Protein AF-A0A9N8E8P0-F1 (afdb_monomer)

Solvent-accessible surface area (backbone atoms only — not comparable to full-atom values): 26232 Å² total; per-residue (Å²): 143,83,87,81,85,78,83,79,78,79,78,75,73,87,66,94,65,75,78,68,76,66,81,88,71,65,69,57,92,84,62,76,75,83,80,65,63,94,73,60,46,67,47,71,48,38,65,69,56,51,45,70,72,35,60,33,38,36,41,61,46,80,51,92,91,64,58,80,54,41,30,43,39,34,44,53,82,47,95,29,31,60,91,96,38,67,47,73,27,43,28,36,49,42,40,82,93,42,65,77,70,65,47,74,43,54,23,34,32,26,24,63,78,27,84,65,63,57,37,46,85,77,34,87,86,46,55,76,49,76,37,58,89,37,38,31,17,51,39,36,35,72,55,68,58,56,71,65,43,75,45,79,43,74,32,87,94,48,72,94,50,65,37,74,50,64,36,43,71,59,33,52,50,39,15,44,16,53,50,32,28,84,78,37,46,52,72,82,62,65,50,92,62,70,56,45,57,16,50,39,52,31,52,50,17,68,73,66,4,75,87,42,71,74,58,70,88,41,56,71,33,43,46,43,34,36,36,39,27,45,40,63,91,67,70,97,59,36,48,39,71,74,42,34,30,36,34,29,59,34,42,44,68,63,35,54,80,30,69,39,85,38,76,67,85,62,46,81,51,70,58,98,87,30,50,29,38,35,31,67,85,42,103,48,32,36,39,34,36,38,36,79,59,65,93,79,29,34,43,35,36,39,32,49,70,93,44,78,46,76,48,74,61,60,82,94,54,74,84,51,65,82,39,72,52,94,80,16,20,56,83,54,84,41,40,46,43,43,97,82,72,69,50,76,46,86,49,67,70,60,44,58,58,68,68,50,67,54,85,89,52,89,72,93,62,99,70,63,88,88,56,68,58,91,52,83,84,82,76,79,80,86,87,51,102,79,61,92,60,94,71,88,83,79,81,92,72,76,89,82,69,52,72,65,62,26,45,62,53,23,60,85,54,86,51,72,68,57,31,54,50,38,27,49,51,15,61,75,68,66,37,68,73,52,30,77,74,109

Foldseek 3Di:
DDDDDDDDDPPDDPDDPPAPDPPPAADDPPDDFDDDDPQKDKAFPQCQQWDFQFKKFWAWDDDPPADTFKIFIKGADGPQAPVRDIDTFIKGFLEPVFDDHGDIAGWTKGFLPDPPQQDQPNDNVQHLWDQSQLSLLLLCLVRHPDQQDFFFADFVVQPDDGDGDGHHPNLNNLLSCCRINPVSCQVSVPHPNPPRSSRRSNVVSVVPRRVHDFSLVRQQRWTKMKIFGAPDCDDPRHRHGPGTIMIGRDGNNSGAPRIDTDRPDWDWDDAPNWIKIKDAPDPQWIKMWTADGGPQFIWIWIGGRNDIDTDGDCPPDPVLQQPAALQAHPVVPRFLDAPVNPDGDPDNLVSVQSRQDEPPDDDRDPDCVPRPHPHGDDDDDDDDPPCPDPPDDDDDDDLPDDLVLQLVLLVVDDDPVSSVVSSVVCSVVSHSCSSVVD

Organism: NCBI:txid568900

Radius of gyration: 31.05 Å; Cα contacts (8 Å, |Δi|>4): 725; chains: 1; bounding box: 74×50×101 Å

Sequence (438 aa):
MKYTTAATLLLLTQGAYGLFRDQSTKKDPSQSLRKLEEGMVCELDHTLARSADTEVSVYVRSYPGDGEGLFDITVSKQPWAPPGGSVTNPGWCVDYDRFISTGTYSMDIFSAFDSQLHYHNNDPNKRAVDKRENLPNLAWMINNINVGDKINTKVPGYGNRKCKRTINMKDMQGAVWRIIDNNNGESWLGGSNKDCASEWIKNQAMAYGNGYEPDCTDPDELVPLIYVVDTDSGGTNAGTITNQVIMSESKLSSIEGMLDYVEGEWHRASIAGFMVRYKQSSPSVR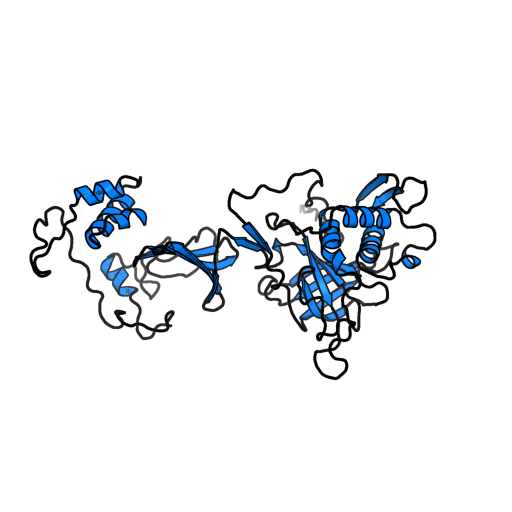EAAIYVDGPKEKIAFKTFKSFVRIDVDWNESKNYGGSLGLLGSYDHEGARFGRDGKTLIKNFRQFGQEWQVEDSEPRLFHSYEGAVVNRKCVMPPTYTKKATSIRQKRRLAESGMTYEDAEDACNHLKDPEEIKSCVYDVIATQDLSMASAW

Mean predicted aligned error: 17.24 Å

pLDDT: mean 74.6, std 17.72, range [24.97, 96.81]

Structure (mmCIF, N/CA/C/O backbone):
data_AF-A0A9N8E8P0-F1
#
_entry.id   AF-A0A9N8E8P0-F1
#
loop_
_atom_site.group_PDB
_atom_site.id
_atom_site.type_symbol
_atom_site.label_atom_id
_atom_site.label_alt_id
_atom_site.label_comp_id
_atom_site.label_asym_id
_atom_site.label_entity_id
_atom_site.label_seq_id
_atom_site.pdbx_PDB_ins_code
_atom_site.Cartn_x
_atom_site.Cartn_y
_atom_site.Cartn_z
_atom_site.occupancy
_atom_site.B_iso_or_equiv
_atom_site.auth_seq_id
_atom_site.auth_comp_id
_atom_site.auth_asym_id
_atom_site.auth_atom_id
_atom_site.pdbx_PDB_model_num
ATOM 1 N N . MET A 1 1 ? -46.107 -1.686 -44.670 1.00 38.47 1 MET A N 1
ATOM 2 C CA . MET A 1 1 ? -44.814 -1.365 -45.315 1.00 38.47 1 MET A CA 1
ATOM 3 C C . MET A 1 1 ? -44.340 -0.007 -44.834 1.00 38.47 1 MET A C 1
ATOM 5 O O . MET A 1 1 ? -44.942 0.986 -45.214 1.00 38.47 1 MET A O 1
ATOM 9 N N . LYS A 1 2 ? -43.322 0.011 -43.971 1.00 27.39 2 LYS A N 1
ATOM 10 C CA . LYS A 1 2 ? -42.369 1.105 -43.716 1.00 27.39 2 LYS A CA 1
ATOM 11 C C . LYS A 1 2 ? -41.371 0.533 -42.703 1.00 27.39 2 LYS A C 1
ATOM 13 O O . LYS A 1 2 ? -41.717 0.359 -41.542 1.00 27.39 2 LYS A O 1
ATOM 18 N N . TYR A 1 3 ? -40.206 0.116 -43.192 1.00 26.86 3 TYR A N 1
ATOM 19 C CA . TYR A 1 3 ? -39.087 -0.307 -42.355 1.00 26.86 3 TYR A CA 1
ATOM 20 C C . TYR A 1 3 ? -38.284 0.938 -41.988 1.00 26.86 3 TYR A C 1
ATOM 22 O O . TYR A 1 3 ? -37.867 1.683 -42.873 1.00 26.86 3 TYR A O 1
ATOM 30 N N . THR A 1 4 ? -38.104 1.163 -40.692 1.00 29.69 4 THR A N 1
ATOM 31 C CA . THR A 1 4 ? -37.220 2.195 -40.151 1.00 29.69 4 THR A CA 1
ATOM 32 C C . THR A 1 4 ? -35.860 1.549 -39.917 1.00 29.69 4 THR A C 1
ATOM 34 O O . THR A 1 4 ? -35.736 0.627 -39.114 1.00 29.69 4 THR A O 1
ATOM 37 N N . THR A 1 5 ? -34.853 1.993 -40.658 1.00 31.03 5 THR A N 1
ATOM 38 C CA . THR A 1 5 ? -33.468 1.531 -40.552 1.00 31.03 5 THR A CA 1
ATOM 39 C C . THR A 1 5 ? -32.850 2.107 -39.277 1.00 31.03 5 THR A C 1
ATOM 41 O O . THR A 1 5 ? -32.651 3.316 -39.180 1.00 31.03 5 THR A O 1
ATOM 44 N N . ALA A 1 6 ? -32.564 1.261 -38.287 1.00 30.41 6 ALA A N 1
ATOM 45 C CA . ALA A 1 6 ? -31.737 1.635 -37.145 1.00 30.41 6 ALA A CA 1
ATOM 46 C C . ALA A 1 6 ? -30.263 1.558 -37.566 1.00 30.41 6 ALA A C 1
ATOM 48 O O . ALA A 1 6 ? -29.778 0.501 -37.968 1.00 30.41 6 ALA A O 1
ATOM 49 N N . ALA A 1 7 ? -29.566 2.691 -37.506 1.00 27.53 7 ALA A N 1
ATOM 50 C CA . ALA A 1 7 ? -28.125 2.754 -37.684 1.00 27.53 7 ALA A CA 1
ATOM 51 C C . ALA A 1 7 ? -27.445 2.117 -36.464 1.00 27.53 7 ALA A C 1
ATOM 53 O O . ALA A 1 7 ? -27.450 2.679 -35.370 1.00 27.53 7 ALA A O 1
ATOM 54 N N . THR A 1 8 ? -26.871 0.932 -36.651 1.00 26.86 8 THR A N 1
ATOM 55 C CA . THR A 1 8 ? -25.922 0.337 -35.711 1.00 26.86 8 THR A CA 1
ATOM 56 C C . THR A 1 8 ? -24.655 1.185 -35.732 1.00 26.86 8 THR A C 1
ATOM 58 O O . THR A 1 8 ? -23.858 1.112 -36.667 1.00 26.86 8 THR A O 1
ATOM 61 N N . LEU A 1 9 ? -24.491 2.033 -34.717 1.00 25.81 9 LEU A N 1
ATOM 62 C CA . LEU A 1 9 ? -23.244 2.737 -34.461 1.00 25.81 9 LEU A CA 1
ATOM 63 C C . LEU A 1 9 ? -22.211 1.688 -34.027 1.00 25.81 9 LEU A C 1
ATOM 65 O O . LEU A 1 9 ? -22.266 1.165 -32.915 1.00 25.81 9 LEU A O 1
ATOM 69 N N . LEU A 1 10 ? -21.305 1.340 -34.942 1.00 24.97 10 LEU A N 1
ATOM 70 C CA . LEU A 1 10 ? -20.096 0.582 -34.644 1.00 24.97 10 LEU A CA 1
ATOM 71 C C . LEU A 1 10 ? -19.245 1.431 -33.683 1.00 24.97 10 LEU A C 1
ATOM 73 O O . LEU A 1 10 ? -18.523 2.333 -34.106 1.00 24.97 10 LEU A O 1
ATOM 77 N N . LEU A 1 11 ? -19.342 1.161 -32.382 1.00 26.27 11 LEU A N 1
ATOM 78 C CA . LEU A 1 11 ? -18.314 1.549 -31.421 1.00 26.27 11 LEU A CA 1
ATOM 79 C C . LEU A 1 11 ? -17.090 0.681 -31.718 1.00 26.27 11 LEU A C 1
ATOM 81 O O . LEU A 1 11 ? -16.969 -0.449 -31.248 1.00 26.27 11 LEU A O 1
ATOM 85 N N . LEU A 1 12 ? -16.217 1.204 -32.579 1.00 28.59 12 LEU A N 1
ATOM 86 C CA . LEU A 1 12 ? -14.856 0.717 -32.727 1.00 28.59 12 LEU A CA 1
ATOM 87 C C . LEU A 1 12 ? -14.205 0.735 -31.344 1.00 28.59 12 LEU A C 1
ATOM 89 O O . LEU A 1 12 ? -14.080 1.779 -30.706 1.00 28.59 12 LEU A O 1
ATOM 93 N N . THR A 1 13 ? -13.827 -0.455 -30.898 1.00 30.02 13 THR A N 1
ATOM 94 C CA . THR A 1 13 ? -12.998 -0.720 -29.730 1.00 30.02 13 THR A CA 1
ATOM 95 C C . THR A 1 13 ? -11.821 0.254 -29.689 1.00 30.02 13 THR A C 1
ATOM 97 O O . THR A 1 13 ? -10.984 0.245 -30.595 1.00 30.02 13 THR A O 1
ATOM 100 N N . GLN A 1 14 ? -11.731 1.064 -28.630 1.00 30.95 14 GLN A N 1
ATOM 101 C CA . GLN A 1 14 ? -10.458 1.633 -28.194 1.00 30.95 14 GLN A CA 1
ATOM 102 C C . GLN A 1 14 ? -9.535 0.450 -27.880 1.00 30.95 14 GLN A C 1
ATOM 104 O O . GLN A 1 14 ? -9.640 -0.187 -26.836 1.00 30.95 14 GLN A O 1
ATOM 109 N N . GLY A 1 15 ? -8.718 0.067 -28.858 1.00 29.77 15 GLY A N 1
ATOM 110 C CA . GLY A 1 15 ? -7.804 -1.058 -28.737 1.00 29.77 15 GLY A CA 1
ATOM 111 C C . GLY A 1 15 ? -6.727 -0.765 -27.698 1.00 29.77 15 GLY A C 1
ATOM 112 O O . GLY A 1 15 ? -6.180 0.329 -27.718 1.00 29.77 15 GLY A O 1
ATOM 113 N N . ALA A 1 16 ? -6.479 -1.732 -26.808 1.00 37.31 16 ALA A N 1
ATOM 114 C CA . ALA A 1 16 ? -5.219 -2.233 -26.218 1.00 37.31 16 ALA A CA 1
ATOM 115 C C . ALA A 1 16 ? -4.009 -1.308 -25.891 1.00 37.31 16 ALA A C 1
ATOM 117 O O . ALA A 1 16 ? -3.003 -1.794 -25.371 1.00 37.31 16 ALA A O 1
ATOM 118 N N . TYR A 1 17 ? -4.071 -0.003 -26.144 1.00 40.09 17 TYR A N 1
ATOM 119 C CA . TYR A 1 17 ? -3.006 0.979 -25.923 1.00 40.09 17 TYR A CA 1
ATOM 120 C C . TYR A 1 17 ? -3.168 1.750 -24.601 1.00 40.09 17 TYR A C 1
ATOM 122 O O . TYR A 1 17 ? -2.258 2.470 -24.212 1.00 40.09 17 TYR A O 1
ATOM 130 N N . GLY A 1 18 ? -4.303 1.604 -23.905 1.00 39.53 18 GLY A N 1
ATOM 131 C CA . GLY A 1 18 ? -4.679 2.441 -22.755 1.00 39.53 18 GLY A CA 1
ATOM 132 C C . GLY A 1 18 ? -4.163 2.009 -21.377 1.00 39.53 18 GLY A C 1
ATOM 133 O O . GLY A 1 18 ? -4.463 2.687 -20.405 1.00 39.53 18 GLY A O 1
ATOM 134 N N . LEU A 1 19 ? -3.425 0.898 -21.259 1.00 47.00 19 LEU A N 1
ATOM 135 C CA . LEU A 1 19 ? -2.972 0.390 -19.950 1.00 47.00 19 LEU A CA 1
ATOM 136 C C . LEU A 1 19 ? -1.575 0.875 -19.537 1.00 47.00 19 LEU A C 1
ATOM 138 O O . LEU A 1 19 ? -1.269 0.894 -18.350 1.00 47.00 19 LEU A O 1
ATOM 142 N N . PHE A 1 20 ? -0.726 1.294 -20.481 1.00 50.12 20 PHE A N 1
ATOM 143 C CA . PHE A 1 20 ? 0.637 1.722 -20.165 1.00 50.12 20 PHE A CA 1
ATOM 144 C C . PHE A 1 20 ? 0.732 3.254 -20.173 1.00 50.12 20 PHE A C 1
ATOM 146 O O . PHE A 1 20 ? 0.808 3.864 -21.237 1.00 50.12 20 PHE A O 1
ATOM 153 N N . ARG A 1 21 ? 0.741 3.855 -18.973 1.00 56.47 21 ARG A N 1
ATOM 154 C CA . ARG A 1 21 ? 0.881 5.305 -18.717 1.00 56.47 21 ARG A CA 1
ATOM 155 C C . ARG A 1 21 ? -0.180 6.178 -19.408 1.00 56.47 21 ARG A C 1
ATOM 157 O O . ARG A 1 21 ? 0.135 6.959 -20.308 1.00 56.47 21 ARG A O 1
ATOM 164 N N . ASP A 1 22 ? -1.422 6.100 -18.922 1.00 51.59 22 ASP A N 1
ATOM 165 C CA . ASP A 1 22 ? -2.368 7.214 -19.067 1.00 51.59 22 ASP A CA 1
ATOM 166 C C . ASP A 1 22 ? -1.749 8.466 -18.414 1.00 51.59 22 ASP A C 1
ATOM 168 O O . ASP A 1 22 ? -1.410 8.479 -17.232 1.00 51.59 22 ASP A O 1
ATOM 172 N N . GLN A 1 23 ? -1.536 9.498 -19.228 1.00 47.12 23 GLN A N 1
ATOM 173 C CA . GLN A 1 23 ? -0.854 10.750 -18.884 1.00 47.12 23 GLN A CA 1
ATOM 174 C C . GLN A 1 23 ? -1.677 11.649 -17.948 1.00 47.12 23 GLN A C 1
ATOM 176 O O . GLN A 1 23 ? -1.189 12.691 -17.519 1.00 47.12 23 GLN A O 1
ATOM 181 N N . SER A 1 24 ? -2.933 11.297 -17.668 1.00 44.53 24 SER A N 1
ATOM 182 C CA . SER A 1 24 ? -3.858 12.140 -16.908 1.00 44.53 24 SER A CA 1
ATOM 183 C C . SER A 1 24 ? -3.740 12.022 -15.382 1.00 44.53 24 SER A C 1
ATOM 185 O O . SER A 1 24 ? -4.357 12.821 -14.681 1.00 44.53 24 SER A O 1
ATOM 187 N N . THR A 1 25 ? -2.944 11.081 -14.854 1.00 44.41 25 THR A N 1
ATOM 188 C CA . THR A 1 25 ? -2.955 10.733 -13.418 1.00 44.41 25 THR A CA 1
ATOM 189 C C . THR A 1 25 ? -1.650 11.001 -12.656 1.00 44.41 25 THR A C 1
ATOM 191 O O . THR A 1 25 ? -1.496 10.457 -11.569 1.00 44.41 25 THR A O 1
ATOM 194 N N . LYS A 1 26 ? -0.675 11.765 -13.179 1.00 58.31 26 LYS A N 1
ATOM 195 C CA . LYS A 1 26 ? 0.632 11.935 -12.499 1.00 58.31 26 LYS A CA 1
ATOM 196 C C . LYS A 1 26 ? 1.002 13.387 -12.192 1.00 58.31 26 LYS A C 1
ATOM 198 O O . LYS A 1 26 ? 0.688 14.298 -12.957 1.00 58.31 26 LYS A O 1
ATOM 203 N N . LYS A 1 27 ? 1.667 13.565 -11.042 1.00 53.28 27 LYS A N 1
ATOM 204 C CA . LYS A 1 27 ? 2.027 14.845 -10.418 1.00 53.28 27 LYS A CA 1
ATOM 205 C C . LYS A 1 27 ? 2.899 15.706 -11.338 1.00 53.28 27 LYS A C 1
ATOM 207 O O . LYS A 1 27 ? 3.852 15.232 -11.952 1.00 53.28 27 LYS A O 1
ATOM 212 N N . ASP A 1 28 ? 2.591 17.000 -11.386 1.00 47.97 28 ASP A N 1
ATOM 213 C CA . ASP A 1 28 ? 3.541 18.008 -11.853 1.00 47.97 28 ASP A CA 1
ATOM 214 C C . ASP A 1 28 ? 4.727 18.015 -10.867 1.00 47.97 28 ASP A C 1
ATOM 216 O O . ASP A 1 28 ? 4.486 18.156 -9.665 1.00 47.97 28 ASP A O 1
ATOM 220 N N . PRO A 1 29 ? 5.989 17.892 -11.321 1.00 41.34 29 PRO A N 1
ATOM 221 C CA . PRO A 1 29 ? 7.156 17.899 -10.436 1.00 41.34 29 PRO A CA 1
ATOM 222 C C . PRO A 1 29 ? 7.277 19.166 -9.566 1.00 41.34 29 PRO A C 1
ATOM 224 O O . PRO A 1 29 ? 8.080 19.205 -8.636 1.00 41.34 29 PRO A O 1
ATOM 227 N N . SER A 1 30 ? 6.515 20.223 -9.877 1.00 37.16 30 SER A N 1
ATOM 228 C CA . SER A 1 30 ? 6.422 21.461 -9.099 1.00 37.16 30 SER A CA 1
ATOM 229 C C . SER A 1 30 ? 5.264 21.511 -8.090 1.00 37.16 30 SER A C 1
ATOM 231 O O . SER A 1 30 ? 5.208 22.444 -7.284 1.00 37.16 30 SER A O 1
ATOM 233 N N . GLN A 1 31 ? 4.345 20.539 -8.095 1.00 40.06 31 GLN A N 1
ATOM 234 C CA . GLN A 1 31 ? 3.244 20.484 -7.135 1.00 40.06 31 GLN A CA 1
ATOM 235 C C . GLN A 1 31 ? 3.722 19.902 -5.804 1.00 40.06 31 GLN A C 1
ATOM 237 O O . GLN A 1 31 ? 4.213 18.780 -5.716 1.00 40.06 31 GLN A O 1
ATOM 242 N N . SER A 1 32 ? 3.581 20.706 -4.750 1.00 36.38 32 SER A N 1
ATOM 243 C CA . SER A 1 32 ? 3.899 20.317 -3.381 1.00 36.38 32 SER A CA 1
ATOM 244 C C . SER A 1 32 ? 3.093 19.091 -2.955 1.00 36.38 32 SER A C 1
ATOM 246 O O . SER A 1 32 ? 1.878 19.073 -3.165 1.00 36.38 32 SER A O 1
ATOM 248 N N . LEU A 1 33 ? 3.773 18.146 -2.294 1.00 41.94 33 LEU A N 1
ATOM 249 C CA . LEU A 1 33 ? 3.202 17.025 -1.539 1.00 41.94 33 LEU A CA 1
ATOM 250 C C . LEU A 1 33 ? 1.874 17.420 -0.883 1.00 41.94 33 LEU A C 1
ATOM 252 O O . LEU A 1 33 ? 1.764 18.502 -0.288 1.00 41.94 33 LEU A O 1
ATOM 256 N N . ARG A 1 34 ? 0.866 16.550 -0.987 1.00 39.75 34 ARG A N 1
ATOM 257 C CA . ARG A 1 34 ? -0.406 16.753 -0.294 1.00 39.75 34 ARG A CA 1
ATOM 258 C C . ARG A 1 34 ? -0.082 16.858 1.197 1.00 39.75 34 ARG A C 1
ATOM 260 O O . ARG A 1 34 ? 0.511 15.951 1.771 1.00 39.75 34 ARG A O 1
ATOM 267 N N . LYS A 1 35 ? -0.380 18.000 1.821 1.00 37.44 35 LYS A N 1
ATOM 268 C CA . LYS A 1 35 ? -0.089 18.180 3.248 1.00 37.44 35 LYS A CA 1
ATOM 269 C C . LYS A 1 35 ? -0.971 17.224 4.046 1.00 37.44 35 LYS A C 1
ATOM 271 O O . LYS A 1 35 ? -2.190 17.386 4.043 1.00 37.44 35 LYS A O 1
ATOM 276 N N . LEU A 1 36 ? -0.336 16.252 4.696 1.00 38.81 36 LEU A N 1
ATOM 277 C CA . LEU A 1 36 ? -0.921 15.465 5.778 1.00 38.81 36 LEU A CA 1
ATOM 278 C C . LEU A 1 36 ? -1.509 16.402 6.835 1.00 38.81 36 LEU A C 1
ATOM 280 O O . LEU A 1 36 ? -0.965 17.484 7.080 1.00 38.81 36 LEU A O 1
ATOM 284 N N . GLU A 1 37 ? -2.610 15.987 7.458 1.00 42.84 37 GLU A N 1
ATOM 285 C CA . GLU A 1 37 ? -3.081 16.643 8.675 1.00 42.84 37 GLU A CA 1
ATOM 286 C C . GLU A 1 37 ? -1.986 16.574 9.751 1.00 42.84 37 GLU A C 1
ATOM 288 O O . GLU A 1 37 ? -1.195 15.628 9.812 1.00 42.84 37 GLU A O 1
ATOM 293 N N . GLU A 1 38 ? -1.891 17.623 10.563 1.00 37.22 38 GLU A N 1
ATOM 294 C CA . GLU A 1 38 ? -0.829 17.779 11.553 1.00 37.22 38 GLU A CA 1
ATOM 295 C C . GLU A 1 38 ? -0.903 16.639 12.589 1.00 37.22 38 GLU A C 1
ATOM 297 O O . GLU A 1 38 ? -1.835 16.579 13.384 1.00 37.22 38 GLU A O 1
ATOM 302 N N . GLY A 1 39 ? 0.069 15.716 12.556 1.00 42.31 39 GLY A N 1
ATOM 303 C CA . GLY A 1 39 ? 0.139 14.549 13.451 1.00 42.31 39 GLY A CA 1
ATOM 304 C C . GLY A 1 39 ? -0.126 13.186 12.796 1.00 42.31 39 GLY A C 1
ATOM 305 O O . GLY A 1 39 ? 0.108 12.166 13.444 1.00 42.31 39 GLY A O 1
ATOM 306 N N . MET A 1 40 ? -0.544 13.147 11.525 1.00 43.06 40 MET A N 1
ATOM 307 C CA . MET A 1 40 ? -0.687 11.899 10.769 1.00 43.06 40 MET A CA 1
ATOM 308 C C . MET A 1 40 ? 0.671 11.473 10.198 1.00 43.06 40 MET A C 1
ATOM 310 O O . MET A 1 40 ? 1.284 12.211 9.427 1.00 43.06 40 MET A O 1
ATOM 314 N N . VAL A 1 41 ? 1.143 10.284 10.574 1.00 55.03 41 VAL A N 1
ATOM 315 C CA . VAL A 1 41 ? 2.298 9.626 9.951 1.00 55.03 41 VAL A CA 1
ATOM 316 C C . VAL A 1 41 ? 1.742 8.571 9.010 1.00 55.03 41 VAL A C 1
ATOM 318 O O . VAL A 1 41 ? 0.858 7.803 9.371 1.00 55.03 41 VAL A O 1
ATOM 321 N N . CYS A 1 42 ? 2.203 8.570 7.772 1.00 63.88 42 CYS A N 1
ATOM 322 C CA . CYS A 1 42 ? 1.804 7.576 6.796 1.00 63.88 42 CYS A CA 1
ATOM 323 C C . CYS A 1 42 ? 3.038 6.727 6.485 1.00 63.88 42 CYS A C 1
ATOM 325 O O . CYS A 1 42 ? 4.088 7.276 6.153 1.00 63.88 42 CYS A O 1
ATOM 327 N N . GLU A 1 43 ? 2.920 5.413 6.663 1.00 69.75 43 GLU A N 1
ATOM 328 C CA . GLU A 1 43 ? 3.996 4.447 6.440 1.00 69.75 43 GLU A CA 1
ATOM 329 C C . GLU A 1 43 ? 3.550 3.394 5.418 1.00 69.75 43 GLU A C 1
ATOM 331 O O . GLU A 1 43 ? 2.361 3.129 5.229 1.00 69.75 43 GLU A O 1
ATOM 336 N N . LEU A 1 44 ? 4.514 2.797 4.723 1.00 76.69 44 LEU A N 1
ATOM 337 C CA . LEU A 1 44 ? 4.266 1.734 3.754 1.00 76.69 44 LEU A CA 1
ATOM 338 C C . LEU A 1 44 ? 4.748 0.400 4.315 1.00 76.69 44 LEU A C 1
ATOM 340 O O . LEU A 1 44 ? 5.937 0.237 4.600 1.00 76.69 44 LEU A O 1
ATOM 344 N N . ASP A 1 45 ? 3.855 -0.590 4.406 1.00 81.25 45 ASP A N 1
ATOM 345 C CA . ASP A 1 45 ? 4.257 -1.962 4.737 1.00 81.25 45 ASP A CA 1
ATOM 346 C C . ASP A 1 45 ? 4.862 -2.631 3.495 1.00 81.25 45 ASP A C 1
ATOM 348 O O . ASP A 1 45 ? 4.212 -3.350 2.732 1.00 81.25 45 ASP A O 1
ATOM 352 N N . HIS A 1 46 ? 6.153 -2.388 3.282 1.00 84.25 46 HIS A N 1
ATOM 353 C CA . HIS A 1 46 ? 6.899 -2.972 2.172 1.00 84.25 46 HIS A CA 1
ATOM 354 C C . HIS A 1 46 ? 7.095 -4.490 2.286 1.00 84.25 46 HIS A C 1
ATOM 356 O O . HIS A 1 46 ? 7.493 -5.112 1.301 1.00 84.25 46 HIS A O 1
ATOM 362 N N . THR A 1 47 ? 6.799 -5.097 3.441 1.00 83.62 47 THR A N 1
ATOM 363 C CA . THR A 1 47 ? 6.886 -6.554 3.621 1.00 83.62 47 THR A CA 1
ATOM 364 C C . THR A 1 47 ? 5.649 -7.282 3.108 1.00 83.62 47 THR A C 1
ATOM 366 O O . THR A 1 47 ? 5.715 -8.477 2.840 1.00 83.62 47 THR A O 1
ATOM 369 N N . LEU A 1 48 ? 4.538 -6.570 2.909 1.00 81.38 48 LEU A N 1
ATOM 370 C CA . LEU A 1 48 ? 3.264 -7.163 2.510 1.00 81.38 48 LEU A CA 1
ATOM 371 C C . LEU A 1 48 ? 3.285 -7.775 1.106 1.00 81.38 48 LEU A C 1
ATOM 373 O O . LEU A 1 48 ? 2.649 -8.796 0.859 1.00 81.38 48 LEU A O 1
ATOM 377 N N . ALA A 1 49 ? 4.034 -7.159 0.189 1.00 80.25 49 ALA A N 1
ATOM 378 C CA . ALA A 1 49 ? 4.207 -7.680 -1.162 1.00 80.25 49 ALA A CA 1
ATOM 379 C C . ALA A 1 49 ? 5.084 -8.944 -1.201 1.00 80.25 49 ALA A C 1
ATOM 381 O O . ALA A 1 49 ? 5.146 -9.597 -2.245 1.00 80.25 49 ALA A O 1
ATOM 382 N N . ARG A 1 50 ? 5.758 -9.287 -0.089 1.00 87.06 50 ARG A N 1
ATOM 383 C CA . ARG A 1 50 ? 6.650 -10.439 -0.017 1.00 87.06 50 ARG A CA 1
ATOM 384 C C . ARG A 1 50 ? 5.865 -11.728 -0.198 1.00 87.06 50 ARG A C 1
ATOM 386 O O . ARG A 1 50 ? 5.044 -12.094 0.640 1.00 87.06 50 ARG A O 1
ATOM 393 N N . SER A 1 51 ? 6.169 -12.440 -1.270 1.00 84.38 51 SER A N 1
ATOM 394 C CA . SER A 1 51 ? 5.632 -13.773 -1.528 1.00 84.38 51 SER A CA 1
ATOM 395 C C . SER A 1 51 ? 6.716 -14.647 -2.138 1.00 84.38 51 SER A C 1
ATOM 397 O O . SER A 1 51 ? 7.629 -14.122 -2.774 1.00 84.38 51 SER A O 1
ATOM 399 N N . ALA A 1 52 ? 6.606 -15.952 -1.913 1.00 83.25 52 ALA A N 1
ATOM 400 C CA . ALA A 1 52 ? 7.509 -16.941 -2.476 1.00 83.25 52 ALA A CA 1
ATOM 401 C C . ALA A 1 52 ? 6.731 -17.914 -3.359 1.00 83.25 52 ALA A C 1
ATOM 403 O O . ALA A 1 52 ? 5.573 -18.220 -3.050 1.00 83.25 52 ALA A O 1
ATOM 404 N N . ASP A 1 53 ? 7.372 -18.386 -4.427 1.00 80.38 53 ASP A N 1
ATOM 405 C CA . ASP A 1 53 ? 6.812 -19.366 -5.367 1.00 80.38 53 ASP A CA 1
ATOM 406 C C . ASP A 1 53 ? 5.433 -18.964 -5.940 1.00 80.38 53 ASP A C 1
ATOM 408 O O . ASP A 1 53 ? 4.515 -19.777 -6.107 1.00 80.38 53 ASP A O 1
ATOM 412 N N . THR A 1 54 ? 5.249 -17.670 -6.213 1.00 84.06 54 THR A N 1
ATOM 413 C CA . THR A 1 54 ? 3.981 -17.130 -6.707 1.00 84.06 54 THR A CA 1
ATOM 414 C C . THR A 1 54 ? 3.837 -17.356 -8.206 1.00 84.06 54 THR A C 1
ATOM 416 O O . THR A 1 54 ? 4.704 -16.985 -8.992 1.00 84.06 54 THR A O 1
ATOM 419 N N . GLU A 1 55 ? 2.686 -17.881 -8.629 1.00 86.50 55 GLU A N 1
ATOM 420 C CA . GLU A 1 55 ? 2.345 -17.990 -10.048 1.00 86.50 55 GLU A CA 1
ATOM 421 C C . GLU A 1 55 ? 2.075 -16.601 -10.657 1.00 86.50 55 GLU A C 1
ATOM 423 O O . GLU A 1 55 ? 1.071 -15.941 -10.367 1.00 86.50 55 GLU A O 1
ATOM 428 N N . VAL A 1 56 ? 2.971 -16.168 -11.541 1.00 86.25 56 VAL A N 1
ATOM 429 C CA . VAL A 1 56 ? 2.908 -14.882 -12.239 1.00 86.25 56 VAL A CA 1
ATOM 430 C C . VAL A 1 56 ? 2.830 -15.121 -13.739 1.00 86.25 56 VAL A C 1
ATOM 432 O O . VAL A 1 56 ? 3.663 -15.808 -14.329 1.00 86.25 56 VAL A O 1
ATOM 435 N N . SER A 1 57 ? 1.826 -14.526 -14.378 1.00 87.50 57 SER A N 1
ATOM 436 C CA . SER A 1 57 ? 1.711 -14.521 -15.835 1.00 87.50 57 SER A CA 1
ATOM 437 C C . SER A 1 57 ? 2.390 -13.280 -16.400 1.00 87.50 57 SER A C 1
ATOM 439 O O . SER A 1 57 ? 2.061 -12.155 -16.032 1.00 87.50 57 SER A O 1
ATOM 441 N N . VAL A 1 58 ? 3.334 -13.484 -17.310 1.00 85.75 58 VAL A N 1
ATOM 442 C CA . VAL A 1 58 ? 4.084 -12.430 -17.990 1.00 85.75 58 VAL A CA 1
ATOM 443 C C . VAL A 1 58 ? 3.659 -12.394 -19.444 1.00 85.75 58 VAL A C 1
ATOM 445 O O . VAL A 1 58 ? 3.742 -13.395 -20.157 1.00 85.75 58 VAL A O 1
ATOM 448 N N . TYR A 1 59 ? 3.245 -11.221 -19.906 1.00 85.31 59 TYR A N 1
ATOM 449 C CA . TYR A 1 59 ? 3.002 -10.950 -21.313 1.00 85.31 59 TYR A CA 1
ATOM 450 C C . TYR A 1 59 ? 4.018 -9.932 -21.824 1.00 85.31 59 TYR A C 1
ATOM 452 O O . TYR A 1 59 ? 4.002 -8.763 -21.442 1.00 85.31 59 TYR A O 1
ATOM 460 N N . VAL A 1 60 ? 4.919 -10.376 -22.699 1.00 81.38 60 VAL A N 1
ATOM 461 C CA . VAL A 1 60 ? 5.926 -9.507 -23.313 1.00 81.38 60 VAL A CA 1
ATOM 462 C C . VAL A 1 60 ? 5.270 -8.724 -24.441 1.00 81.38 60 VAL A C 1
ATOM 464 O O . VAL A 1 60 ? 4.779 -9.302 -25.414 1.00 81.38 60 VAL A O 1
ATOM 467 N N . ARG A 1 61 ? 5.268 -7.395 -24.337 1.00 73.38 61 ARG A N 1
ATOM 468 C CA . ARG A 1 61 ? 4.768 -6.539 -25.412 1.00 73.38 61 ARG A CA 1
ATOM 469 C C . ARG A 1 61 ? 5.848 -6.348 -26.471 1.00 73.38 61 ARG A C 1
ATOM 471 O O . ARG A 1 61 ? 6.911 -5.800 -26.200 1.00 73.38 61 ARG A O 1
ATOM 478 N N . SER A 1 62 ? 5.530 -6.705 -27.712 1.00 58.84 62 SER A N 1
ATOM 479 C CA . SER A 1 62 ? 6.304 -6.281 -28.881 1.00 58.84 62 SER A CA 1
ATOM 480 C C . SER A 1 62 ? 5.796 -4.915 -29.346 1.00 58.84 62 SER A C 1
ATOM 482 O O . SER A 1 62 ? 4.739 -4.823 -29.973 1.00 58.84 62 SER A O 1
ATOM 484 N N . TYR A 1 63 ? 6.513 -3.835 -29.031 1.00 55.03 63 TYR A N 1
ATOM 485 C CA . TYR A 1 63 ? 6.180 -2.519 -29.581 1.00 55.03 63 TYR A CA 1
ATOM 486 C C . TYR A 1 63 ? 6.669 -2.435 -31.039 1.00 55.03 63 TYR A C 1
ATOM 488 O O . TYR A 1 63 ? 7.829 -2.768 -31.306 1.00 55.03 63 TYR A O 1
ATOM 496 N N . PRO A 1 64 ? 5.833 -2.007 -32.007 1.00 43.56 64 PRO A N 1
ATOM 497 C CA . PRO A 1 64 ? 6.269 -1.913 -33.392 1.00 43.56 64 PRO A CA 1
ATOM 498 C C . PRO A 1 64 ? 7.388 -0.874 -33.521 1.00 43.56 64 PRO A C 1
ATOM 500 O O . PRO A 1 64 ? 7.162 0.315 -33.314 1.00 43.56 64 PRO A O 1
ATOM 503 N N . GLY A 1 65 ? 8.587 -1.336 -33.880 1.00 49.66 65 GLY A N 1
ATOM 504 C CA . GLY A 1 65 ? 9.726 -0.494 -34.253 1.00 49.66 65 GLY A CA 1
ATOM 505 C C . GLY A 1 65 ? 10.808 -0.273 -33.191 1.00 49.66 65 GLY A C 1
ATOM 506 O O . GLY A 1 65 ? 11.877 0.175 -33.581 1.00 49.66 65 GLY A O 1
ATOM 507 N N . ASP A 1 66 ? 10.597 -0.611 -31.911 1.00 45.72 66 ASP A N 1
ATOM 508 C CA . ASP A 1 66 ? 11.548 -0.244 -30.836 1.00 45.72 66 ASP A CA 1
ATOM 509 C C . ASP A 1 66 ? 11.661 -1.254 -29.666 1.00 45.72 66 ASP A C 1
ATOM 511 O O . ASP A 1 66 ? 11.869 -0.871 -28.519 1.00 45.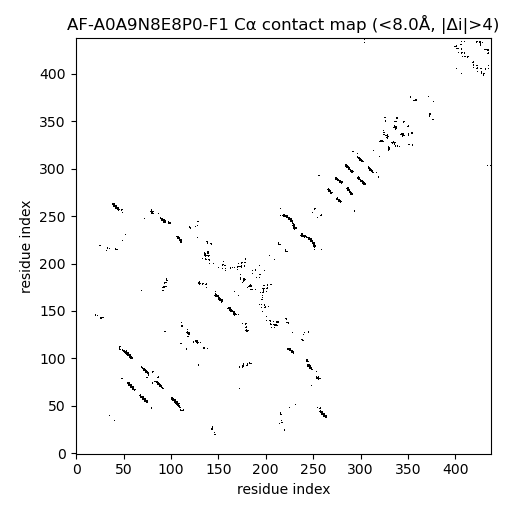72 66 ASP A O 1
ATOM 515 N N . GLY A 1 67 ? 11.637 -2.554 -29.974 1.00 48.16 67 GLY A N 1
ATOM 516 C CA . GLY A 1 67 ? 12.327 -3.571 -29.166 1.00 48.16 67 GLY A CA 1
ATOM 517 C C . GLY A 1 67 ? 11.660 -4.049 -27.868 1.00 48.16 67 GLY A C 1
ATOM 518 O O . GLY A 1 67 ? 10.723 -3.467 -27.334 1.00 48.16 67 GLY A O 1
ATOM 519 N N . GLU A 1 68 ? 12.165 -5.195 -27.422 1.00 55.41 68 GLU A N 1
ATOM 520 C CA . GLU A 1 68 ? 11.742 -6.024 -26.290 1.00 55.41 68 GLU A CA 1
ATOM 521 C C . GLU A 1 68 ? 12.143 -5.400 -24.940 1.00 55.41 68 GLU A C 1
ATOM 523 O O . GLU A 1 68 ? 13.160 -4.717 -24.852 1.00 55.41 68 GLU A O 1
ATOM 528 N N . GLY A 1 69 ? 11.361 -5.641 -23.882 1.00 58.34 69 GLY A N 1
ATOM 529 C CA . GLY A 1 69 ? 11.672 -5.185 -22.514 1.00 58.34 69 GLY A CA 1
ATOM 530 C C . GLY A 1 69 ? 10.485 -4.631 -21.729 1.00 58.34 69 GLY A C 1
ATOM 531 O O . GLY A 1 69 ? 10.596 -4.341 -20.543 1.00 58.34 69 GLY A O 1
ATOM 532 N N . LEU A 1 70 ? 9.334 -4.515 -22.393 1.00 74.19 70 LEU A N 1
ATOM 533 C CA . LEU A 1 70 ? 8.083 -4.116 -21.777 1.00 74.19 70 LEU A CA 1
ATOM 534 C C . LEU A 1 70 ? 7.219 -5.329 -21.453 1.00 74.19 70 LEU A C 1
ATOM 536 O O . LEU A 1 70 ? 6.929 -6.143 -22.335 1.00 74.19 70 LEU A O 1
ATOM 540 N N . PHE A 1 71 ? 6.737 -5.391 -20.221 1.00 76.56 71 PHE A N 1
ATOM 541 C CA . PHE A 1 71 ? 5.882 -6.472 -19.753 1.00 76.56 71 PHE A CA 1
ATOM 542 C C . PHE A 1 71 ? 4.525 -5.931 -19.314 1.00 76.56 71 PHE A C 1
ATOM 544 O O . PHE A 1 71 ? 4.448 -4.869 -18.702 1.00 76.56 71 PHE A O 1
ATOM 551 N N . ASP A 1 72 ? 3.459 -6.675 -19.592 1.00 80.56 72 ASP A N 1
ATOM 552 C CA . ASP A 1 72 ? 2.305 -6.689 -18.699 1.00 80.56 72 ASP A CA 1
ATOM 553 C C . ASP A 1 72 ? 2.502 -7.871 -17.749 1.00 80.56 72 ASP A C 1
ATOM 555 O O . ASP A 1 72 ? 2.672 -9.012 -18.188 1.00 80.56 72 ASP A O 1
ATOM 559 N N . ILE A 1 73 ? 2.517 -7.592 -16.452 1.00 80.50 73 ILE A N 1
ATOM 560 C CA . ILE A 1 73 ? 2.686 -8.593 -15.405 1.00 80.50 73 ILE A CA 1
ATOM 561 C C . ILE A 1 73 ? 1.346 -8.768 -14.719 1.00 80.50 73 ILE A C 1
ATOM 563 O O . ILE A 1 73 ? 0.837 -7.829 -14.108 1.00 80.50 73 ILE A O 1
ATOM 567 N N . THR A 1 74 ? 0.784 -9.965 -14.812 1.00 83.12 74 THR A N 1
ATOM 568 C CA . THR A 1 74 ? -0.475 -10.319 -14.168 1.00 83.12 74 THR A CA 1
ATOM 569 C C . THR A 1 74 ? -0.208 -11.268 -13.013 1.00 83.12 74 THR A C 1
ATOM 571 O O . THR A 1 74 ? 0.227 -12.405 -13.206 1.00 83.12 74 THR A O 1
ATOM 574 N N . VAL A 1 75 ? -0.527 -10.810 -11.807 1.00 77.69 75 VAL A N 1
ATOM 575 C CA . VAL A 1 75 ? -0.438 -11.611 -10.587 1.00 77.69 75 VAL A CA 1
ATOM 576 C C . VAL A 1 75 ? -1.839 -12.069 -10.205 1.00 77.69 75 VAL A C 1
ATOM 578 O O . VAL A 1 75 ? -2.759 -11.255 -10.083 1.00 77.69 75 VAL A O 1
ATOM 581 N N . SER A 1 76 ? -2.010 -13.380 -10.045 1.00 68.25 76 SER A N 1
ATOM 582 C CA . SER A 1 76 ? -3.282 -13.998 -9.661 1.00 68.25 76 SER A CA 1
ATOM 583 C C . SER A 1 76 ? -3.181 -14.546 -8.237 1.00 68.25 76 SER A C 1
ATOM 585 O O . SER A 1 76 ? -2.182 -15.170 -7.898 1.00 68.25 76 SER A O 1
ATOM 587 N N . LYS A 1 77 ? -4.232 -14.375 -7.421 1.00 61.75 77 LYS A N 1
ATOM 588 C CA . LYS A 1 77 ? -4.378 -15.030 -6.100 1.00 61.75 77 LYS A CA 1
ATOM 589 C C . LYS A 1 77 ? -3.305 -14.663 -5.053 1.00 61.75 77 LYS A C 1
ATOM 591 O O . LYS A 1 77 ? -2.751 -15.552 -4.413 1.00 61.75 77 LYS A O 1
ATOM 596 N N . GLN A 1 78 ? -3.042 -13.374 -4.843 1.00 64.44 78 GLN A N 1
ATOM 597 C CA . GLN A 1 78 ? -2.165 -12.901 -3.759 1.00 64.44 78 GLN A CA 1
ATOM 598 C C . GLN A 1 78 ? -2.944 -12.205 -2.634 1.00 64.44 78 GLN A C 1
ATOM 600 O O . GLN A 1 78 ? -4.027 -11.693 -2.909 1.00 64.44 78 GLN A O 1
ATOM 605 N N . PRO A 1 79 ? -2.405 -12.144 -1.396 1.00 53.69 79 PRO A N 1
ATOM 606 C CA . PRO A 1 79 ? -3.078 -11.528 -0.244 1.00 53.69 79 PRO A CA 1
ATOM 607 C C . PRO A 1 79 ? -3.403 -10.042 -0.426 1.00 53.69 79 PRO A C 1
ATOM 609 O O . PRO A 1 79 ? -4.303 -9.535 0.227 1.00 53.69 79 PRO A O 1
ATOM 612 N N . TRP A 1 80 ? -2.646 -9.358 -1.287 1.00 62.06 80 TRP A N 1
ATOM 613 C CA . TRP A 1 80 ? -2.774 -7.930 -1.580 1.00 62.06 80 TRP A CA 1
ATOM 614 C C . TRP A 1 80 ? -3.493 -7.636 -2.906 1.00 62.06 80 TRP A C 1
ATOM 616 O O . TRP A 1 80 ? -3.741 -6.475 -3.227 1.00 62.06 80 TRP A O 1
ATOM 626 N N . ALA A 1 81 ? -3.808 -8.663 -3.701 1.00 58.66 81 ALA A N 1
ATOM 627 C CA . ALA A 1 81 ? -4.693 -8.518 -4.850 1.00 58.66 81 ALA A CA 1
ATOM 628 C C . ALA A 1 81 ? -6.147 -8.655 -4.363 1.00 58.66 81 ALA A C 1
ATOM 630 O O . ALA A 1 81 ? -6.392 -9.496 -3.495 1.00 58.66 81 ALA A O 1
ATOM 631 N N . PRO A 1 82 ? -7.119 -7.913 -4.931 1.00 53.22 82 PRO A N 1
ATOM 632 C CA . PRO A 1 82 ? -8.512 -8.010 -4.504 1.00 53.22 82 PRO A CA 1
ATOM 633 C C . PRO A 1 82 ? -8.989 -9.473 -4.462 1.00 53.22 82 PRO A C 1
ATOM 635 O O . PRO A 1 82 ? -8.679 -10.221 -5.399 1.00 53.22 82 PRO A O 1
ATOM 638 N N . PRO A 1 83 ? -9.744 -9.910 -3.435 1.00 50.91 83 PRO A N 1
ATOM 639 C CA . PRO A 1 83 ? -10.173 -11.299 -3.295 1.00 50.91 83 PRO A CA 1
ATOM 640 C C . PRO A 1 83 ? -10.849 -11.845 -4.563 1.00 50.91 83 PRO A C 1
ATOM 642 O O . PRO A 1 83 ? -11.868 -11.333 -5.024 1.00 50.91 83 PRO A O 1
ATOM 645 N N . GLY A 1 84 ? -10.267 -12.896 -5.151 1.00 57.44 84 GLY A N 1
ATOM 646 C CA . GLY A 1 84 ? -10.752 -13.507 -6.399 1.00 57.44 84 GLY A CA 1
ATOM 647 C C . GLY A 1 84 ? -10.403 -12.743 -7.686 1.00 57.44 84 GLY A C 1
ATOM 648 O O . GLY A 1 84 ? -10.830 -13.157 -8.764 1.00 57.44 84 GLY A O 1
ATOM 649 N N . GLY A 1 85 ? -9.630 -11.661 -7.591 1.00 65.31 85 GLY A N 1
ATOM 650 C CA . GLY A 1 85 ? -9.162 -10.846 -8.707 1.00 65.31 85 GLY A CA 1
ATOM 651 C C . GLY A 1 85 ? -7.727 -11.151 -9.153 1.00 65.31 85 GLY A C 1
ATOM 652 O O . GLY A 1 85 ? -6.982 -11.912 -8.534 1.00 65.31 85 GLY A O 1
ATOM 653 N N . SER A 1 86 ? -7.343 -10.521 -10.261 1.00 72.81 86 SER A N 1
ATOM 654 C CA . SER A 1 86 ? -5.971 -10.461 -10.770 1.00 72.81 86 SER A CA 1
ATOM 655 C C . SER A 1 86 ? -5.585 -9.001 -10.965 1.00 72.81 86 SER A C 1
ATOM 657 O O . SER A 1 86 ? -6.380 -8.239 -11.522 1.00 72.81 86 SER A O 1
ATOM 659 N N . VAL A 1 87 ? -4.372 -8.619 -10.577 1.00 76.00 87 VAL A N 1
ATOM 660 C CA . VAL A 1 87 ? -3.840 -7.275 -10.842 1.00 76.00 87 VAL A CA 1
ATOM 661 C C . VAL A 1 87 ? -2.863 -7.375 -12.005 1.00 76.00 87 VAL A C 1
ATOM 663 O O . VAL A 1 87 ? -1.990 -8.240 -12.002 1.00 76.00 87 VAL A O 1
ATOM 666 N N . THR A 1 88 ? -3.037 -6.522 -13.017 1.00 83.69 88 THR A N 1
ATOM 667 C CA . THR A 1 88 ? -2.116 -6.433 -14.157 1.00 83.69 88 THR A CA 1
ATOM 668 C C . THR A 1 88 ? -1.411 -5.096 -14.128 1.00 83.69 88 THR A C 1
ATOM 670 O O . THR A 1 88 ? -2.065 -4.063 -14.264 1.00 83.69 88 THR A O 1
ATOM 673 N N . ASN A 1 89 ? -0.090 -5.130 -13.978 1.00 84.88 89 ASN A N 1
ATOM 674 C CA . ASN A 1 89 ? 0.735 -3.938 -13.931 1.00 84.88 89 ASN A CA 1
ATOM 675 C C . ASN A 1 89 ? 1.746 -3.917 -15.080 1.00 84.88 89 ASN A C 1
ATOM 677 O O . ASN A 1 89 ? 2.297 -4.958 -15.449 1.00 84.88 89 ASN A O 1
ATOM 681 N N . PRO A 1 90 ? 2.022 -2.732 -15.635 1.00 85.69 90 PRO A N 1
ATOM 682 C CA . PRO A 1 90 ? 3.150 -2.536 -16.529 1.00 85.69 90 PRO A CA 1
ATOM 683 C C . PRO A 1 90 ? 4.480 -2.858 -15.838 1.00 85.69 90 PRO A C 1
ATOM 685 O O . PRO A 1 90 ? 4.637 -2.565 -14.654 1.00 85.69 90 PRO A O 1
ATOM 688 N N . GLY A 1 91 ? 5.459 -3.390 -16.569 1.00 86.81 91 GLY A N 1
ATOM 689 C CA . GLY A 1 91 ? 6.783 -3.667 -16.026 1.00 86.81 91 GLY A CA 1
ATOM 690 C C . GLY A 1 91 ? 7.940 -3.569 -17.014 1.00 86.81 91 GLY A C 1
ATOM 691 O O . GLY A 1 91 ? 7.745 -3.469 -18.225 1.00 86.81 91 GLY A O 1
ATOM 692 N N . TRP A 1 92 ? 9.146 -3.597 -16.453 1.00 88.31 92 TRP A N 1
ATOM 693 C CA . TRP A 1 92 ? 10.421 -3.305 -17.102 1.00 88.31 92 TRP A CA 1
ATOM 694 C C . TRP A 1 92 ? 11.454 -4.391 -16.804 1.00 88.31 92 TRP A C 1
ATOM 696 O O . TRP A 1 92 ? 11.467 -4.949 -15.702 1.00 88.31 92 TRP A O 1
ATOM 706 N N . CYS A 1 93 ? 12.365 -4.639 -17.746 1.00 87.62 93 CYS A N 1
ATOM 707 C CA . CYS A 1 93 ? 13.530 -5.489 -17.488 1.00 87.62 93 CYS A CA 1
ATOM 708 C C . CYS A 1 93 ? 14.453 -4.806 -16.481 1.00 87.62 93 CYS A C 1
ATOM 710 O O . CYS A 1 93 ? 14.840 -3.654 -16.693 1.00 87.62 93 CYS A O 1
ATOM 712 N N . VAL A 1 94 ? 14.860 -5.528 -15.441 1.00 88.25 94 VAL A N 1
ATOM 713 C CA . VAL A 1 94 ? 15.896 -5.070 -14.506 1.00 88.25 94 VAL A CA 1
ATOM 714 C C . VAL A 1 94 ? 17.273 -5.527 -14.966 1.00 88.25 94 VAL A C 1
ATOM 716 O O . VAL A 1 94 ? 18.207 -4.742 -14.858 1.00 88.25 94 VAL A O 1
ATOM 719 N N . ASP A 1 95 ? 17.379 -6.743 -15.509 1.00 82.19 95 ASP A N 1
ATOM 720 C CA . ASP A 1 95 ? 18.639 -7.356 -15.932 1.00 82.19 95 ASP A CA 1
ATOM 721 C C . ASP A 1 95 ? 18.710 -7.446 -17.465 1.00 82.19 95 ASP A C 1
ATOM 723 O O . ASP A 1 95 ? 17.856 -8.037 -18.124 1.00 82.19 95 ASP A O 1
ATOM 72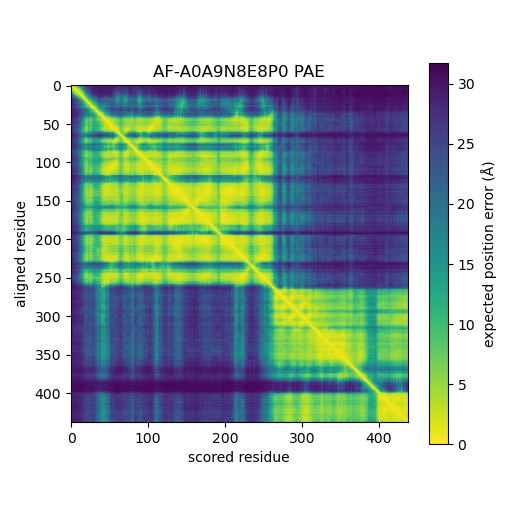7 N N . TYR A 1 96 ? 19.701 -6.811 -18.072 1.00 77.19 96 TYR A N 1
ATOM 728 C CA . TYR A 1 96 ? 19.875 -6.791 -19.520 1.00 77.19 96 TYR A CA 1
ATOM 729 C C . TYR A 1 96 ? 20.315 -8.150 -20.089 1.00 77.19 96 TYR A C 1
ATOM 731 O O . TYR A 1 96 ? 19.922 -8.508 -21.200 1.00 77.19 96 TYR A O 1
ATOM 739 N N . ASP A 1 97 ? 21.115 -8.915 -19.345 1.00 76.50 97 ASP A N 1
ATOM 740 C CA . ASP A 1 97 ? 21.771 -10.130 -19.842 1.00 76.50 97 ASP A CA 1
ATOM 741 C C . ASP A 1 97 ? 20.897 -11.387 -19.696 1.00 76.50 97 ASP A C 1
ATOM 743 O O . ASP A 1 97 ? 21.281 -12.483 -20.124 1.00 76.50 97 ASP A O 1
ATOM 747 N N . ARG A 1 98 ? 19.700 -11.243 -19.118 1.00 78.56 98 ARG A N 1
ATOM 748 C CA . ARG A 1 98 ? 18.730 -12.325 -18.922 1.00 78.56 98 ARG A CA 1
ATOM 749 C C . ARG A 1 98 ? 17.483 -12.135 -19.779 1.00 78.56 98 ARG A C 1
ATOM 751 O O . ARG A 1 98 ? 17.022 -11.028 -20.031 1.00 78.56 98 ARG A O 1
ATOM 758 N N . PHE A 1 99 ? 16.892 -13.253 -20.200 1.00 80.06 99 PHE A N 1
ATOM 759 C CA . PHE A 1 99 ? 15.720 -13.261 -21.076 1.00 80.06 99 PHE A CA 1
ATOM 760 C C . PHE A 1 99 ? 14.526 -13.961 -20.424 1.00 80.06 99 PHE A C 1
ATOM 762 O O . PHE A 1 99 ? 14.663 -14.941 -19.685 1.00 80.06 99 PHE A O 1
ATOM 769 N N . ILE A 1 100 ? 13.335 -13.461 -20.743 1.00 84.69 100 ILE A N 1
ATOM 770 C CA . ILE A 1 100 ? 12.056 -14.086 -20.412 1.00 84.69 100 ILE A CA 1
ATOM 771 C C . ILE A 1 100 ? 11.094 -13.905 -21.585 1.00 84.69 100 ILE A C 1
ATOM 773 O O . ILE A 1 100 ? 11.155 -12.907 -22.302 1.00 84.69 100 ILE A O 1
ATOM 777 N N . SER A 1 101 ? 10.233 -14.892 -21.804 1.00 85.94 101 SER A N 1
ATOM 778 C CA . SER A 1 101 ? 9.229 -14.883 -22.867 1.00 85.94 101 SER A CA 1
ATOM 779 C C . SER A 1 101 ? 7.831 -14.739 -22.274 1.00 85.94 101 SER A C 1
ATOM 781 O O . SER A 1 101 ? 7.644 -14.823 -21.065 1.00 85.94 101 SER A O 1
ATOM 783 N N . THR A 1 102 ? 6.824 -14.550 -23.123 1.00 88.12 102 THR A N 1
ATOM 784 C CA . THR A 1 102 ? 5.431 -14.625 -22.672 1.00 88.12 102 THR A CA 1
ATOM 785 C C . THR A 1 102 ? 5.151 -16.020 -22.116 1.00 88.12 102 THR A C 1
ATOM 787 O O . THR A 1 102 ? 5.448 -17.015 -22.779 1.00 88.12 102 THR A O 1
ATOM 790 N N . GLY A 1 103 ? 4.584 -16.099 -20.916 1.00 88.62 103 GLY A N 1
ATOM 791 C CA . GLY A 1 103 ? 4.341 -17.362 -20.227 1.00 88.62 103 GLY A CA 1
ATOM 792 C C . GLY A 1 103 ? 3.952 -17.173 -18.766 1.00 88.62 103 GLY A C 1
ATOM 793 O O . GLY A 1 103 ? 3.755 -16.052 -18.303 1.00 88.62 103 GLY A O 1
ATOM 794 N N . THR A 1 104 ? 3.848 -18.283 -18.045 1.00 89.31 104 THR A N 1
ATOM 795 C CA . THR A 1 104 ? 3.572 -18.306 -16.606 1.00 89.31 104 THR A CA 1
ATOM 796 C C . THR A 1 104 ? 4.787 -18.865 -15.882 1.00 89.31 104 THR A C 1
ATOM 798 O O . THR A 1 104 ? 5.370 -19.854 -16.329 1.00 89.31 104 THR A O 1
ATOM 801 N N . TYR A 1 105 ? 5.169 -18.222 -14.786 1.00 87.44 105 TYR A N 1
ATOM 802 C CA . TYR A 1 105 ? 6.389 -18.506 -14.041 1.00 87.44 105 TYR A CA 1
ATOM 803 C C . TYR A 1 105 ? 6.090 -18.547 -12.544 1.00 87.44 105 TYR A C 1
ATOM 805 O O . TYR A 1 105 ? 5.225 -17.810 -12.073 1.00 87.44 105 TYR A O 1
ATOM 813 N N . SER A 1 106 ? 6.823 -19.385 -11.814 1.00 87.50 106 SER A N 1
ATOM 814 C CA . SER A 1 106 ? 6.928 -19.274 -10.357 1.00 87.50 106 SER A CA 1
ATOM 815 C C . SER A 1 106 ? 7.916 -18.155 -10.047 1.00 87.50 106 SER A C 1
ATOM 817 O O . SER A 1 106 ? 9.011 -18.144 -10.616 1.00 87.50 106 SER A O 1
ATOM 819 N N . MET A 1 107 ? 7.508 -17.179 -9.240 1.00 87.62 107 MET A N 1
ATOM 820 C CA . MET A 1 107 ? 8.318 -16.010 -8.917 1.00 87.62 107 MET A CA 1
ATOM 821 C C . MET A 1 107 ? 8.234 -15.659 -7.440 1.00 87.62 107 MET A C 1
ATOM 823 O O . MET A 1 107 ? 7.145 -15.614 -6.863 1.00 87.62 107 MET A O 1
ATOM 827 N N . ASP A 1 108 ? 9.369 -15.271 -6.878 1.00 87.38 108 ASP A N 1
ATOM 828 C CA . ASP A 1 108 ? 9.401 -14.522 -5.635 1.00 87.38 108 ASP A CA 1
ATOM 829 C C . ASP A 1 108 ? 9.081 -13.051 -5.924 1.00 87.38 108 ASP A C 1
ATOM 831 O O . ASP A 1 108 ? 9.566 -12.465 -6.899 1.00 87.38 108 ASP A O 1
ATOM 835 N N . ILE A 1 109 ? 8.249 -12.437 -5.082 1.00 88.94 109 ILE A N 1
ATOM 836 C CA . ILE A 1 109 ? 7.820 -11.041 -5.233 1.00 88.94 109 ILE A CA 1
ATOM 837 C C . ILE A 1 109 ? 8.285 -10.252 -4.021 1.00 88.94 109 ILE A C 1
ATOM 839 O O . ILE A 1 109 ? 8.116 -10.699 -2.890 1.00 88.94 109 ILE A O 1
ATOM 843 N N . PHE A 1 110 ? 8.822 -9.058 -4.252 1.00 90.56 110 PHE A N 1
ATOM 844 C CA . PHE A 1 110 ? 9.262 -8.134 -3.212 1.00 90.56 110 PHE A CA 1
ATOM 845 C C . PHE A 1 110 ? 8.834 -6.704 -3.535 1.00 90.56 110 PHE A C 1
ATOM 847 O O . PHE A 1 110 ? 8.750 -6.314 -4.697 1.00 90.56 110 PHE A O 1
ATOM 854 N N . SER A 1 111 ? 8.657 -5.872 -2.510 1.00 91.31 111 SER A N 1
ATOM 855 C CA . SER A 1 111 ? 8.773 -4.422 -2.700 1.00 91.31 111 SER A CA 1
ATOM 856 C C . SER A 1 111 ? 10.232 -4.062 -3.003 1.00 91.31 111 SER A C 1
ATOM 858 O O . SER A 1 111 ? 11.148 -4.650 -2.429 1.00 91.31 111 SER A O 1
ATOM 860 N N . ALA A 1 112 ? 10.473 -3.039 -3.826 1.00 90.50 112 ALA A N 1
ATOM 861 C CA . ALA A 1 112 ? 11.810 -2.470 -4.025 1.00 90.50 112 ALA A CA 1
ATOM 862 C C . ALA A 1 112 ? 12.469 -1.960 -2.723 1.00 90.50 112 ALA A C 1
ATOM 864 O O . ALA A 1 112 ? 13.685 -1.796 -2.661 1.00 90.50 112 ALA A O 1
ATOM 865 N N . PHE A 1 113 ? 11.673 -1.731 -1.681 1.00 88.25 113 PHE A N 1
ATOM 866 C CA . PHE A 1 113 ? 12.123 -1.297 -0.357 1.00 88.25 113 PHE A CA 1
ATOM 867 C C . PHE A 1 113 ? 12.191 -2.448 0.660 1.00 88.25 113 PHE A C 1
ATOM 869 O O . PHE A 1 113 ? 12.482 -2.231 1.835 1.00 88.25 113 PHE A O 1
ATOM 876 N N . ASP A 1 114 ? 11.914 -3.684 0.237 1.00 87.50 114 ASP A N 1
ATOM 877 C CA . ASP A 1 114 ? 12.011 -4.846 1.110 1.00 87.50 114 ASP A CA 1
ATOM 878 C C . ASP A 1 114 ? 13.485 -5.188 1.396 1.00 87.50 114 ASP A C 1
ATOM 880 O O . ASP A 1 114 ? 14.275 -5.463 0.492 1.00 87.50 114 ASP A O 1
ATOM 884 N N . SER A 1 115 ? 13.857 -5.230 2.677 1.00 82.81 115 SER A N 1
ATOM 885 C CA . SER A 1 115 ? 15.223 -5.549 3.115 1.00 82.81 115 SER A CA 1
ATOM 886 C C . SER A 1 115 ? 15.676 -6.984 2.795 1.00 82.81 115 SER A C 1
ATOM 888 O O . SER A 1 115 ? 16.875 -7.266 2.813 1.00 82.81 115 SER A O 1
ATOM 890 N N . GLN A 1 116 ? 14.752 -7.899 2.489 1.00 80.50 116 GLN A N 1
ATOM 891 C CA . GLN A 1 116 ? 15.038 -9.288 2.116 1.00 80.50 116 GLN A CA 1
ATOM 892 C C . GLN A 1 116 ? 15.225 -9.509 0.614 1.00 80.50 116 GLN A C 1
ATOM 894 O O . GLN A 1 116 ? 15.829 -10.516 0.250 1.00 80.50 116 GLN A O 1
ATOM 899 N N . LEU A 1 117 ? 14.867 -8.544 -0.245 1.00 81.94 117 LEU A N 1
ATOM 900 C CA . LEU A 1 117 ? 15.182 -8.567 -1.689 1.00 81.94 117 LEU A CA 1
ATOM 901 C C . LEU A 1 117 ? 16.695 -8.770 -1.961 1.00 81.94 117 LEU A C 1
ATOM 903 O O . LEU A 1 117 ? 17.145 -9.105 -3.053 1.00 81.94 117 LEU A O 1
ATOM 907 N N . HIS A 1 118 ? 17.504 -8.529 -0.935 1.00 62.06 118 HIS A N 1
ATOM 908 C CA . HIS A 1 118 ? 18.954 -8.544 -0.908 1.00 62.06 118 HIS A CA 1
ATOM 909 C C . HIS A 1 118 ? 19.627 -9.917 -0.904 1.00 62.06 118 HIS A C 1
ATOM 911 O O . HIS A 1 118 ? 20.826 -9.974 -1.188 1.00 62.06 118 HIS A O 1
ATOM 917 N N . TYR A 1 119 ? 18.917 -10.979 -0.530 1.00 60.94 119 TYR A N 1
ATOM 918 C CA . TYR A 1 119 ? 19.546 -12.251 -0.197 1.00 60.94 119 TYR A CA 1
ATOM 919 C C . TYR A 1 119 ? 18.690 -13.410 -0.669 1.00 60.94 119 TYR A C 1
ATOM 921 O O . TYR A 1 119 ? 17.938 -13.984 0.118 1.00 60.94 119 TYR A O 1
ATOM 929 N N . HIS A 1 120 ? 18.867 -13.833 -1.917 1.00 54.50 120 HIS A N 1
ATOM 930 C CA . HIS A 1 120 ? 18.412 -15.176 -2.215 1.00 54.50 120 HIS A CA 1
ATOM 931 C C . HIS A 1 120 ? 19.321 -16.168 -1.451 1.00 54.50 120 HIS A C 1
ATOM 933 O O . HIS A 1 120 ? 20.530 -16.236 -1.679 1.00 54.50 120 HIS A O 1
ATOM 939 N N . ASN A 1 121 ? 18.749 -16.932 -0.510 1.00 54.97 121 ASN A N 1
ATOM 940 C CA . ASN A 1 121 ? 19.429 -17.946 0.315 1.00 54.97 121 ASN A CA 1
ATOM 941 C C . ASN A 1 121 ? 20.635 -17.451 1.140 1.00 54.97 121 ASN A C 1
ATOM 943 O O . ASN A 1 121 ? 21.560 -18.218 1.403 1.00 54.97 121 ASN A O 1
ATOM 947 N N . ASN A 1 122 ? 20.632 -16.189 1.589 1.00 55.72 122 ASN A N 1
ATOM 948 C CA . ASN A 1 122 ? 21.728 -15.601 2.380 1.00 55.72 122 ASN A CA 1
ATOM 949 C C . ASN A 1 122 ? 23.098 -15.572 1.668 1.00 55.72 122 ASN A C 1
ATOM 951 O O . ASN A 1 122 ? 24.114 -15.367 2.334 1.00 55.72 122 ASN A O 1
ATOM 955 N N . ASP A 1 123 ? 23.154 -15.741 0.339 1.00 57.97 123 ASP A N 1
ATOM 956 C CA . ASP A 1 123 ? 24.401 -15.617 -0.424 1.00 57.97 123 ASP A CA 1
ATOM 957 C C . ASP A 1 123 ? 24.587 -14.163 -0.902 1.00 57.97 123 ASP A C 1
ATOM 959 O O . ASP A 1 123 ? 23.896 -13.718 -1.822 1.00 57.97 123 ASP A O 1
ATOM 963 N N . PRO A 1 124 ? 25.531 -13.396 -0.324 1.00 58.19 124 PRO A N 1
ATOM 964 C CA . PRO A 1 124 ? 25.754 -11.996 -0.691 1.00 58.19 124 PRO A CA 1
ATOM 965 C C . PRO A 1 124 ? 26.263 -11.806 -2.131 1.00 58.19 124 PRO A C 1
ATOM 967 O O . PRO A 1 124 ? 26.288 -10.670 -2.619 1.00 58.19 124 PRO A O 1
ATOM 970 N N . ASN A 1 125 ? 26.668 -12.890 -2.805 1.00 60.03 125 ASN A N 1
ATOM 971 C CA . ASN A 1 125 ? 27.122 -12.881 -4.194 1.00 60.03 125 ASN A CA 1
ATOM 972 C C . ASN A 1 125 ? 25.993 -13.159 -5.197 1.00 60.03 125 ASN A C 1
ATOM 974 O O . ASN A 1 125 ? 26.188 -12.946 -6.392 1.00 60.03 125 ASN A O 1
ATOM 978 N N . LYS A 1 126 ? 24.818 -13.615 -4.742 1.00 64.19 126 LYS A N 1
ATOM 979 C CA . LYS A 1 126 ? 23.654 -13.906 -5.592 1.00 64.19 126 LYS A CA 1
ATOM 980 C C . LYS A 1 126 ? 22.592 -12.829 -5.417 1.00 64.19 126 LYS A C 1
ATOM 982 O O . LYS A 1 126 ? 21.596 -13.004 -4.720 1.00 64.19 126 LYS A O 1
ATOM 987 N N . ARG A 1 127 ? 22.840 -11.678 -6.036 1.00 73.81 127 ARG A N 1
ATOM 988 C CA . ARG A 1 127 ? 21.913 -10.545 -6.002 1.00 73.81 127 ARG A CA 1
ATOM 989 C C . ARG A 1 127 ? 20.872 -10.690 -7.107 1.00 73.81 127 ARG A C 1
ATOM 991 O O . ARG A 1 127 ? 21.232 -10.946 -8.252 1.00 73.81 127 ARG A O 1
ATOM 998 N N . ALA A 1 128 ? 19.603 -10.471 -6.764 1.00 80.50 128 ALA A N 1
ATOM 999 C CA . ALA A 1 128 ? 18.539 -10.266 -7.750 1.00 80.50 128 ALA A CA 1
ATOM 1000 C C . ALA A 1 128 ? 18.766 -8.986 -8.560 1.00 80.50 128 ALA A C 1
ATOM 1002 O O . ALA A 1 128 ? 18.435 -8.908 -9.736 1.00 80.50 128 ALA A O 1
ATOM 1003 N N . VAL A 1 129 ? 19.358 -7.982 -7.916 1.00 87.56 129 VAL A N 1
ATOM 1004 C CA . VAL A 1 129 ? 19.486 -6.638 -8.456 1.00 87.56 129 VAL A CA 1
ATOM 1005 C C . VAL A 1 129 ? 20.899 -6.116 -8.205 1.00 87.56 129 VAL A C 1
ATOM 1007 O O . VAL A 1 129 ? 21.343 -6.050 -7.055 1.00 87.56 129 VAL A O 1
ATOM 1010 N N . ASP A 1 130 ? 21.603 -5.744 -9.272 1.00 86.31 130 ASP A N 1
ATOM 1011 C CA . ASP A 1 130 ? 23.028 -5.395 -9.237 1.00 86.31 130 ASP A CA 1
ATOM 1012 C C . ASP A 1 130 ? 23.334 -4.184 -8.344 1.00 86.31 130 ASP A C 1
ATOM 1014 O O . ASP A 1 130 ? 24.153 -4.278 -7.421 1.00 86.31 130 ASP A O 1
ATOM 1018 N N . LYS A 1 131 ? 22.647 -3.060 -8.596 1.00 89.81 131 LYS A N 1
ATOM 1019 C CA . LYS A 1 131 ? 22.823 -1.773 -7.897 1.00 89.81 131 LYS A CA 1
ATOM 1020 C C . LYS A 1 131 ? 21.641 -1.453 -6.988 1.00 89.81 131 LYS A C 1
ATOM 1022 O O . LYS A 1 131 ? 21.031 -0.389 -7.091 1.00 89.81 131 LYS A O 1
ATOM 1027 N N . ARG A 1 132 ? 21.278 -2.393 -6.117 1.00 87.62 132 ARG A N 1
ATOM 1028 C CA . ARG A 1 132 ? 20.106 -2.314 -5.222 1.00 87.62 132 ARG A CA 1
ATOM 1029 C C . ARG A 1 132 ? 19.966 -0.982 -4.466 1.00 87.62 132 ARG A C 1
ATOM 1031 O O . ARG A 1 132 ? 18.859 -0.541 -4.196 1.00 87.62 132 ARG A O 1
ATOM 1038 N N . GLU A 1 133 ? 21.075 -0.334 -4.125 1.00 89.06 133 GLU A N 1
ATOM 1039 C CA . GLU A 1 133 ? 21.112 0.970 -3.461 1.00 89.06 133 GLU A CA 1
ATOM 1040 C C . GLU A 1 133 ? 20.416 2.080 -4.265 1.00 89.06 133 GLU A C 1
ATOM 1042 O O . GLU A 1 133 ? 20.011 3.087 -3.694 1.00 89.06 133 GLU A O 1
ATOM 1047 N N . ASN A 1 134 ? 20.225 1.876 -5.570 1.00 93.12 134 ASN A N 1
ATOM 1048 C CA . ASN A 1 134 ? 19.552 2.803 -6.471 1.00 93.12 134 ASN A CA 1
ATOM 1049 C C . ASN A 1 134 ? 18.053 2.498 -6.650 1.00 93.12 134 ASN A C 1
ATOM 1051 O O . ASN A 1 134 ? 17.402 3.143 -7.473 1.00 93.12 134 ASN A O 1
ATOM 1055 N N . LEU A 1 135 ? 17.479 1.541 -5.910 1.00 92.19 135 LEU A N 1
ATOM 1056 C CA . LEU A 1 135 ? 16.038 1.254 -5.952 1.00 92.19 135 LEU A CA 1
ATOM 1057 C C . LEU A 1 135 ? 15.158 2.467 -5.578 1.00 92.19 135 LEU A C 1
ATOM 1059 O O . LEU A 1 135 ? 14.184 2.708 -6.295 1.00 92.19 135 LEU A O 1
ATOM 1063 N N . PRO A 1 136 ? 15.509 3.310 -4.583 1.00 91.12 136 PRO A N 1
ATOM 1064 C CA . PRO A 1 136 ? 14.810 4.581 -4.354 1.00 91.12 136 PRO A CA 1
ATOM 1065 C C . PRO A 1 136 ? 14.814 5.502 -5.584 1.00 91.12 136 PRO A C 1
ATOM 1067 O O . PRO A 1 136 ? 13.812 6.133 -5.915 1.00 91.12 136 PRO A O 1
ATOM 1070 N N . ASN A 1 137 ? 15.914 5.513 -6.342 1.00 93.56 137 ASN A N 1
ATOM 1071 C CA . ASN A 1 137 ? 16.049 6.334 -7.546 1.00 93.56 137 ASN A CA 1
ATOM 1072 C C . ASN A 1 137 ? 15.131 5.842 -8.667 1.00 93.56 137 ASN A C 1
ATOM 1074 O O . ASN A 1 137 ? 14.588 6.637 -9.435 1.00 93.56 137 ASN A O 1
ATOM 1078 N N . LEU A 1 138 ? 14.935 4.529 -8.739 1.00 92.94 138 LEU A N 1
ATOM 1079 C CA . LEU A 1 138 ? 14.006 3.897 -9.661 1.00 92.94 138 LEU A CA 1
ATOM 1080 C C . LEU A 1 138 ? 12.549 4.221 -9.296 1.00 92.94 138 LEU A C 1
ATOM 1082 O O . LEU A 1 138 ? 11.773 4.591 -10.177 1.00 92.94 138 LEU A O 1
ATOM 1086 N N . ALA A 1 139 ? 12.208 4.179 -8.004 1.00 91.38 139 ALA A N 1
ATOM 1087 C CA . ALA A 1 139 ? 10.904 4.603 -7.496 1.00 91.38 139 ALA A CA 1
ATOM 1088 C C . ALA A 1 139 ? 10.624 6.087 -7.794 1.00 91.38 139 ALA A C 1
ATOM 1090 O O . ALA A 1 139 ? 9.544 6.436 -8.270 1.00 91.38 139 ALA A O 1
ATOM 1091 N N . TRP A 1 140 ? 11.621 6.958 -7.619 1.00 91.31 140 TRP A N 1
ATOM 1092 C CA . TRP A 1 140 ? 11.495 8.364 -7.998 1.00 91.31 140 TRP A CA 1
ATOM 1093 C C . TRP A 1 140 ? 11.240 8.514 -9.502 1.00 91.31 140 TRP A C 1
ATOM 1095 O O . TRP A 1 140 ? 10.339 9.243 -9.916 1.00 91.31 140 TRP A O 1
ATOM 1105 N N . MET A 1 141 ? 11.995 7.793 -10.338 1.00 92.38 141 MET A N 1
ATOM 1106 C CA . MET A 1 141 ? 11.883 7.875 -11.797 1.00 92.38 141 MET A CA 1
ATOM 1107 C C . MET A 1 141 ? 10.473 7.530 -12.291 1.00 92.38 141 MET A C 1
ATOM 1109 O O . MET A 1 141 ? 9.929 8.257 -13.123 1.00 92.38 141 MET A O 1
ATOM 1113 N N . ILE A 1 142 ? 9.875 6.439 -11.801 1.00 90.12 142 ILE A N 1
ATOM 1114 C CA . ILE A 1 142 ? 8.558 5.986 -12.281 1.00 90.12 142 ILE A CA 1
ATOM 1115 C C . ILE A 1 142 ? 7.419 6.937 -11.886 1.00 90.12 142 ILE A C 1
ATOM 1117 O O . ILE A 1 142 ? 6.417 7.013 -12.606 1.00 90.12 142 ILE A O 1
ATOM 1121 N N . ASN A 1 143 ? 7.589 7.696 -10.801 1.00 87.44 143 ASN A N 1
ATOM 1122 C CA . ASN A 1 143 ? 6.614 8.684 -10.337 1.00 87.44 143 ASN A CA 1
ATOM 1123 C C . ASN A 1 143 ? 6.816 10.082 -10.944 1.00 87.44 143 ASN A C 1
ATOM 1125 O O . ASN A 1 143 ? 5.851 10.833 -11.046 1.00 87.44 143 ASN A O 1
ATOM 1129 N N . ASN A 1 144 ? 8.026 10.424 -11.405 1.00 86.25 144 ASN A N 1
ATOM 1130 C CA . ASN A 1 144 ? 8.363 11.801 -11.803 1.00 86.25 144 ASN A CA 1
ATOM 1131 C C . ASN A 1 144 ? 8.704 11.994 -13.291 1.00 86.25 144 ASN A C 1
ATOM 1133 O O . ASN A 1 144 ? 8.795 13.136 -13.739 1.00 86.25 144 ASN A O 1
ATOM 1137 N N . ILE A 1 145 ? 8.924 10.923 -14.067 1.00 88.12 145 ILE A N 1
ATOM 1138 C CA . ILE A 1 145 ? 9.327 11.023 -15.481 1.00 88.12 145 ILE A CA 1
ATOM 1139 C C . ILE A 1 145 ? 8.376 10.249 -16.391 1.00 88.12 145 ILE A C 1
ATOM 1141 O O . ILE A 1 145 ? 8.150 9.046 -16.213 1.00 88.12 145 ILE A O 1
ATOM 1145 N N . ASN A 1 146 ? 7.900 10.920 -17.444 1.00 81.75 146 ASN A N 1
ATOM 1146 C CA . ASN A 1 146 ? 6.920 10.391 -18.380 1.00 81.75 146 ASN A CA 1
ATOM 1147 C C . ASN A 1 146 ? 7.477 10.168 -19.786 1.00 81.75 146 ASN A C 1
ATOM 1149 O O . ASN A 1 146 ? 8.318 10.897 -20.311 1.00 81.75 146 ASN A O 1
ATOM 1153 N N . VAL A 1 147 ? 6.897 9.172 -20.454 1.00 81.44 147 VAL A N 1
ATOM 1154 C CA . VAL A 1 147 ? 6.966 9.092 -21.914 1.00 81.44 147 VAL A CA 1
ATOM 1155 C C . VAL A 1 147 ? 6.159 10.253 -22.474 1.00 81.44 147 VAL A C 1
ATOM 1157 O O . VAL A 1 147 ? 5.051 10.494 -22.015 1.00 81.44 147 VAL A O 1
ATOM 1160 N N . GLY A 1 148 ? 6.701 10.978 -23.446 1.00 83.25 148 GLY A N 1
ATOM 1161 C CA . GLY A 1 148 ? 6.109 12.220 -23.947 1.00 83.25 148 GLY A CA 1
ATOM 1162 C C . GLY A 1 148 ? 6.788 13.490 -23.428 1.00 83.25 148 GLY A C 1
ATOM 1163 O O . GLY A 1 148 ? 6.718 14.522 -24.108 1.00 83.25 148 GLY A O 1
ATOM 1164 N N . ASP A 1 149 ? 7.523 13.419 -22.313 1.00 85.19 149 ASP A N 1
ATOM 1165 C CA . ASP A 1 149 ? 8.253 14.570 -21.780 1.00 85.19 149 ASP A CA 1
ATOM 1166 C C . ASP A 1 149 ? 9.306 15.065 -22.771 1.00 85.19 149 ASP A C 1
ATOM 1168 O O . ASP A 1 149 ? 9.941 14.299 -23.502 1.00 85.19 149 ASP A O 1
ATOM 1172 N N . LYS A 1 150 ? 9.494 16.385 -22.821 1.00 89.44 150 LYS A N 1
ATOM 1173 C CA . LYS A 1 150 ? 10.431 17.022 -23.750 1.00 89.44 150 LYS A CA 1
ATOM 1174 C C . LYS A 1 150 ? 11.723 17.373 -23.038 1.00 89.44 150 LYS A C 1
ATOM 1176 O O . LYS A 1 150 ? 11.746 18.226 -22.156 1.00 89.44 150 LYS A O 1
ATOM 1181 N N . ILE A 1 151 ? 12.825 16.818 -23.521 1.00 89.69 151 ILE A N 1
ATOM 1182 C CA . ILE A 1 151 ? 14.165 17.193 -23.080 1.00 89.69 151 ILE A CA 1
ATOM 1183 C C . ILE A 1 151 ? 14.678 18.287 -24.015 1.00 89.69 151 ILE A C 1
ATOM 1185 O O . ILE A 1 151 ? 14.592 18.164 -25.237 1.00 89.69 151 ILE A O 1
ATOM 1189 N N . ASN A 1 152 ? 15.204 1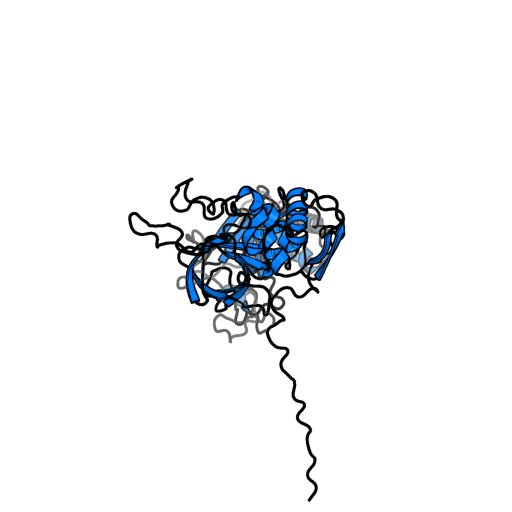9.377 -23.453 1.00 91.94 152 ASN A N 1
ATOM 1190 C CA . ASN A 1 152 ? 15.863 20.445 -24.212 1.00 91.94 152 ASN A CA 1
ATOM 1191 C C . ASN A 1 152 ? 17.014 21.072 -23.410 1.00 91.94 152 ASN A C 1
ATOM 1193 O O . ASN A 1 152 ? 17.077 22.286 -23.198 1.00 91.94 152 ASN A O 1
ATOM 1197 N N . THR A 1 153 ? 17.929 20.233 -22.932 1.00 91.06 153 THR A N 1
ATOM 1198 C CA . THR A 1 153 ? 19.034 20.659 -22.065 1.00 91.06 153 THR A CA 1
ATOM 1199 C C . THR A 1 153 ? 20.344 19.960 -22.416 1.00 91.06 153 THR A C 1
ATOM 1201 O O . THR A 1 153 ? 20.368 18.995 -23.180 1.00 91.06 153 THR A O 1
ATOM 1204 N N . LYS A 1 154 ? 21.464 20.472 -21.899 1.00 89.69 154 LYS A N 1
ATOM 1205 C CA . LYS A 1 154 ? 22.743 19.755 -21.946 1.00 89.69 154 LYS A CA 1
ATOM 1206 C C . LYS A 1 154 ? 22.707 18.644 -20.903 1.00 89.69 154 LYS A C 1
ATOM 1208 O O . LYS A 1 154 ? 22.315 18.887 -19.767 1.00 89.69 154 LYS A O 1
ATOM 1213 N N . VAL A 1 155 ? 23.126 17.448 -21.294 1.00 86.88 155 VAL A N 1
ATOM 1214 C CA . VAL A 1 155 ? 23.111 16.273 -20.420 1.00 86.88 155 VAL A CA 1
ATOM 1215 C C . VAL A 1 155 ? 24.557 15.958 -20.030 1.00 86.88 155 VAL A C 1
ATOM 1217 O O . VAL A 1 155 ? 25.375 15.710 -20.921 1.00 86.88 155 VAL A O 1
ATOM 1220 N N . PRO A 1 156 ? 24.919 16.003 -18.735 1.00 83.38 156 PRO A N 1
ATOM 1221 C CA . PRO A 1 156 ? 26.239 15.574 -18.282 1.00 83.38 156 PRO A CA 1
ATOM 1222 C C . PRO A 1 156 ? 26.543 14.148 -18.761 1.00 83.38 156 PRO A C 1
ATOM 1224 O O . PRO A 1 156 ? 25.670 13.288 -18.730 1.00 83.38 156 PRO A O 1
ATOM 1227 N N . GLY A 1 157 ? 27.757 13.908 -19.264 1.00 75.56 157 GLY A N 1
ATOM 1228 C CA . GLY A 1 157 ? 28.140 12.621 -19.870 1.00 75.56 157 GLY A CA 1
ATOM 1229 C C . GLY A 1 157 ? 27.771 12.463 -21.356 1.00 75.56 157 GLY A C 1
ATOM 1230 O O . GLY A 1 157 ? 28.357 11.626 -22.052 1.00 75.56 157 GLY A O 1
ATOM 1231 N N . TYR A 1 158 ? 26.905 13.332 -21.895 1.00 73.75 158 TYR A N 1
ATOM 1232 C CA . TYR A 1 158 ? 26.434 13.319 -23.288 1.00 73.75 158 TYR A CA 1
ATOM 1233 C C . TYR A 1 158 ? 27.104 14.394 -24.175 1.00 73.75 158 TYR A C 1
ATOM 1235 O O . TYR A 1 158 ? 26.468 15.117 -24.944 1.00 73.75 158 TYR A O 1
ATOM 1243 N N . GLY A 1 159 ? 28.429 14.524 -24.087 1.00 72.19 159 GLY A N 1
ATOM 1244 C CA . GLY A 1 159 ? 29.183 15.486 -24.903 1.00 72.19 159 GLY A CA 1
ATOM 1245 C C . GLY A 1 159 ? 28.682 16.939 -24.781 1.00 72.19 159 GLY A C 1
ATOM 1246 O O . GLY A 1 159 ? 28.043 17.325 -23.808 1.00 72.19 159 GLY A O 1
ATOM 1247 N N . ASN A 1 160 ? 28.984 17.775 -25.781 1.00 73.38 160 ASN A N 1
ATOM 1248 C CA . ASN A 1 160 ? 28.694 19.220 -25.729 1.00 73.38 160 ASN A CA 1
ATOM 1249 C C . ASN A 1 160 ? 27.338 19.628 -26.342 1.00 73.38 160 ASN A C 1
ATOM 1251 O O . ASN A 1 160 ? 27.000 20.818 -26.346 1.00 73.38 160 ASN A O 1
ATOM 1255 N N . ARG A 1 161 ? 26.568 18.679 -26.890 1.00 79.50 161 ARG A N 1
ATOM 1256 C CA . ARG A 1 161 ? 25.296 18.950 -27.583 1.00 79.50 161 ARG A CA 1
ATOM 1257 C C . ARG A 1 161 ? 24.131 18.963 -26.590 1.00 79.50 161 ARG A C 1
ATOM 1259 O O . ARG A 1 161 ? 24.153 18.274 -25.576 1.00 79.50 161 ARG A O 1
ATOM 1266 N N . LYS A 1 162 ? 23.091 19.746 -26.890 1.00 85.62 162 LYS A N 1
ATOM 1267 C CA . LYS A 1 162 ? 21.819 19.647 -26.161 1.00 85.62 162 LYS A CA 1
ATOM 1268 C C . LYS A 1 162 ? 21.104 18.361 -26.576 1.00 85.62 162 LYS A C 1
ATOM 1270 O O . LYS A 1 162 ? 21.012 18.077 -27.769 1.00 85.62 162 LYS A O 1
ATOM 1275 N N . CYS A 1 163 ? 20.578 17.622 -25.607 1.00 89.19 163 CYS A N 1
ATOM 1276 C CA . CYS A 1 163 ? 19.591 16.584 -25.858 1.00 89.19 163 CYS A CA 1
ATOM 1277 C C . CYS A 1 163 ? 18.264 17.278 -26.168 1.00 89.19 163 CYS A C 1
ATOM 1279 O O . CYS A 1 163 ? 17.750 18.023 -25.331 1.00 89.19 163 CYS A O 1
ATOM 1281 N N . LYS A 1 164 ? 17.766 17.099 -27.394 1.00 90.94 164 LYS A N 1
ATOM 1282 C CA . LYS A 1 164 ? 16.501 17.673 -27.854 1.00 90.94 164 LYS A CA 1
ATOM 1283 C C . LYS A 1 164 ? 15.629 16.583 -28.464 1.00 90.94 164 LYS A C 1
ATOM 1285 O O . LYS A 1 164 ? 15.683 16.366 -29.672 1.00 90.94 164 LYS A O 1
ATOM 1290 N N . ARG A 1 165 ? 14.853 15.896 -27.628 1.00 88.69 165 ARG A N 1
ATOM 1291 C CA . ARG A 1 165 ? 13.917 14.844 -28.050 1.00 88.69 165 ARG A CA 1
ATOM 1292 C C . ARG A 1 165 ? 12.777 14.686 -27.051 1.00 88.69 165 ARG A C 1
ATOM 1294 O O . ARG A 1 165 ? 12.854 15.188 -25.932 1.00 88.69 165 ARG A O 1
ATOM 1301 N N . THR A 1 166 ? 11.735 13.999 -27.493 1.00 87.50 166 THR A N 1
ATOM 1302 C CA . THR A 1 166 ? 10.647 13.522 -26.642 1.00 87.50 166 THR A CA 1
ATOM 1303 C C . THR A 1 166 ? 11.021 12.148 -26.093 1.00 87.50 166 THR A C 1
ATOM 1305 O O . THR A 1 166 ? 11.517 11.316 -26.858 1.00 87.50 166 THR A O 1
ATOM 1308 N N . ILE A 1 167 ? 10.819 11.941 -24.791 1.00 87.19 167 ILE A N 1
ATOM 1309 C CA . ILE A 1 167 ? 11.058 10.661 -24.119 1.00 87.19 167 ILE A CA 1
ATOM 1310 C C . ILE A 1 167 ? 10.111 9.618 -24.703 1.00 87.19 167 ILE A C 1
ATOM 1312 O O . ILE A 1 167 ? 8.907 9.858 -24.805 1.00 87.19 167 ILE A O 1
ATOM 1316 N N . ASN A 1 168 ? 10.646 8.465 -25.084 1.00 83.31 168 ASN A N 1
ATOM 1317 C CA . ASN A 1 168 ? 9.872 7.301 -25.497 1.00 83.31 168 ASN A CA 1
ATOM 1318 C C . ASN A 1 168 ? 10.097 6.113 -24.541 1.00 83.31 168 ASN A C 1
ATOM 1320 O O . ASN A 1 168 ? 10.840 6.199 -23.566 1.00 83.31 168 ASN A O 1
ATOM 1324 N N . MET A 1 169 ? 9.432 4.994 -24.817 1.00 81.06 169 MET A N 1
ATOM 1325 C CA . MET A 1 169 ? 9.515 3.784 -23.989 1.00 81.06 169 MET A CA 1
ATOM 1326 C C . MET A 1 169 ? 10.933 3.204 -23.940 1.00 81.06 169 MET A C 1
ATOM 1328 O O . MET A 1 169 ? 11.385 2.764 -22.886 1.00 81.06 169 MET A O 1
ATOM 1332 N N . LYS A 1 170 ? 11.652 3.261 -25.068 1.00 82.31 170 LYS A N 1
ATOM 1333 C CA . LYS A 1 170 ? 13.040 2.808 -25.184 1.00 82.31 170 LYS A CA 1
ATOM 1334 C C . LYS A 1 170 ? 13.958 3.574 -24.231 1.00 82.31 170 LYS A C 1
ATOM 1336 O O . LYS A 1 170 ? 14.819 2.979 -23.589 1.00 82.31 170 LYS A O 1
ATOM 1341 N N . ASP A 1 171 ? 13.726 4.879 -24.112 1.00 87.00 171 ASP A N 1
ATOM 1342 C CA . ASP A 1 171 ? 14.477 5.759 -23.219 1.00 87.00 171 ASP A CA 1
ATOM 1343 C C . ASP A 1 171 ? 14.207 5.432 -21.737 1.00 87.00 171 ASP A C 1
ATOM 1345 O O . ASP A 1 171 ? 15.111 5.493 -20.909 1.00 87.00 171 ASP A O 1
ATOM 1349 N N . MET A 1 172 ? 12.973 5.047 -21.388 1.00 87.94 172 MET A N 1
ATOM 1350 C CA . MET A 1 172 ? 12.638 4.609 -20.026 1.00 87.94 172 MET A CA 1
ATOM 1351 C C . MET A 1 172 ? 13.331 3.286 -19.681 1.00 87.94 172 MET A C 1
ATOM 1353 O O . MET A 1 172 ? 13.996 3.205 -18.652 1.00 87.94 172 MET A O 1
ATOM 1357 N N . GLN A 1 173 ? 13.249 2.278 -20.556 1.00 87.75 173 GLN A N 1
ATOM 1358 C CA . GLN A 1 173 ? 13.922 0.989 -20.348 1.00 87.75 173 GLN A CA 1
ATOM 1359 C C . GLN A 1 173 ? 15.449 1.150 -20.257 1.00 87.75 173 GLN A C 1
ATOM 1361 O O . GLN A 1 173 ? 16.091 0.578 -19.375 1.00 87.75 173 GLN A O 1
ATOM 1366 N N . GLY A 1 174 ? 16.040 1.973 -21.128 1.00 88.19 174 GLY A N 1
ATOM 1367 C CA . GLY A 1 174 ? 17.467 2.283 -21.066 1.00 88.19 174 GLY A CA 1
ATOM 1368 C C . GLY A 1 174 ? 17.859 3.002 -19.772 1.00 88.19 174 GLY A C 1
ATOM 1369 O O . GLY A 1 174 ? 18.937 2.752 -19.231 1.00 88.19 174 GLY A O 1
ATOM 1370 N N . ALA A 1 175 ? 16.989 3.861 -19.236 1.00 91.31 175 ALA A N 1
ATOM 1371 C CA . ALA A 1 175 ? 17.206 4.493 -17.942 1.00 91.31 175 ALA A CA 1
ATOM 1372 C C . ALA A 1 175 ? 17.148 3.494 -16.780 1.00 91.31 175 ALA A C 1
ATOM 1374 O O . ALA A 1 175 ? 18.019 3.573 -15.915 1.00 91.31 175 ALA A O 1
ATOM 1375 N N . VAL A 1 176 ? 16.199 2.542 -16.789 1.00 91.94 176 VAL A N 1
ATOM 1376 C CA . VAL A 1 176 ? 16.128 1.454 -15.794 1.00 91.94 176 VAL A CA 1
ATOM 1377 C C . VAL A 1 176 ? 17.488 0.769 -15.709 1.00 91.94 176 VAL A C 1
ATOM 1379 O O . VAL A 1 176 ? 18.135 0.862 -14.668 1.00 91.94 176 VAL A O 1
ATOM 1382 N N . TRP A 1 177 ? 17.997 0.213 -16.814 1.00 90.50 177 TRP A N 1
ATOM 1383 C CA . TRP A 1 177 ? 19.300 -0.465 -16.828 1.00 90.50 177 TRP A CA 1
ATOM 1384 C C . TRP A 1 177 ? 20.447 0.435 -16.358 1.00 90.50 177 TRP A C 1
ATOM 1386 O O . TRP A 1 177 ? 21.294 0.019 -15.575 1.00 90.50 177 TRP A O 1
ATOM 1396 N N . ARG A 1 178 ? 20.485 1.708 -16.764 1.00 90.38 178 ARG A N 1
ATOM 1397 C CA . ARG A 1 178 ? 21.544 2.626 -16.303 1.00 90.38 178 ARG A CA 1
ATOM 1398 C C . ARG A 1 178 ? 21.515 2.871 -14.793 1.00 90.38 178 ARG A C 1
ATOM 1400 O O . ARG A 1 178 ? 22.578 3.099 -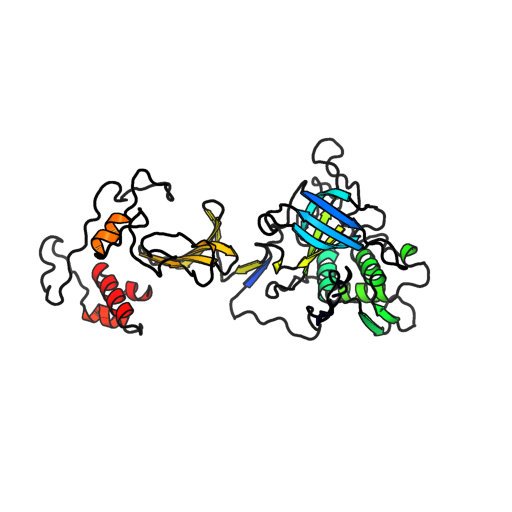14.209 1.00 90.38 178 ARG A O 1
ATOM 1407 N N . ILE A 1 179 ? 20.331 2.863 -14.182 1.00 92.50 179 ILE A N 1
ATOM 1408 C CA . ILE A 1 179 ? 20.139 3.058 -12.742 1.00 92.50 179 ILE A CA 1
ATOM 1409 C C . ILE A 1 179 ? 20.512 1.782 -11.984 1.00 92.50 179 ILE A C 1
ATOM 1411 O O . ILE A 1 179 ? 21.267 1.855 -11.012 1.00 92.50 179 ILE A O 1
ATOM 1415 N N . ILE A 1 180 ? 20.008 0.629 -12.428 1.00 91.50 180 ILE A N 1
ATOM 1416 C CA . ILE A 1 180 ? 19.930 -0.570 -11.589 1.00 91.50 180 ILE A CA 1
ATOM 1417 C C . ILE A 1 180 ? 20.864 -1.720 -12.002 1.00 91.50 180 ILE A C 1
ATOM 1419 O O . ILE A 1 180 ? 21.246 -2.520 -11.151 1.00 91.50 180 ILE A O 1
ATOM 1423 N N . ASP A 1 181 ? 21.289 -1.759 -13.265 1.00 88.44 181 ASP A N 1
ATOM 1424 C CA . ASP A 1 181 ? 22.060 -2.845 -13.889 1.00 88.44 181 ASP A CA 1
ATOM 1425 C C . ASP A 1 181 ? 23.540 -2.450 -14.081 1.00 88.44 181 ASP A C 1
ATOM 1427 O O . ASP A 1 181 ? 23.869 -1.269 -14.275 1.00 88.44 181 ASP A O 1
ATOM 1431 N N . ASN A 1 182 ? 24.469 -3.407 -14.025 1.00 84.38 182 ASN A N 1
ATOM 1432 C CA . ASN A 1 182 ? 25.892 -3.166 -14.284 1.00 84.38 182 ASN A CA 1
ATOM 1433 C C . ASN A 1 182 ? 26.255 -2.969 -15.768 1.00 84.38 182 ASN A C 1
ATOM 1435 O O . ASN A 1 182 ? 27.101 -2.123 -16.067 1.00 84.38 182 ASN A O 1
ATOM 1439 N N . ASN A 1 183 ? 25.627 -3.701 -16.685 1.00 77.38 183 ASN A N 1
ATOM 1440 C CA . ASN A 1 183 ? 25.889 -3.710 -18.126 1.00 77.38 183 ASN A CA 1
ATOM 1441 C C . ASN A 1 183 ? 25.210 -2.551 -18.886 1.00 77.38 183 ASN A C 1
ATOM 1443 O O . ASN A 1 183 ? 25.403 -2.410 -20.087 1.00 77.38 183 ASN A O 1
ATOM 1447 N N . ASN A 1 184 ? 24.442 -1.693 -18.198 1.00 72.69 184 ASN A N 1
ATOM 1448 C CA . ASN A 1 184 ? 23.899 -0.389 -18.633 1.00 72.69 184 ASN A CA 1
ATOM 1449 C C . ASN A 1 184 ? 23.168 -0.310 -20.004 1.00 72.69 184 ASN A C 1
ATOM 1451 O O . ASN A 1 184 ? 22.760 0.783 -20.416 1.00 72.69 184 ASN A O 1
ATOM 1455 N N . GLY A 1 185 ? 22.982 -1.441 -20.693 1.00 70.50 185 GLY A N 1
ATOM 1456 C CA . GLY A 1 185 ? 22.246 -1.614 -21.945 1.00 70.50 185 GLY A CA 1
ATOM 1457 C C . GLY A 1 185 ? 22.798 -0.855 -23.159 1.00 70.50 185 GLY A C 1
ATOM 1458 O O . GLY A 1 185 ? 22.061 -0.629 -24.121 1.00 70.50 185 GLY A O 1
ATOM 1459 N N . GLU A 1 186 ? 24.058 -0.402 -23.152 1.00 73.56 186 GLU A N 1
ATOM 1460 C CA . GLU A 1 186 ? 24.592 0.491 -24.200 1.00 73.56 186 GLU A CA 1
ATOM 1461 C C . GLU A 1 186 ? 24.535 -0.083 -25.624 1.00 73.56 186 GLU A C 1
ATOM 1463 O O . GLU A 1 186 ? 24.305 0.657 -26.588 1.00 73.56 186 GLU A O 1
ATOM 1468 N N . SER A 1 187 ? 24.720 -1.394 -25.764 1.00 69.69 187 SER A N 1
ATOM 1469 C CA . SER A 1 187 ? 24.657 -2.102 -27.046 1.00 69.69 187 SER A CA 1
ATOM 1470 C C . SER A 1 187 ? 23.237 -2.125 -27.628 1.00 69.69 187 SER A C 1
ATOM 1472 O O . SER A 1 187 ? 23.065 -1.908 -28.829 1.00 69.69 187 SER A O 1
ATOM 1474 N N . TRP A 1 188 ? 22.212 -2.277 -26.787 1.00 69.81 188 TRP A N 1
ATOM 1475 C CA . TRP A 1 188 ? 20.797 -2.283 -27.185 1.00 69.81 188 TRP A CA 1
ATOM 1476 C C . TRP A 1 188 ? 20.273 -0.900 -27.594 1.00 69.81 188 TRP A C 1
ATOM 1478 O O . TRP A 1 188 ? 19.415 -0.743 -28.472 1.00 69.81 188 TRP A O 1
ATOM 1488 N N . LEU A 1 189 ? 20.864 0.143 -27.013 1.00 66.81 189 LEU A N 1
ATOM 1489 C CA . LEU A 1 189 ? 20.604 1.535 -27.376 1.00 66.81 189 LEU A CA 1
ATOM 1490 C C . LEU A 1 189 ? 21.282 1.948 -28.700 1.00 66.81 189 LEU A C 1
ATOM 1492 O O . LEU A 1 189 ? 21.139 3.092 -29.127 1.00 66.81 189 LEU A O 1
ATOM 1496 N N . GLY A 1 190 ? 21.960 1.021 -29.391 1.00 59.56 190 GLY A N 1
ATOM 1497 C CA . GLY A 1 190 ? 22.446 1.206 -30.761 1.00 59.56 190 GLY A CA 1
ATOM 1498 C C . GLY A 1 190 ? 23.882 1.716 -30.894 1.00 59.56 190 GLY A C 1
ATOM 1499 O O . GLY A 1 190 ? 24.287 2.018 -32.012 1.00 59.56 190 GLY A O 1
ATOM 1500 N N . GLY A 1 191 ? 24.656 1.786 -29.800 1.00 54.69 191 GLY A N 1
ATOM 1501 C CA . GLY A 1 191 ? 26.104 2.043 -29.811 1.00 54.69 191 GLY A CA 1
ATOM 1502 C C . GLY A 1 191 ? 26.558 3.434 -30.303 1.00 54.69 191 GLY A C 1
ATOM 1503 O O . GLY A 1 191 ? 26.145 3.946 -31.338 1.00 54.69 191 GLY A O 1
ATOM 1504 N N . SER A 1 192 ? 27.500 4.053 -29.578 1.00 47.94 192 SER A N 1
ATOM 1505 C CA . SER A 1 192 ? 28.184 5.348 -29.839 1.00 47.94 192 SER A CA 1
ATOM 1506 C C . SER A 1 192 ? 27.325 6.626 -29.959 1.00 47.94 192 SER A C 1
ATOM 1508 O O . SER A 1 192 ? 27.772 7.687 -29.515 1.00 47.94 192 SER A O 1
ATOM 1510 N N . ASN A 1 193 ? 26.076 6.551 -30.424 1.00 49.28 193 ASN A N 1
ATOM 1511 C CA . ASN A 1 193 ? 25.065 7.590 -30.219 1.00 49.28 193 ASN A CA 1
ATOM 1512 C C . ASN A 1 193 ? 24.436 7.382 -28.842 1.00 49.28 193 ASN A C 1
ATOM 1514 O O . ASN A 1 193 ? 23.306 6.928 -28.718 1.00 49.28 193 ASN A O 1
ATOM 1518 N N . LYS A 1 194 ? 25.239 7.682 -27.815 1.00 58.44 194 LYS A N 1
ATOM 1519 C CA . LYS A 1 194 ? 24.876 7.716 -26.394 1.00 58.44 194 LYS A CA 1
ATOM 1520 C C . LYS A 1 194 ? 23.430 8.192 -26.245 1.00 58.44 194 LYS A C 1
ATOM 1522 O O . LYS A 1 194 ? 23.148 9.340 -26.567 1.00 58.44 194 LYS A O 1
ATOM 1527 N N . ASP A 1 195 ? 22.512 7.332 -25.822 1.00 81.00 195 ASP A N 1
ATOM 1528 C CA . ASP A 1 195 ? 21.121 7.750 -25.699 1.00 81.00 195 ASP A CA 1
ATOM 1529 C C . ASP A 1 195 ? 20.997 8.842 -24.630 1.00 81.00 195 ASP A C 1
ATOM 1531 O O . ASP A 1 195 ? 21.078 8.603 -23.424 1.00 81.00 195 ASP A O 1
ATOM 1535 N N . CYS A 1 196 ? 20.839 10.074 -25.102 1.00 87.50 196 CYS A N 1
ATOM 1536 C CA . CYS A 1 196 ? 20.828 11.240 -24.244 1.00 87.50 196 CYS A CA 1
ATOM 1537 C C . CYS A 1 196 ? 19.591 11.313 -23.367 1.00 87.50 196 CYS A C 1
ATOM 1539 O O . CYS A 1 196 ? 19.652 11.962 -22.326 1.00 87.50 196 CYS A O 1
ATOM 1541 N N . ALA A 1 197 ? 18.492 10.676 -23.785 1.00 89.75 197 ALA A N 1
ATOM 1542 C CA . ALA A 1 197 ? 17.275 10.643 -22.998 1.00 89.75 197 ALA A CA 1
ATOM 1543 C C . ALA A 1 197 ? 17.453 9.705 -21.806 1.00 89.75 197 ALA A C 1
ATOM 1545 O O . ALA A 1 197 ? 17.380 10.199 -20.686 1.00 89.75 197 ALA A O 1
ATOM 1546 N N . SER A 1 198 ? 17.818 8.432 -22.013 1.00 90.00 198 SER A N 1
ATOM 1547 C CA . SER A 1 198 ? 18.120 7.517 -20.898 1.00 90.00 198 SER A CA 1
ATOM 1548 C C . SER A 1 198 ? 19.158 8.091 -19.931 1.00 90.00 198 SER A C 1
ATOM 1550 O O . SER A 1 198 ? 18.997 8.011 -18.715 1.00 90.00 198 SER A O 1
ATOM 1552 N N . GLU A 1 199 ? 20.225 8.709 -20.455 1.00 90.12 199 GLU A N 1
ATOM 1553 C CA . GLU A 1 199 ? 21.267 9.316 -19.621 1.00 90.12 199 GLU A CA 1
ATOM 1554 C C . GLU A 1 199 ? 20.742 10.516 -18.820 1.00 90.12 199 GLU A C 1
ATOM 1556 O O . GLU A 1 199 ? 21.088 10.682 -17.650 1.00 90.12 199 GLU A O 1
ATOM 1561 N N . TRP A 1 200 ? 19.884 11.347 -19.420 1.00 92.44 200 TRP A N 1
ATOM 1562 C CA . TRP A 1 200 ? 19.236 12.452 -18.719 1.00 92.44 200 TRP A CA 1
ATOM 1563 C C . TRP A 1 200 ? 18.304 11.946 -17.619 1.00 92.44 200 TRP A C 1
ATOM 1565 O O . TRP A 1 200 ? 18.431 12.411 -16.489 1.00 92.44 200 TRP A O 1
ATOM 1575 N N . ILE A 1 201 ? 17.444 10.970 -17.925 1.00 93.44 201 ILE A N 1
ATOM 1576 C CA . ILE A 1 201 ? 16.505 10.348 -16.979 1.00 93.44 201 ILE A CA 1
ATOM 1577 C C . ILE A 1 201 ? 17.276 9.777 -15.789 1.00 93.44 201 ILE A C 1
ATOM 1579 O O . ILE A 1 201 ? 16.993 10.136 -14.647 1.00 93.44 201 ILE A O 1
ATOM 1583 N N . LYS A 1 202 ? 18.321 8.977 -16.050 1.00 93.06 202 LYS A N 1
ATOM 1584 C CA . LYS A 1 202 ? 19.202 8.453 -15.002 1.00 93.06 202 LYS A CA 1
ATOM 1585 C C . LYS A 1 202 ? 19.812 9.580 -14.177 1.00 93.06 202 LYS A C 1
ATOM 1587 O O . LYS A 1 202 ? 19.789 9.515 -12.957 1.00 93.06 202 LYS A O 1
ATOM 1592 N N . ASN A 1 203 ? 20.340 10.631 -14.802 1.00 92.06 203 ASN A N 1
ATOM 1593 C CA . ASN A 1 203 ? 20.941 11.741 -14.060 1.00 92.06 203 ASN A CA 1
ATOM 1594 C C . ASN A 1 203 ? 19.922 12.480 -13.174 1.00 92.06 203 ASN A C 1
ATOM 1596 O O . ASN A 1 203 ? 20.296 12.915 -12.090 1.00 92.06 203 ASN A O 1
ATOM 1600 N N . GLN A 1 204 ? 18.660 12.615 -13.600 1.00 92.94 204 GLN A N 1
ATOM 1601 C CA . GLN A 1 204 ? 17.597 13.160 -12.748 1.00 92.94 204 GLN A CA 1
ATOM 1602 C C . GLN A 1 204 ? 17.299 12.222 -11.571 1.00 92.94 204 GLN A C 1
ATOM 1604 O O . GLN A 1 204 ? 17.340 12.655 -10.423 1.00 92.94 204 GLN A O 1
ATOM 1609 N N . ALA A 1 205 ? 17.098 10.932 -11.843 1.00 92.75 205 ALA A N 1
ATOM 1610 C CA . ALA A 1 205 ? 16.830 9.929 -10.817 1.00 92.75 205 ALA A CA 1
ATOM 1611 C C . ALA A 1 205 ? 17.946 9.853 -9.765 1.00 92.75 205 ALA A C 1
ATOM 1613 O O . ALA A 1 205 ? 17.670 9.842 -8.572 1.00 92.75 205 ALA A O 1
ATOM 1614 N N . MET A 1 206 ? 19.212 9.884 -10.188 1.00 90.62 206 MET A N 1
ATOM 1615 C CA . MET A 1 206 ? 20.356 9.899 -9.271 1.00 90.62 206 MET A CA 1
ATOM 1616 C C . MET A 1 206 ? 20.465 11.200 -8.463 1.00 90.62 206 MET A C 1
ATOM 1618 O O . MET A 1 206 ? 20.995 11.181 -7.356 1.00 90.62 206 MET A O 1
ATOM 1622 N N . ALA A 1 207 ? 20.006 12.330 -9.008 1.00 88.19 207 ALA A N 1
ATOM 1623 C CA . ALA A 1 207 ? 20.079 13.624 -8.333 1.00 88.19 207 ALA A CA 1
ATOM 1624 C C . ALA A 1 207 ? 18.974 13.815 -7.283 1.00 88.19 207 ALA A C 1
ATOM 1626 O O . ALA A 1 207 ? 19.214 14.482 -6.279 1.00 88.19 207 ALA A O 1
ATOM 1627 N N . TYR A 1 208 ? 17.786 13.251 -7.517 1.00 85.62 208 TYR A N 1
ATOM 1628 C CA . TYR A 1 208 ? 16.589 13.533 -6.715 1.00 85.62 208 TYR A CA 1
ATOM 1629 C C . TYR A 1 208 ? 15.996 12.318 -6.004 1.00 85.62 208 TYR A C 1
ATOM 1631 O O . TYR A 1 208 ? 15.199 12.486 -5.089 1.00 85.62 208 TYR A O 1
ATOM 1639 N N . GLY A 1 209 ? 16.369 11.106 -6.408 1.00 84.81 209 GLY A N 1
ATOM 1640 C CA . GLY A 1 209 ? 15.761 9.883 -5.901 1.00 84.81 209 GLY A CA 1
ATOM 1641 C C . GLY A 1 209 ? 16.461 9.253 -4.700 1.00 84.81 209 GLY A C 1
ATOM 1642 O O . GLY A 1 209 ? 15.934 8.306 -4.124 1.00 84.81 209 GLY A O 1
ATOM 1643 N N . ASN A 1 210 ? 17.626 9.759 -4.288 1.00 82.88 210 ASN A N 1
ATOM 1644 C CA . ASN A 1 210 ? 18.318 9.207 -3.127 1.00 82.88 210 ASN A CA 1
ATOM 1645 C C . ASN A 1 210 ? 17.501 9.448 -1.848 1.00 82.88 210 ASN A C 1
ATOM 1647 O O . ASN A 1 210 ? 17.246 10.597 -1.491 1.00 82.88 210 ASN A O 1
ATOM 1651 N N . GLY A 1 211 ? 17.124 8.369 -1.160 1.00 75.06 211 GLY A N 1
ATOM 1652 C CA . GLY A 1 211 ? 16.233 8.428 0.003 1.00 75.06 211 GLY A CA 1
ATOM 1653 C C . GLY A 1 211 ? 14.782 8.777 -0.341 1.00 75.06 211 GLY A C 1
ATOM 1654 O O . GLY A 1 211 ? 14.033 9.159 0.550 1.00 75.06 211 GLY A O 1
ATOM 1655 N N . TYR A 1 212 ? 14.391 8.689 -1.617 1.00 81.31 212 TYR A N 1
ATOM 1656 C CA . TYR A 1 212 ? 12.999 8.852 -2.009 1.00 81.31 212 TYR A CA 1
ATOM 1657 C C . TYR A 1 212 ? 12.164 7.679 -1.501 1.00 81.31 212 TYR A C 1
ATOM 1659 O O . TYR A 1 212 ? 12.489 6.515 -1.746 1.00 81.31 212 TYR A O 1
ATOM 1667 N N . GLU A 1 213 ? 11.055 8.017 -0.861 1.00 78.88 213 GLU A N 1
ATOM 1668 C CA . GLU A 1 213 ? 9.997 7.096 -0.476 1.00 78.88 213 GLU A CA 1
ATOM 1669 C C . GLU A 1 213 ? 8.707 7.512 -1.199 1.00 78.88 213 GLU A C 1
ATOM 1671 O O . GLU A 1 213 ? 8.468 8.716 -1.360 1.00 78.88 213 GLU A O 1
ATOM 1676 N N . PRO A 1 214 ? 7.887 6.555 -1.671 1.00 82.62 214 PRO A N 1
ATOM 1677 C CA . PRO A 1 214 ? 6.613 6.879 -2.298 1.00 82.62 214 PRO A CA 1
ATOM 1678 C C . PRO A 1 214 ? 5.711 7.655 -1.329 1.00 82.62 214 PRO A C 1
ATOM 1680 O O . PRO A 1 214 ? 5.576 7.289 -0.162 1.00 82.62 214 PRO A O 1
ATOM 1683 N N . ASP A 1 215 ? 5.075 8.720 -1.822 1.00 74.31 215 ASP A N 1
ATOM 1684 C CA . ASP A 1 215 ? 4.105 9.501 -1.055 1.00 74.31 215 ASP A CA 1
ATOM 1685 C C . ASP A 1 215 ? 2.849 8.664 -0.804 1.00 74.31 215 ASP A C 1
ATOM 1687 O O . ASP A 1 215 ? 1.929 8.593 -1.616 1.00 74.31 215 ASP A O 1
ATOM 1691 N N . CYS A 1 216 ? 2.803 8.036 0.364 1.00 73.94 216 CYS A N 1
ATOM 1692 C CA . CYS A 1 216 ? 1.717 7.148 0.744 1.00 73.94 216 CYS A CA 1
ATOM 1693 C C . CYS A 1 216 ? 0.383 7.871 1.017 1.00 73.94 216 CYS A C 1
ATOM 1695 O O . CYS A 1 216 ? -0.635 7.249 1.310 1.00 73.94 216 CYS A O 1
ATOM 1697 N N . THR A 1 217 ? 0.341 9.197 0.888 1.00 64.75 217 THR A N 1
ATOM 1698 C CA . THR A 1 217 ? -0.911 9.967 0.932 1.00 64.75 217 THR A CA 1
ATOM 1699 C C . THR A 1 217 ? -1.607 10.039 -0.419 1.00 64.75 217 THR A C 1
ATOM 1701 O O . THR A 1 217 ? -2.781 10.426 -0.496 1.00 64.75 217 THR A O 1
ATOM 1704 N N . ASP A 1 218 ? -0.889 9.666 -1.478 1.00 70.38 218 ASP A N 1
ATOM 1705 C CA . ASP A 1 218 ? -1.382 9.631 -2.837 1.00 70.38 218 ASP A CA 1
ATOM 1706 C C . ASP A 1 218 ? -1.708 8.181 -3.247 1.00 70.38 218 ASP A C 1
ATOM 1708 O O . ASP A 1 218 ? -0.809 7.361 -3.436 1.00 70.38 218 ASP A O 1
ATOM 1712 N N . PRO A 1 219 ? -2.997 7.823 -3.398 1.00 69.56 219 PRO A N 1
ATOM 1713 C CA . PRO A 1 219 ? -3.390 6.475 -3.808 1.00 69.56 219 PRO A CA 1
ATOM 1714 C C . PRO A 1 219 ? -2.946 6.112 -5.237 1.00 69.56 219 PRO A C 1
ATOM 1716 O O . PRO A 1 219 ? -2.945 4.925 -5.583 1.00 69.56 219 PRO A O 1
ATOM 1719 N N . ASP A 1 220 ? -2.598 7.100 -6.067 1.00 76.75 220 ASP A N 1
ATOM 1720 C CA . ASP A 1 220 ? -2.078 6.904 -7.422 1.00 76.75 220 ASP A CA 1
ATOM 1721 C C . ASP A 1 220 ? -0.542 6.843 -7.473 1.00 76.75 220 ASP A C 1
ATOM 1723 O O . ASP A 1 220 ? 0.018 6.587 -8.545 1.00 76.75 220 ASP A O 1
ATOM 1727 N N . GLU A 1 221 ? 0.139 7.009 -6.332 1.00 83.69 221 GLU A N 1
ATOM 1728 C CA . GLU A 1 221 ? 1.584 6.825 -6.235 1.00 83.69 221 GLU A CA 1
ATOM 1729 C C . GLU A 1 221 ? 1.967 5.395 -6.637 1.00 83.69 221 GLU A C 1
ATOM 1731 O O . GLU A 1 221 ? 1.285 4.417 -6.306 1.00 83.69 221 GLU A O 1
ATOM 1736 N N . LEU A 1 222 ? 3.065 5.260 -7.376 1.00 88.00 222 LEU A N 1
ATOM 1737 C CA . LEU A 1 222 ? 3.547 3.971 -7.847 1.00 88.00 222 LEU A CA 1
ATOM 1738 C C . LEU A 1 222 ? 4.615 3.416 -6.915 1.00 88.00 222 LEU A C 1
ATOM 1740 O O . LEU A 1 222 ? 5.609 4.075 -6.607 1.00 88.00 222 LEU A O 1
ATOM 1744 N N . VAL A 1 223 ? 4.440 2.155 -6.544 1.00 89.38 223 VAL A N 1
ATOM 1745 C CA . VAL A 1 223 ? 5.416 1.361 -5.807 1.00 89.38 223 VAL A CA 1
ATOM 1746 C C . VAL A 1 223 ? 6.045 0.353 -6.769 1.00 89.38 223 VAL A C 1
ATOM 1748 O O . VAL A 1 223 ? 5.318 -0.406 -7.421 1.00 89.38 223 VAL A O 1
ATOM 1751 N N . PRO A 1 224 ? 7.384 0.307 -6.878 1.00 92.69 224 PRO A N 1
ATOM 1752 C CA . PRO A 1 224 ? 8.034 -0.710 -7.678 1.00 92.69 224 PRO A CA 1
ATOM 1753 C C . PRO A 1 224 ? 8.005 -2.060 -6.959 1.00 92.69 224 PRO A C 1
ATOM 1755 O O . PRO A 1 224 ? 8.548 -2.195 -5.859 1.00 92.69 224 PRO A O 1
ATOM 1758 N N . LEU A 1 225 ? 7.394 -3.062 -7.593 1.00 92.25 225 LEU A N 1
ATOM 1759 C CA . LEU A 1 225 ? 7.485 -4.457 -7.153 1.00 92.25 225 LEU A CA 1
ATOM 1760 C C . LEU A 1 225 ? 8.506 -5.193 -8.012 1.00 92.25 225 LEU A C 1
ATOM 1762 O O . LEU A 1 225 ? 8.505 -5.037 -9.231 1.00 92.25 225 LEU A O 1
ATOM 1766 N N . ILE A 1 226 ? 9.365 -5.981 -7.378 1.00 92.75 226 ILE A N 1
ATOM 1767 C CA . ILE A 1 226 ? 10.419 -6.766 -8.013 1.00 92.75 226 ILE A CA 1
ATOM 1768 C C . ILE A 1 226 ? 10.005 -8.231 -8.019 1.00 92.75 226 ILE A C 1
ATOM 1770 O O . ILE A 1 226 ? 9.647 -8.779 -6.981 1.00 92.75 226 ILE A O 1
ATOM 1774 N N . TYR A 1 227 ? 10.083 -8.844 -9.192 1.00 91.38 227 TYR A N 1
ATOM 1775 C CA . TYR A 1 227 ? 9.743 -10.233 -9.445 1.00 91.38 227 TYR A CA 1
ATOM 1776 C C . TYR A 1 227 ? 11.010 -10.975 -9.833 1.00 91.38 227 TYR A C 1
ATOM 1778 O O . TYR A 1 227 ? 11.706 -10.579 -10.776 1.00 91.38 227 TYR A O 1
ATOM 1786 N N . VAL A 1 228 ? 11.311 -12.037 -9.101 1.00 88.81 228 VAL A N 1
ATOM 1787 C CA . VAL A 1 228 ? 12.519 -12.835 -9.270 1.00 88.81 228 VAL A CA 1
ATOM 1788 C C . VAL A 1 228 ? 12.104 -14.235 -9.680 1.00 88.81 228 VAL A C 1
ATOM 1790 O O . VAL A 1 228 ? 11.353 -14.895 -8.974 1.00 88.81 228 VAL A O 1
ATOM 1793 N N . VAL A 1 229 ? 12.579 -14.675 -10.843 1.00 85.75 229 VAL A N 1
ATOM 1794 C CA . VAL A 1 229 ? 12.432 -16.065 -11.278 1.00 85.75 229 VAL A CA 1
ATOM 1795 C C . VAL A 1 229 ? 13.687 -16.821 -10.870 1.00 85.75 229 VAL A C 1
ATOM 1797 O O . VAL A 1 229 ? 14.778 -16.547 -11.386 1.00 85.75 229 VAL A O 1
ATOM 1800 N N . ASP A 1 230 ? 13.542 -17.789 -9.981 1.00 77.00 230 ASP A N 1
ATOM 1801 C CA . ASP A 1 230 ? 14.632 -18.647 -9.540 1.00 77.00 230 ASP A CA 1
ATOM 1802 C C . ASP A 1 230 ? 14.260 -20.132 -9.606 1.00 77.00 230 ASP A C 1
ATOM 1804 O O . ASP A 1 230 ? 13.168 -20.529 -10.012 1.00 77.00 230 ASP A O 1
ATOM 1808 N N . THR A 1 231 ? 15.250 -20.985 -9.353 1.00 70.31 231 THR A N 1
ATOM 1809 C CA . THR A 1 231 ? 15.004 -22.402 -9.087 1.00 70.31 231 THR A CA 1
ATOM 1810 C C . THR A 1 231 ? 14.419 -22.567 -7.689 1.00 70.31 231 THR A C 1
ATOM 1812 O O . THR A 1 231 ? 15.065 -22.106 -6.742 1.00 70.31 231 THR A O 1
ATOM 1815 N N . ASP A 1 232 ? 13.335 -23.341 -7.579 1.00 62.69 232 ASP A N 1
ATOM 1816 C CA . ASP A 1 232 ? 12.653 -23.716 -6.335 1.00 62.69 232 ASP A CA 1
ATOM 1817 C C . ASP A 1 232 ? 13.604 -23.948 -5.146 1.00 62.69 232 ASP A C 1
ATOM 1819 O O . ASP A 1 232 ? 14.741 -24.417 -5.287 1.00 62.69 232 ASP A O 1
ATOM 1823 N N . SER A 1 233 ? 13.097 -23.728 -3.933 1.00 57.44 233 SER A N 1
ATOM 1824 C CA . SER A 1 233 ? 13.845 -23.729 -2.665 1.00 57.44 233 SER A CA 1
ATOM 1825 C C . SER A 1 233 ? 14.487 -25.080 -2.250 1.00 57.44 233 SER A C 1
ATOM 1827 O O . SER A 1 233 ? 15.009 -25.211 -1.140 1.00 57.44 233 SER A O 1
ATOM 1829 N N . GLY A 1 234 ? 14.507 -26.096 -3.122 1.00 55.69 234 GLY A N 1
ATOM 1830 C CA . GLY A 1 234 ? 15.074 -27.425 -2.878 1.00 55.69 234 GLY A CA 1
ATOM 1831 C C . GLY A 1 234 ? 16.389 -27.717 -3.620 1.00 55.69 234 GLY A C 1
ATOM 1832 O O . GLY A 1 234 ? 16.475 -27.632 -4.841 1.00 55.69 234 GLY A O 1
ATOM 1833 N N . GLY A 1 235 ? 17.417 -28.169 -2.890 1.00 59.31 235 GLY A N 1
ATOM 1834 C CA . GLY A 1 235 ? 18.670 -28.699 -3.458 1.00 59.31 235 GLY A CA 1
ATOM 1835 C C . GLY A 1 235 ? 19.840 -27.705 -3.519 1.00 59.31 235 GLY A C 1
ATOM 1836 O O . GLY A 1 235 ? 19.762 -26.589 -3.021 1.00 59.31 235 GLY A O 1
ATOM 1837 N N . THR A 1 236 ? 20.970 -28.114 -4.113 1.00 60.19 236 THR A N 1
ATOM 1838 C CA . THR A 1 236 ? 22.231 -27.332 -4.120 1.00 60.19 236 THR A CA 1
ATOM 1839 C C . THR A 1 236 ? 22.189 -26.074 -4.986 1.00 60.19 236 THR A C 1
ATOM 1841 O O . THR A 1 236 ? 23.049 -25.208 -4.843 1.00 60.19 236 THR A O 1
ATOM 1844 N N . ASN A 1 237 ? 21.211 -25.987 -5.889 1.00 58.34 237 ASN A N 1
ATOM 1845 C CA . ASN A 1 237 ? 21.031 -24.856 -6.794 1.00 58.34 237 ASN A CA 1
ATOM 1846 C C . ASN A 1 237 ? 19.858 -23.963 -6.400 1.00 58.34 237 ASN A C 1
ATOM 1848 O O . ASN A 1 237 ? 19.719 -22.927 -7.041 1.00 58.34 237 ASN A O 1
ATOM 1852 N N . ALA A 1 238 ? 19.086 -24.334 -5.368 1.00 60.34 238 ALA A N 1
ATOM 1853 C CA . ALA A 1 238 ? 17.950 -23.568 -4.870 1.00 60.34 238 ALA A CA 1
ATOM 1854 C C . ALA A 1 238 ? 18.297 -22.082 -4.805 1.00 60.34 238 ALA A C 1
ATOM 1856 O O . ALA A 1 238 ? 19.359 -21.702 -4.285 1.00 60.34 238 ALA A O 1
ATOM 1857 N N . GLY A 1 239 ? 17.428 -21.253 -5.373 1.00 60.72 239 GLY A N 1
ATOM 1858 C CA . GLY A 1 239 ? 17.646 -19.823 -5.406 1.00 60.72 239 GLY A CA 1
ATOM 1859 C C . GLY A 1 239 ? 18.613 -19.256 -6.411 1.00 60.72 239 GLY A C 1
ATOM 1860 O O . GLY A 1 239 ? 19.127 -18.146 -6.253 1.00 60.72 239 GLY A O 1
ATOM 1861 N N . THR A 1 240 ? 18.952 -20.042 -7.419 1.00 72.69 240 THR A N 1
ATOM 1862 C CA . THR A 1 240 ? 19.681 -19.513 -8.558 1.00 72.69 240 THR A CA 1
ATOM 1863 C C . THR A 1 240 ? 18.680 -18.822 -9.460 1.00 72.69 240 THR A C 1
ATOM 1865 O O . THR A 1 240 ? 17.749 -19.462 -9.929 1.00 72.69 240 THR A O 1
ATOM 1868 N N . ILE A 1 241 ? 18.891 -17.534 -9.715 1.00 77.50 241 ILE A N 1
ATOM 1869 C CA . ILE A 1 241 ? 18.080 -16.768 -10.660 1.00 77.50 241 ILE A CA 1
ATOM 1870 C C . ILE A 1 241 ? 18.245 -17.399 -12.043 1.00 77.50 241 ILE A C 1
ATOM 1872 O O . ILE A 1 241 ? 19.356 -17.456 -12.581 1.00 77.50 241 ILE A O 1
ATOM 1876 N N . THR A 1 242 ? 17.149 -17.908 -12.590 1.00 74.62 242 THR A N 1
ATOM 1877 C CA . THR A 1 242 ? 17.119 -18.691 -13.834 1.00 74.62 242 THR A CA 1
ATOM 1878 C C . THR A 1 242 ? 16.705 -17.856 -15.032 1.00 74.62 242 THR A C 1
ATOM 1880 O O . THR A 1 242 ? 17.118 -18.148 -16.156 1.00 74.62 242 THR A O 1
ATOM 1883 N N . ASN A 1 243 ? 15.924 -16.801 -14.802 1.00 81.06 243 ASN A N 1
ATOM 1884 C CA . ASN A 1 243 ? 15.391 -15.933 -15.842 1.00 81.06 243 ASN A CA 1
ATOM 1885 C C . ASN A 1 243 ? 15.510 -14.455 -15.450 1.00 81.06 243 ASN A C 1
ATOM 1887 O O . ASN A 1 243 ? 16.207 -14.084 -14.511 1.00 81.06 243 ASN A O 1
ATOM 1891 N N . GLN A 1 244 ? 14.860 -13.604 -16.239 1.00 79.75 244 GLN A N 1
ATOM 1892 C CA . GLN A 1 244 ? 14.788 -12.164 -16.039 1.00 79.75 244 GLN A CA 1
ATOM 1893 C C . GLN A 1 244 ? 14.309 -11.789 -14.628 1.00 79.75 244 GLN A C 1
ATOM 1895 O O . GLN A 1 244 ? 13.389 -12.406 -14.095 1.00 79.75 244 GLN A O 1
ATOM 1900 N N . VAL A 1 245 ? 14.881 -10.714 -14.086 1.00 88.69 245 VAL A N 1
ATOM 1901 C CA . VAL A 1 245 ? 14.305 -9.984 -12.955 1.00 88.69 245 VAL A CA 1
ATOM 1902 C C . VAL A 1 245 ? 13.468 -8.848 -13.525 1.00 88.69 245 VAL A C 1
ATOM 1904 O O . VAL A 1 245 ? 13.928 -8.075 -14.368 1.00 88.69 245 VAL A O 1
ATOM 1907 N N . ILE A 1 246 ? 12.212 -8.768 -13.106 1.00 90.62 246 ILE A N 1
ATOM 1908 C CA . ILE A 1 246 ? 11.263 -7.798 -13.649 1.00 90.62 246 ILE A CA 1
ATOM 1909 C C . ILE A 1 246 ? 10.866 -6.829 -12.545 1.00 90.62 246 ILE A C 1
ATOM 1911 O O . ILE A 1 246 ? 10.706 -7.223 -11.395 1.00 90.62 246 ILE A O 1
ATOM 1915 N N . MET A 1 247 ? 10.677 -5.561 -12.894 1.00 92.25 247 MET A N 1
ATOM 1916 C CA . MET A 1 247 ? 10.046 -4.583 -12.015 1.00 92.25 247 MET A CA 1
ATOM 1917 C C . MET A 1 247 ? 8.684 -4.176 -12.575 1.00 92.25 247 MET A C 1
ATOM 1919 O O . MET A 1 247 ? 8.637 -3.754 -13.726 1.00 92.25 247 MET A O 1
ATOM 1923 N N . SER A 1 248 ? 7.609 -4.193 -11.780 1.00 90.81 248 SER A N 1
ATOM 1924 C CA . SER A 1 248 ? 6.339 -3.545 -12.152 1.00 90.81 248 SER A CA 1
ATOM 1925 C C . SER A 1 248 ? 6.179 -2.149 -11.562 1.00 90.81 248 SER A C 1
ATOM 1927 O O . SER A 1 248 ? 6.629 -1.888 -10.451 1.00 90.81 248 SER A O 1
ATOM 1929 N N . GLU A 1 249 ? 5.466 -1.272 -12.271 1.00 90.12 249 GLU A N 1
ATOM 1930 C CA . GLU A 1 249 ? 4.910 -0.031 -11.720 1.00 90.12 249 GLU A CA 1
ATOM 1931 C C . GLU A 1 249 ? 3.510 -0.327 -11.153 1.00 90.12 249 GLU A C 1
ATOM 1933 O O . GLU A 1 249 ? 2.518 -0.290 -11.883 1.00 90.12 249 GLU A O 1
ATOM 1938 N N . SER A 1 250 ? 3.419 -0.661 -9.864 1.00 87.31 250 SER A N 1
ATOM 1939 C CA . SER A 1 250 ? 2.142 -0.988 -9.214 1.00 87.31 250 SER A CA 1
ATOM 1940 C C . SER A 1 250 ? 1.558 0.236 -8.519 1.00 87.31 250 SER A C 1
ATOM 1942 O O . SER A 1 250 ? 2.265 0.902 -7.768 1.00 87.31 250 SER A O 1
ATOM 1944 N N . LYS A 1 251 ? 0.267 0.529 -8.708 1.00 84.38 251 LYS A N 1
ATOM 1945 C CA . LYS A 1 251 ? -0.397 1.591 -7.933 1.00 84.38 251 LYS A CA 1
ATOM 1946 C C . LYS A 1 251 ? -0.503 1.194 -6.472 1.00 84.38 251 LYS A C 1
ATOM 1948 O O . LYS A 1 251 ? -0.916 0.074 -6.173 1.00 84.38 251 LYS A O 1
ATOM 1953 N N . LEU A 1 252 ? -0.237 2.127 -5.573 1.00 80.62 252 LEU A N 1
ATOM 1954 C CA . LEU A 1 252 ? -0.355 1.905 -4.141 1.00 80.62 252 LEU A CA 1
ATOM 1955 C C . LEU A 1 252 ? -1.776 1.482 -3.736 1.00 80.62 252 LEU A C 1
ATOM 1957 O O . LEU A 1 252 ? -1.951 0.514 -3.005 1.00 80.62 252 LEU A O 1
ATOM 1961 N N . SER A 1 253 ? -2.799 2.112 -4.319 1.00 76.81 253 SER A N 1
ATOM 1962 C CA . SER A 1 253 ? -4.209 1.715 -4.151 1.00 76.81 253 SER A CA 1
ATOM 1963 C C . SER A 1 253 ? -4.565 0.320 -4.676 1.00 76.81 253 SER A C 1
ATOM 1965 O O . SER A 1 253 ? -5.614 -0.208 -4.316 1.00 76.81 253 SER A O 1
ATOM 1967 N N . SER A 1 254 ? -3.727 -0.282 -5.526 1.00 76.81 254 SER A N 1
ATOM 1968 C CA . SER A 1 254 ? -3.950 -1.636 -6.053 1.00 76.81 254 SER A CA 1
ATOM 1969 C C . SER A 1 254 ? -3.366 -2.744 -5.174 1.00 76.81 254 SER A C 1
ATOM 1971 O O . SER A 1 254 ? -3.603 -3.916 -5.460 1.00 76.81 254 SER A O 1
ATOM 1973 N N . ILE A 1 255 ? -2.608 -2.382 -4.132 1.00 76.12 255 ILE A N 1
ATOM 1974 C CA . ILE A 1 255 ? -1.975 -3.312 -3.195 1.00 76.12 255 ILE A CA 1
ATOM 1975 C C . ILE A 1 255 ? -2.705 -3.181 -1.857 1.00 76.12 255 ILE A C 1
ATOM 1977 O O . ILE A 1 255 ? -2.408 -2.308 -1.036 1.00 76.12 255 ILE A O 1
ATOM 1981 N N . GLU A 1 256 ? -3.703 -4.037 -1.656 1.00 73.50 256 GLU A N 1
ATOM 1982 C CA . GLU A 1 256 ? -4.526 -4.030 -0.451 1.00 73.50 256 GLU A CA 1
ATOM 1983 C C . GLU A 1 256 ? -3.654 -4.224 0.795 1.00 73.50 256 GLU A C 1
ATOM 1985 O O . GLU A 1 256 ? -2.840 -5.139 0.850 1.00 73.50 256 GLU A O 1
ATOM 1990 N N . GLY A 1 257 ? -3.811 -3.338 1.784 1.00 70.00 257 GLY A N 1
ATOM 1991 C CA . GLY A 1 257 ? -3.082 -3.373 3.055 1.00 70.00 257 GLY A CA 1
ATOM 1992 C C . GLY A 1 257 ? -1.701 -2.706 3.060 1.00 70.00 257 GLY A C 1
ATOM 1993 O O . GLY A 1 257 ? -1.120 -2.586 4.135 1.00 70.00 257 GLY A O 1
ATOM 1994 N N . MET A 1 258 ? -1.174 -2.252 1.913 1.00 72.69 258 MET A N 1
ATOM 1995 C CA . MET A 1 258 ? 0.160 -1.624 1.846 1.00 72.69 258 MET A CA 1
ATOM 1996 C C . MET A 1 258 ? 0.190 -0.209 2.444 1.00 72.69 258 MET A C 1
ATOM 1998 O O . MET A 1 258 ? 1.238 0.244 2.899 1.00 72.69 258 MET A O 1
ATOM 2002 N N . LEU A 1 259 ? -0.957 0.475 2.445 1.00 65.69 259 LEU A N 1
ATOM 2003 C CA . LEU A 1 259 ? -1.146 1.792 3.048 1.00 65.69 259 LEU A CA 1
ATOM 2004 C C . LEU A 1 259 ? -1.370 1.686 4.555 1.00 65.69 259 LEU A C 1
ATOM 2006 O O . LEU A 1 259 ? -2.419 1.207 4.994 1.00 65.69 259 LEU A O 1
ATOM 2010 N N . ASP A 1 260 ? -0.423 2.206 5.333 1.00 54.31 260 ASP A N 1
ATOM 2011 C CA . ASP A 1 260 ? -0.557 2.360 6.772 1.00 54.31 260 ASP A CA 1
ATOM 2012 C C . ASP A 1 260 ? -0.777 3.837 7.144 1.00 54.31 260 ASP A C 1
ATOM 2014 O O . ASP A 1 260 ? 0.132 4.660 7.066 1.00 54.31 260 ASP A O 1
ATOM 2018 N N . TYR A 1 261 ? -1.994 4.194 7.562 1.00 49.78 261 TYR A N 1
ATOM 2019 C CA . TYR A 1 261 ? -2.238 5.472 8.235 1.00 49.78 261 TYR A CA 1
ATOM 2020 C C . TYR A 1 261 ? -2.018 5.285 9.740 1.00 49.78 261 TYR A C 1
ATOM 2022 O O . TYR A 1 261 ? -2.783 4.572 10.400 1.00 49.78 261 TYR A O 1
ATOM 2030 N N . VAL A 1 262 ? -0.989 5.935 10.285 1.00 42.62 262 VAL A N 1
ATOM 2031 C CA . VAL A 1 262 ? -0.578 5.826 11.687 1.00 42.62 262 VAL A CA 1
ATOM 2032 C C . VAL A 1 262 ? -0.774 7.167 12.405 1.00 42.62 262 VAL A C 1
ATOM 2034 O O . VAL A 1 262 ? -0.108 8.161 12.127 1.00 42.62 262 VAL A O 1
ATOM 2037 N N . GLU A 1 263 ? -1.661 7.192 13.401 1.00 39.69 263 GLU A N 1
ATOM 2038 C CA . GLU A 1 263 ? -1.722 8.267 14.404 1.00 39.69 263 GLU A CA 1
ATOM 2039 C C . GLU A 1 263 ? -1.161 7.780 15.754 1.00 39.69 263 GLU A C 1
ATOM 2041 O O . GLU A 1 263 ? -1.908 7.306 16.619 1.00 39.69 263 GLU A O 1
ATOM 2046 N N . GLY A 1 264 ? 0.150 7.917 15.971 1.00 52.28 264 GLY A N 1
ATOM 2047 C CA . GLY A 1 264 ? 0.822 7.578 17.240 1.00 52.28 264 GLY A CA 1
ATOM 2048 C C . GLY A 1 264 ? 1.196 6.094 17.412 1.00 52.28 264 GLY A C 1
ATOM 2049 O O . GLY A 1 264 ? 1.079 5.310 16.478 1.00 52.28 264 GLY A O 1
ATOM 2050 N N . GLU A 1 265 ? 1.664 5.699 18.607 1.00 56.97 265 GLU A N 1
ATOM 2051 C CA . GLU A 1 265 ? 2.159 4.337 18.916 1.00 56.97 265 GLU A CA 1
ATOM 2052 C C . GLU A 1 265 ? 1.031 3.282 18.963 1.00 56.97 265 GLU A C 1
ATOM 2054 O O . GLU A 1 265 ? 0.574 2.864 20.030 1.00 56.97 265 GLU A O 1
ATOM 2059 N N . TRP A 1 266 ? 0.544 2.854 17.799 1.00 66.19 266 TRP A N 1
ATOM 2060 C CA . TRP A 1 266 ? -0.379 1.726 17.669 1.00 66.19 266 TRP A CA 1
ATOM 2061 C C . TRP A 1 266 ? 0.380 0.403 17.494 1.00 66.19 266 TRP A C 1
ATOM 2063 O O . TRP A 1 266 ? 1.298 0.286 16.690 1.00 66.19 266 TRP A O 1
ATOM 2073 N N . HIS A 1 267 ? -0.042 -0.626 18.225 1.00 68.31 267 HIS A N 1
ATOM 2074 C CA . HIS A 1 267 ? 0.418 -2.007 18.113 1.00 68.31 267 HIS A CA 1
ATOM 2075 C C . HIS A 1 267 ? -0.509 -2.839 17.212 1.00 68.31 267 HIS A C 1
ATOM 2077 O O . HIS A 1 267 ? -1.696 -2.532 17.063 1.00 68.31 267 HIS A O 1
ATOM 2083 N N . ARG A 1 268 ? 0.022 -3.933 16.647 1.00 66.88 268 ARG A N 1
ATOM 2084 C CA . ARG A 1 268 ? -0.676 -4.822 15.700 1.00 66.88 268 ARG A CA 1
ATOM 2085 C C . ARG A 1 268 ? -1.010 -6.179 16.319 1.00 66.88 268 ARG A C 1
ATOM 2087 O O . ARG A 1 268 ? -0.190 -6.778 17.011 1.00 66.88 268 ARG A O 1
ATOM 2094 N N . ALA A 1 269 ? -2.193 -6.689 15.997 1.00 73.44 269 ALA A N 1
ATOM 2095 C CA . ALA A 1 269 ? -2.611 -8.066 16.232 1.00 73.44 269 ALA A CA 1
ATOM 2096 C C . ALA A 1 269 ? -3.534 -8.542 15.093 1.00 73.44 269 ALA A C 1
ATOM 2098 O O . ALA A 1 269 ? -3.853 -7.787 14.173 1.00 73.44 269 ALA A O 1
ATOM 2099 N N . SER A 1 270 ? -3.965 -9.800 15.142 1.00 72.75 270 SER A N 1
ATOM 2100 C CA . SER A 1 270 ? -5.045 -10.301 14.289 1.00 72.75 270 SER A CA 1
ATOM 2101 C C . SER A 1 270 ? -6.077 -11.048 15.124 1.00 72.75 270 SER A C 1
ATOM 2103 O O . SER A 1 270 ? -5.738 -11.665 16.136 1.00 72.75 270 SER A O 1
ATOM 2105 N N . ILE A 1 271 ? -7.341 -10.975 14.711 1.00 72.19 271 ILE A N 1
ATOM 2106 C CA . ILE A 1 271 ? -8.439 -11.727 15.317 1.00 72.19 271 ILE A CA 1
ATOM 2107 C C . ILE A 1 271 ? -9.325 -12.286 14.209 1.00 72.19 271 ILE A C 1
ATOM 2109 O O . ILE A 1 271 ? -9.796 -11.546 13.354 1.00 72.19 271 ILE A O 1
ATOM 2113 N N . ALA A 1 272 ? -9.507 -13.608 14.186 1.00 74.56 272 ALA A N 1
ATOM 2114 C CA . ALA A 1 272 ? -10.289 -14.300 13.154 1.00 74.56 272 ALA A CA 1
ATOM 2115 C C . ALA A 1 272 ? -9.896 -13.937 11.699 1.00 74.56 272 ALA A C 1
ATOM 2117 O O . ALA A 1 272 ? -10.747 -13.894 10.820 1.00 74.56 272 ALA A O 1
ATOM 2118 N N . GLY A 1 273 ? -8.608 -13.666 11.448 1.00 69.88 273 GLY A N 1
ATOM 2119 C CA . GLY A 1 273 ? -8.095 -13.257 10.132 1.00 69.88 273 GLY A CA 1
ATOM 2120 C C . GLY A 1 273 ? -8.184 -11.755 9.843 1.00 69.88 273 GLY A C 1
ATOM 2121 O O . GLY A 1 273 ? -7.527 -11.288 8.919 1.00 69.88 273 GLY A O 1
ATOM 2122 N N . PHE A 1 274 ? -8.902 -10.985 10.661 1.00 75.00 274 PHE A N 1
ATOM 2123 C CA . PHE A 1 274 ? -8.975 -9.532 10.540 1.00 75.00 274 PHE A CA 1
ATOM 2124 C C . PHE A 1 274 ? -7.809 -8.858 11.255 1.00 75.00 274 PHE A C 1
ATOM 2126 O O . PHE A 1 274 ? -7.388 -9.274 12.341 1.00 75.00 274 PHE A O 1
ATOM 2133 N N . MET A 1 275 ? -7.300 -7.783 10.657 1.00 73.06 275 MET A N 1
ATOM 2134 C CA . MET A 1 275 ? -6.279 -6.950 11.277 1.00 73.06 275 MET A CA 1
ATOM 2135 C C . MET A 1 275 ? -6.882 -6.181 12.454 1.00 73.06 275 MET A C 1
ATOM 2137 O O . MET A 1 275 ? -7.909 -5.514 12.323 1.00 73.06 275 MET A O 1
ATOM 2141 N N . VAL A 1 276 ? -6.184 -6.219 13.586 1.00 80.12 276 VAL A N 1
ATOM 2142 C CA . VAL A 1 276 ? -6.483 -5.402 14.759 1.00 80.12 276 VAL A CA 1
ATOM 2143 C C . VAL A 1 276 ? -5.336 -4.439 14.991 1.00 80.12 276 VAL A C 1
ATOM 2145 O O . VAL A 1 276 ? -4.171 -4.841 15.034 1.00 80.12 276 VAL A O 1
ATOM 2148 N N . ARG A 1 277 ? -5.669 -3.173 15.204 1.00 74.69 277 ARG A N 1
ATOM 2149 C CA . ARG A 1 277 ? -4.737 -2.176 15.728 1.00 74.69 277 ARG A CA 1
ATOM 2150 C C . ARG A 1 277 ? -5.178 -1.780 17.113 1.00 74.69 277 ARG A C 1
ATOM 2152 O O . ARG A 1 277 ? -6.375 -1.656 17.332 1.00 74.69 277 ARG A O 1
ATOM 2159 N N . TYR A 1 278 ? -4.253 -1.588 18.042 1.00 83.62 278 TYR A N 1
ATOM 2160 C CA . TYR A 1 278 ? -4.591 -1.085 19.371 1.00 83.62 278 TYR A CA 1
ATOM 2161 C C . TYR A 1 278 ? -3.499 -0.191 19.957 1.00 83.62 278 TYR A C 1
ATOM 2163 O O . TYR A 1 278 ? -2.320 -0.429 19.733 1.00 83.62 278 TYR A O 1
ATOM 2171 N N . LYS A 1 279 ? -3.873 0.818 20.740 1.00 80.88 279 LYS A N 1
ATOM 2172 C CA . LYS A 1 279 ? -2.942 1.654 21.506 1.00 80.88 279 LYS A CA 1
ATOM 2173 C C . LYS A 1 279 ? -3.448 1.895 22.916 1.00 80.88 279 LYS A C 1
ATOM 2175 O O . LYS A 1 279 ? -4.638 1.759 23.203 1.00 80.88 279 LYS A O 1
ATOM 2180 N N . GLN A 1 280 ? -2.539 2.294 23.797 1.00 80.56 280 GLN A N 1
ATOM 2181 C CA . GLN A 1 280 ? -2.878 2.785 25.125 1.00 80.56 280 GLN A CA 1
ATOM 2182 C C . GLN A 1 280 ? -2.587 4.288 25.200 1.00 80.56 280 GLN A C 1
ATOM 2184 O O . GLN A 1 280 ? -1.477 4.697 25.522 1.00 80.56 280 GLN A O 1
ATOM 2189 N N . SER A 1 281 ? -3.595 5.113 24.908 1.00 77.56 281 SER A N 1
ATOM 2190 C CA . SER A 1 281 ? -3.470 6.579 24.895 1.00 77.56 281 SER A CA 1
ATOM 2191 C C . SER A 1 281 ? -3.213 7.169 26.292 1.00 77.56 281 SER A C 1
ATOM 2193 O O . SER A 1 281 ? -2.685 8.269 26.419 1.00 77.56 281 SER A O 1
ATOM 2195 N N . SER A 1 282 ? -3.593 6.458 27.361 1.00 79.06 282 SER A N 1
ATOM 2196 C CA . SER A 1 282 ? -3.259 6.808 28.750 1.00 79.06 282 SER A CA 1
ATOM 2197 C C . SER A 1 282 ? -3.369 5.577 29.667 1.00 79.06 282 SER A C 1
ATOM 2199 O O . SER A 1 282 ? -3.907 4.550 29.247 1.00 79.06 282 SER A O 1
ATOM 2201 N N . PRO A 1 283 ? -2.958 5.637 30.951 1.00 78.00 283 PRO A N 1
ATOM 2202 C CA . PRO A 1 283 ? -3.165 4.529 31.892 1.00 78.00 283 PRO A CA 1
ATOM 2203 C C . PRO A 1 283 ? -4.617 4.026 31.964 1.00 78.00 283 PRO A C 1
ATOM 2205 O O . PRO A 1 283 ? -4.842 2.845 32.217 1.00 78.00 283 PRO A O 1
ATOM 2208 N N . SER A 1 284 ? -5.584 4.907 31.686 1.00 80.00 284 SER A N 1
ATOM 2209 C CA . SER A 1 284 ? -7.020 4.622 31.744 1.00 80.00 284 SER A CA 1
ATOM 2210 C C . SER A 1 284 ? -7.682 4.514 30.371 1.00 80.00 284 SER A C 1
ATOM 2212 O O . SER A 1 284 ? -8.862 4.188 30.324 1.00 80.00 284 SER A O 1
ATOM 2214 N N . VAL A 1 285 ? -6.982 4.802 29.269 1.00 82.38 285 VAL A N 1
ATOM 2215 C CA . VAL A 1 285 ? -7.562 4.811 27.918 1.00 82.38 285 VAL A CA 1
ATOM 2216 C C . VAL A 1 285 ? -6.845 3.805 27.044 1.00 82.38 285 VAL A C 1
ATOM 2218 O O . VAL A 1 285 ? -5.628 3.880 26.881 1.00 82.38 285 VAL A O 1
ATOM 2221 N N . ARG A 1 286 ? -7.610 2.911 26.426 1.00 85.31 286 ARG A N 1
ATOM 2222 C CA . ARG A 1 286 ? -7.120 2.063 25.338 1.00 85.31 286 ARG A CA 1
ATOM 2223 C C . ARG A 1 286 ? -8.031 2.239 24.149 1.00 85.31 286 ARG A C 1
ATOM 2225 O O . ARG A 1 286 ? -9.231 2.426 24.310 1.00 85.31 286 ARG A O 1
ATOM 2232 N N . GLU A 1 287 ? -7.461 2.171 22.970 1.00 88.25 287 GLU A N 1
ATOM 2233 C CA . GLU A 1 287 ? -8.191 2.245 21.717 1.00 88.25 287 GLU A CA 1
ATOM 2234 C C . GLU A 1 287 ? -7.809 1.019 20.902 1.00 88.25 287 GLU A C 1
ATOM 2236 O O . GLU A 1 287 ? -6.657 0.597 20.930 1.00 88.25 287 GLU A O 1
ATOM 2241 N N . ALA A 1 288 ? -8.771 0.417 20.219 1.00 88.12 288 ALA A N 1
ATOM 2242 C CA . ALA A 1 288 ? -8.539 -0.643 19.260 1.00 88.12 288 ALA A CA 1
ATOM 2243 C C . ALA A 1 288 ? -9.431 -0.447 18.033 1.00 88.12 288 ALA A C 1
ATOM 2245 O O . ALA A 1 288 ? -10.509 0.122 18.134 1.00 88.12 288 ALA A O 1
ATOM 2246 N N . ALA A 1 289 ? -8.997 -0.909 16.872 1.00 85.75 289 ALA A N 1
ATOM 2247 C CA . ALA A 1 289 ? -9.788 -0.919 15.653 1.00 85.75 289 ALA A CA 1
ATOM 2248 C C . ALA A 1 289 ? -9.609 -2.266 14.959 1.00 85.75 289 ALA A C 1
ATOM 2250 O O . ALA A 1 289 ? -8.477 -2.700 14.737 1.00 85.75 289 ALA A O 1
ATOM 2251 N N . ILE A 1 290 ? -10.721 -2.921 14.636 1.00 85.56 290 ILE A N 1
ATOM 2252 C CA . ILE A 1 290 ? -10.750 -4.114 13.787 1.00 85.56 290 ILE A CA 1
ATOM 2253 C C . ILE A 1 290 ? -11.135 -3.654 12.389 1.00 85.56 290 ILE A C 1
ATOM 2255 O O . ILE A 1 290 ? -12.184 -3.035 12.225 1.00 85.56 290 ILE A O 1
ATOM 2259 N N . TYR A 1 291 ? -10.295 -3.941 11.404 1.00 78.38 291 TYR A N 1
ATOM 2260 C CA . TYR A 1 291 ? -10.518 -3.541 10.018 1.00 78.38 291 TYR A CA 1
ATOM 2261 C C . TYR A 1 291 ? -11.205 -4.677 9.274 1.00 78.38 291 TYR A C 1
ATOM 2263 O O . TYR A 1 291 ? -10.675 -5.789 9.233 1.00 78.38 291 TYR A O 1
ATOM 2271 N N . VAL A 1 292 ? -12.395 -4.392 8.748 1.00 79.94 292 VAL A N 1
ATOM 2272 C CA . VAL A 1 292 ? -13.254 -5.370 8.072 1.00 79.94 292 VAL A CA 1
ATOM 2273 C C . VAL A 1 292 ? -12.975 -5.364 6.571 1.00 79.94 292 VAL A C 1
ATOM 2275 O O . VAL A 1 292 ? -12.813 -6.434 5.992 1.00 79.94 292 VAL A O 1
ATOM 2278 N N . ASP A 1 293 ? -12.852 -4.173 5.975 1.00 67.88 293 ASP A N 1
ATOM 2279 C CA . ASP A 1 293 ? -12.575 -3.971 4.547 1.00 67.88 293 ASP A CA 1
ATOM 2280 C C . ASP A 1 293 ? -11.871 -2.616 4.318 1.00 67.88 293 ASP A C 1
ATOM 2282 O O . ASP A 1 293 ? -12.469 -1.534 4.332 1.00 67.88 293 ASP A O 1
ATOM 2286 N N . GLY A 1 294 ? -10.543 -2.662 4.186 1.00 60.03 294 GLY A N 1
ATOM 2287 C CA . GLY A 1 294 ? -9.710 -1.466 4.062 1.00 60.03 294 GLY A CA 1
ATOM 2288 C C . GLY A 1 294 ? -9.764 -0.512 5.275 1.00 60.03 294 GLY A C 1
ATOM 2289 O O . GLY A 1 294 ? -10.311 -0.835 6.328 1.00 60.03 294 GLY A O 1
ATOM 2290 N N . PRO A 1 295 ? -9.171 0.694 5.170 1.00 60.22 295 PRO A N 1
ATOM 2291 C CA . PRO A 1 295 ? -9.007 1.612 6.305 1.00 60.22 295 PRO A CA 1
ATOM 2292 C C . PRO A 1 295 ? -10.285 2.363 6.708 1.00 60.22 295 PRO A C 1
ATOM 2294 O O . PRO A 1 295 ? -10.347 2.914 7.810 1.00 60.22 295 PRO A O 1
ATOM 2297 N N . LYS A 1 296 ? -11.277 2.427 5.810 1.00 64.69 296 LYS A N 1
ATOM 2298 C CA . LYS A 1 296 ? -12.539 3.145 6.033 1.00 64.69 296 LYS A CA 1
ATOM 2299 C C . LYS A 1 296 ? -13.572 2.292 6.757 1.00 64.69 296 LYS A C 1
ATOM 2301 O O . LYS A 1 296 ? -14.367 2.840 7.509 1.00 64.69 296 LYS A O 1
ATOM 2306 N N . GLU A 1 297 ? -13.535 0.976 6.571 1.00 76.94 297 GLU A N 1
ATOM 2307 C CA . GLU A 1 297 ? -14.482 0.076 7.208 1.00 76.94 297 GLU A CA 1
ATOM 2308 C C . GLU A 1 297 ? -13.857 -0.594 8.432 1.00 76.94 297 GLU A C 1
ATOM 2310 O O . GLU A 1 297 ? -13.121 -1.582 8.341 1.00 76.94 297 GLU A O 1
ATOM 2315 N N . LYS A 1 298 ? -14.149 -0.029 9.606 1.00 83.88 298 LYS A N 1
ATOM 2316 C CA . LYS A 1 298 ? -13.595 -0.500 10.874 1.00 83.88 298 LYS A CA 1
ATOM 2317 C C . LYS A 1 298 ? -14.621 -0.501 11.997 1.00 83.88 298 LYS A C 1
ATOM 2319 O O . LYS A 1 298 ? -15.492 0.362 12.077 1.00 83.88 298 LYS A O 1
ATOM 2324 N N . ILE A 1 299 ? -14.431 -1.433 12.920 1.00 87.94 299 ILE A N 1
ATOM 2325 C CA . ILE A 1 299 ? -15.098 -1.464 14.218 1.00 87.94 299 ILE A CA 1
ATOM 2326 C C . ILE A 1 299 ? -14.112 -0.887 15.227 1.00 87.94 299 ILE A C 1
ATOM 2328 O O . ILE A 1 299 ? -13.082 -1.503 15.518 1.00 87.94 299 ILE A O 1
ATOM 2332 N N . ALA A 1 300 ? -14.403 0.306 15.736 1.00 89.50 300 ALA A N 1
ATOM 2333 C CA . ALA A 1 300 ? -13.572 0.977 16.718 1.00 89.50 300 ALA A CA 1
ATOM 2334 C C . ALA A 1 300 ? -14.030 0.623 18.135 1.00 89.50 300 ALA A C 1
ATOM 2336 O O . ALA A 1 300 ? -15.211 0.641 18.461 1.00 89.50 300 ALA A O 1
ATOM 2337 N N . PHE A 1 301 ? -13.068 0.323 18.988 1.00 89.62 301 PHE A N 1
ATOM 2338 C CA . PHE A 1 301 ? -13.227 0.062 20.403 1.00 89.62 301 PHE A CA 1
ATOM 2339 C C . PHE A 1 301 ? -12.454 1.134 21.150 1.00 89.62 301 PHE A C 1
ATOM 2341 O O . PHE A 1 301 ? -11.269 1.345 20.904 1.00 89.62 301 PHE A O 1
ATOM 2348 N N . LYS A 1 302 ? -13.089 1.776 22.118 1.00 90.19 302 LYS A N 1
ATOM 2349 C CA . LYS A 1 302 ? -12.406 2.667 23.047 1.00 90.19 302 LYS A CA 1
ATOM 2350 C C . LYS A 1 302 ? -12.757 2.247 24.453 1.00 90.19 302 LYS A C 1
ATOM 2352 O O . LYS A 1 302 ? -13.924 2.189 24.818 1.00 90.19 302 LYS A O 1
ATOM 2357 N N . THR A 1 303 ? -11.750 1.936 25.251 1.00 88.25 303 THR A N 1
ATOM 2358 C CA . THR A 1 303 ? -11.938 1.650 26.665 1.00 88.25 303 THR A CA 1
ATOM 2359 C C . THR A 1 303 ? -11.555 2.863 27.486 1.00 88.25 303 THR A C 1
ATOM 2361 O O . THR A 1 303 ? -10.466 3.402 27.289 1.00 88.25 303 THR A O 1
ATOM 2364 N N . PHE A 1 304 ? -12.398 3.239 28.441 1.00 86.31 304 PHE A N 1
ATOM 2365 C CA . PHE A 1 304 ? -12.064 4.200 29.486 1.00 86.31 304 PHE A CA 1
ATOM 2366 C C . PHE A 1 304 ? -12.268 3.527 30.842 1.00 86.31 304 PHE A C 1
ATOM 2368 O O . PHE A 1 304 ? -13.388 3.173 31.211 1.00 86.31 304 PHE A O 1
ATOM 2375 N N . LYS A 1 305 ? -11.178 3.304 31.579 1.00 84.25 305 LYS A N 1
ATOM 2376 C CA . LYS A 1 305 ? -11.148 2.490 32.800 1.00 84.25 305 LYS A CA 1
ATOM 2377 C C . LYS A 1 305 ? -11.738 1.096 32.539 1.00 84.25 305 LYS A C 1
ATOM 2379 O O . LYS A 1 305 ? -11.125 0.303 31.833 1.00 84.25 305 LYS A O 1
ATOM 2384 N N . SER A 1 306 ? -12.917 0.811 33.088 1.00 78.94 306 SER A N 1
ATOM 2385 C CA . SER A 1 306 ? -13.623 -0.469 32.938 1.00 78.94 306 SER A CA 1
ATOM 2386 C C . SER A 1 306 ? -14.781 -0.412 31.935 1.00 78.94 306 SER A C 1
ATOM 2388 O O . SER A 1 306 ? -15.531 -1.379 31.826 1.00 78.94 306 SER A O 1
ATOM 2390 N N . PHE A 1 307 ? -14.957 0.709 31.233 1.00 81.88 307 PHE A N 1
ATOM 2391 C CA . PHE A 1 307 ? -15.993 0.885 30.220 1.00 81.88 307 PHE A CA 1
ATOM 2392 C C . PHE A 1 307 ? -15.432 0.618 28.836 1.00 81.88 307 PHE A C 1
ATOM 2394 O O . PHE A 1 307 ? -14.267 0.910 28.570 1.00 81.88 307 PHE A O 1
ATOM 2401 N N . VAL A 1 308 ? -16.281 0.089 27.959 1.00 85.12 308 VAL A N 1
ATOM 2402 C CA . VAL A 1 308 ? -15.985 -0.129 26.545 1.00 85.12 308 VAL A CA 1
ATOM 2403 C C . VAL A 1 308 ? -17.044 0.599 25.733 1.00 85.12 308 VAL A C 1
ATOM 2405 O O . VAL A 1 308 ? -18.237 0.363 25.910 1.00 85.12 308 VAL A O 1
ATOM 2408 N N . ARG A 1 309 ? -16.591 1.466 24.838 1.00 86.12 309 ARG A N 1
ATOM 2409 C CA . ARG A 1 309 ? -17.363 2.063 23.758 1.00 86.12 309 ARG A CA 1
ATOM 2410 C C . ARG A 1 309 ? -17.009 1.332 22.472 1.00 86.12 309 ARG A C 1
ATOM 2412 O O . ARG A 1 309 ? -15.837 1.036 22.240 1.00 86.12 309 ARG A O 1
ATOM 2419 N N . ILE A 1 310 ? -18.025 1.027 21.678 1.00 87.88 310 ILE A N 1
ATOM 2420 C CA . ILE A 1 310 ? -17.867 0.418 20.362 1.00 87.88 310 ILE A CA 1
ATOM 2421 C C . ILE A 1 310 ? -18.542 1.349 19.367 1.00 87.88 310 ILE A C 1
ATOM 2423 O O . ILE A 1 310 ? -19.741 1.593 19.481 1.00 87.88 310 ILE A O 1
ATOM 2427 N N . ASP A 1 311 ? -17.772 1.853 18.413 1.00 86.31 311 ASP A N 1
ATOM 2428 C CA . ASP A 1 311 ? -18.264 2.656 17.305 1.00 86.31 311 ASP A CA 1
ATOM 2429 C C . ASP A 1 311 ? -18.135 1.823 16.025 1.00 86.31 311 ASP A C 1
ATOM 2431 O O . ASP A 1 311 ? -17.066 1.299 15.702 1.00 86.31 311 ASP A O 1
ATOM 2435 N N . VAL A 1 312 ? -19.246 1.672 15.309 1.00 86.00 312 VAL A N 1
ATOM 2436 C CA . VAL A 1 312 ? -19.299 0.965 14.026 1.00 86.00 312 VAL A CA 1
ATOM 2437 C C . VAL A 1 312 ? -19.657 1.990 12.965 1.00 86.00 312 VAL A C 1
ATOM 2439 O O . VAL A 1 312 ? -20.773 2.511 12.977 1.00 86.00 312 VAL A O 1
ATOM 2442 N N . ASP A 1 313 ? -18.721 2.276 12.060 1.00 76.50 313 ASP A N 1
ATOM 2443 C CA . ASP A 1 313 ? -19.033 3.035 10.851 1.00 76.50 313 ASP A CA 1
ATOM 2444 C C . ASP A 1 313 ? -19.478 2.059 9.763 1.00 76.50 313 ASP A C 1
ATOM 2446 O O . ASP A 1 313 ? -18.713 1.211 9.298 1.00 76.50 313 ASP A O 1
ATOM 2450 N N . TRP A 1 314 ? -20.761 2.135 9.431 1.00 75.56 314 TRP A N 1
ATOM 2451 C CA . TRP A 1 314 ? -21.433 1.204 8.532 1.00 75.56 314 TRP A CA 1
ATOM 2452 C C . TRP A 1 314 ? -21.940 1.874 7.254 1.00 75.56 314 TRP A C 1
ATOM 2454 O O . TRP A 1 314 ? -22.526 1.199 6.401 1.00 75.56 314 TRP A O 1
ATOM 2464 N N . ASN A 1 315 ? -21.728 3.188 7.109 1.00 69.00 315 ASN A N 1
ATOM 2465 C CA . ASN A 1 315 ? -22.206 3.946 5.960 1.00 69.00 315 ASN A CA 1
ATOM 2466 C C . ASN A 1 315 ? -21.642 3.351 4.663 1.00 69.00 315 ASN A C 1
ATOM 2468 O O . ASN A 1 315 ? -20.436 3.181 4.519 1.00 69.00 315 ASN A O 1
ATOM 2472 N N . GLU A 1 316 ? -22.533 3.031 3.720 1.00 69.31 316 GLU A N 1
ATOM 2473 C CA . GLU A 1 316 ? -22.204 2.523 2.375 1.00 69.31 316 GLU A CA 1
ATOM 2474 C C . GLU A 1 316 ? -21.493 1.151 2.314 1.00 69.31 316 GLU A C 1
ATOM 2476 O O . GLU A 1 316 ? -21.211 0.663 1.215 1.00 69.31 316 GLU A O 1
ATOM 2481 N N . SER A 1 317 ? -21.254 0.482 3.447 1.00 74.69 317 SER A N 1
ATOM 2482 C CA . SER A 1 317 ? -20.601 -0.832 3.467 1.00 74.69 317 SER A CA 1
ATOM 2483 C C . SER A 1 317 ? -21.564 -1.972 3.121 1.00 74.69 317 SER A C 1
ATOM 2485 O O . SER A 1 317 ? -22.667 -2.074 3.651 1.00 74.69 317 SER A O 1
ATOM 2487 N N . LYS A 1 318 ? -21.116 -2.889 2.256 1.00 82.25 318 LYS A N 1
ATOM 2488 C CA . LYS A 1 318 ? -21.865 -4.105 1.889 1.00 82.25 318 LYS A CA 1
ATOM 2489 C C . LYS A 1 318 ? -21.600 -5.283 2.827 1.00 82.25 318 LYS A C 1
ATOM 2491 O O . LYS A 1 318 ? -22.339 -6.265 2.777 1.00 82.25 318 LYS A O 1
ATOM 2496 N N . ASN A 1 319 ? -20.572 -5.199 3.666 1.00 82.94 319 ASN A N 1
ATOM 2497 C CA . ASN A 1 319 ? -20.115 -6.312 4.498 1.00 82.94 319 ASN A CA 1
ATOM 2498 C C . ASN A 1 319 ? -20.980 -6.502 5.756 1.00 82.94 319 ASN A C 1
ATOM 2500 O O . ASN A 1 319 ? -20.987 -7.583 6.339 1.00 82.94 319 ASN A O 1
ATOM 2504 N N . TYR A 1 320 ? -21.770 -5.491 6.137 1.00 85.19 320 TYR A N 1
ATOM 2505 C CA . TYR A 1 320 ? -22.726 -5.576 7.250 1.00 85.19 320 TYR A CA 1
ATOM 2506 C C . TYR A 1 320 ? -24.108 -6.120 6.852 1.00 85.19 320 TYR A C 1
ATOM 2508 O O . TYR A 1 320 ? -24.987 -6.233 7.713 1.00 85.19 320 TYR A O 1
ATOM 2516 N N . GLY A 1 321 ? -24.315 -6.471 5.578 1.00 86.88 321 GLY A N 1
ATOM 2517 C CA . GLY A 1 321 ? -25.576 -7.036 5.096 1.00 86.88 321 GLY A CA 1
ATOM 2518 C C . GLY A 1 321 ? -25.973 -8.293 5.875 1.00 86.88 321 GLY A C 1
ATOM 2519 O O . GLY A 1 321 ? -25.154 -9.183 6.105 1.00 86.88 321 GLY A O 1
ATOM 2520 N N . GLY A 1 322 ? -27.230 -8.363 6.314 1.00 87.31 322 GLY A N 1
ATOM 2521 C CA . GLY A 1 322 ? -27.733 -9.466 7.138 1.00 87.31 322 GLY A CA 1
ATOM 2522 C C . GLY A 1 322 ? -27.258 -9.473 8.595 1.00 87.31 322 GLY A C 1
ATOM 2523 O O . GLY A 1 322 ? -27.587 -10.408 9.329 1.00 87.31 322 GLY A O 1
ATOM 2524 N N . SER A 1 323 ? -26.507 -8.462 9.050 1.00 89.31 323 SER A N 1
ATOM 2525 C CA . SER A 1 323 ? -26.082 -8.392 10.450 1.00 89.31 323 SER A CA 1
ATOM 2526 C C . SER A 1 323 ? -27.261 -8.135 11.397 1.00 89.31 323 SER A C 1
ATOM 2528 O O . SER A 1 323 ? -28.193 -7.372 11.114 1.00 89.31 323 SER A O 1
ATOM 2530 N N . LEU A 1 324 ? -27.212 -8.818 12.541 1.00 91.81 324 LEU A N 1
ATOM 2531 C CA . LEU A 1 324 ? -28.189 -8.772 13.623 1.00 91.81 324 LEU A CA 1
ATOM 2532 C C . LEU A 1 324 ? -27.429 -8.725 14.952 1.00 91.81 324 LEU A C 1
ATOM 2534 O O . LEU A 1 324 ? -26.417 -9.407 15.113 1.00 91.81 324 LEU A O 1
ATOM 2538 N N . GLY A 1 325 ? -27.912 -7.943 15.914 1.00 90.44 325 GLY A N 1
ATOM 2539 C CA . GLY A 1 325 ? -27.280 -7.859 17.228 1.00 90.44 325 GLY A CA 1
ATOM 2540 C C . GLY A 1 325 ? -27.888 -6.789 18.122 1.00 90.44 325 GLY A C 1
ATOM 2541 O O . GLY A 1 325 ? -28.949 -6.242 17.828 1.00 90.44 325 GLY A O 1
ATOM 2542 N N . LEU A 1 326 ? -27.174 -6.436 19.195 1.00 90.56 326 LEU A N 1
ATOM 2543 C CA . LEU A 1 326 ? -27.571 -5.364 20.120 1.00 90.56 326 LEU A CA 1
ATOM 2544 C C . LEU A 1 326 ? -27.653 -3.976 19.465 1.00 90.56 326 LEU A C 1
ATOM 2546 O O . LEU A 1 326 ? -28.378 -3.122 19.969 1.00 90.56 326 LEU A O 1
ATOM 2550 N N . LEU A 1 327 ? -26.953 -3.765 18.347 1.00 89.31 327 LEU A N 1
ATOM 2551 C CA . LEU A 1 327 ? -27.056 -2.546 17.535 1.00 89.31 327 LEU A CA 1
ATOM 2552 C C . LEU A 1 327 ? -28.294 -2.541 16.615 1.00 89.31 327 LEU A C 1
ATOM 2554 O O . LEU A 1 327 ? -28.582 -1.534 15.977 1.00 89.31 327 LEU A O 1
ATOM 2558 N N . GLY A 1 328 ? -29.055 -3.639 16.578 1.00 91.06 328 GLY A N 1
ATOM 2559 C CA . GLY A 1 328 ? -30.195 -3.829 15.686 1.00 91.06 328 GLY A CA 1
ATOM 2560 C C . GLY A 1 328 ? -29.820 -4.521 14.375 1.00 91.06 328 GLY A C 1
ATOM 2561 O O . GLY A 1 328 ? -28.711 -5.025 14.210 1.00 91.06 328 GLY A O 1
ATOM 2562 N N . SER A 1 329 ? -30.790 -4.600 13.466 1.00 92.25 329 SER A N 1
ATOM 2563 C CA . SER A 1 329 ? -30.616 -5.164 12.126 1.00 92.25 329 SER A CA 1
ATOM 2564 C C . SER A 1 329 ? -30.151 -4.107 11.136 1.00 92.25 329 SER A C 1
ATOM 2566 O O . SER A 1 329 ? -30.813 -3.078 10.994 1.00 92.25 329 SER A O 1
ATOM 2568 N N . TYR A 1 330 ? -29.066 -4.386 10.417 1.00 89.19 330 TYR A N 1
ATOM 2569 C CA . TYR A 1 330 ? -28.552 -3.484 9.384 1.00 89.19 330 TYR A CA 1
ATOM 2570 C C . TYR A 1 330 ? -29.556 -3.284 8.240 1.00 89.19 330 TYR A C 1
ATOM 2572 O O . TYR A 1 330 ? -29.935 -2.155 7.935 1.00 89.19 330 TYR A O 1
ATOM 2580 N N . ASP A 1 331 ? -30.092 -4.380 7.694 1.00 89.75 331 ASP A N 1
ATOM 2581 C CA . ASP A 1 331 ? -31.026 -4.365 6.553 1.00 89.75 331 ASP A CA 1
ATOM 2582 C C . ASP A 1 331 ? -32.381 -3.694 6.867 1.00 89.75 331 ASP A C 1
ATOM 2584 O O . ASP A 1 331 ? -33.205 -3.466 5.978 1.00 89.75 331 ASP A O 1
ATOM 2588 N N . HIS A 1 332 ? -32.639 -3.402 8.144 1.00 90.31 332 HIS A N 1
ATOM 2589 C CA . HIS A 1 332 ? -33.896 -2.853 8.639 1.00 90.31 332 HIS A CA 1
ATOM 2590 C C . HIS A 1 332 ? -33.682 -1.633 9.545 1.00 90.31 332 HIS A C 1
ATOM 2592 O O . HIS A 1 332 ? -34.407 -1.469 10.528 1.00 90.31 332 HIS A O 1
ATOM 2598 N N . GLU A 1 333 ? -32.687 -0.796 9.233 1.00 88.69 333 GLU A N 1
ATOM 2599 C CA . GLU A 1 333 ? -32.460 0.514 9.871 1.00 88.69 333 GLU A CA 1
ATOM 2600 C C . GLU A 1 333 ? -32.389 0.439 11.413 1.00 88.69 333 GLU A C 1
ATOM 2602 O O . GLU A 1 333 ? -32.961 1.254 12.138 1.00 88.69 333 GLU A O 1
ATOM 2607 N N . GLY A 1 334 ? -31.721 -0.590 11.943 1.00 89.19 334 GLY A N 1
ATOM 2608 C CA . GLY A 1 334 ? -31.559 -0.794 13.384 1.00 89.19 334 GLY A CA 1
ATOM 2609 C C . GLY A 1 334 ? -32.773 -1.426 14.076 1.00 89.19 334 GLY A C 1
ATOM 2610 O O . GLY A 1 334 ? -32.887 -1.381 15.305 1.00 89.19 334 GLY A O 1
ATOM 2611 N N . ALA A 1 335 ? -33.699 -2.042 13.330 1.00 94.25 335 ALA A N 1
ATOM 2612 C CA . ALA A 1 335 ? -34.832 -2.745 13.924 1.00 94.25 335 ALA A CA 1
ATOM 2613 C C . ALA A 1 335 ? -34.372 -3.834 14.912 1.00 94.25 335 ALA A C 1
ATOM 2615 O O . ALA A 1 335 ? -33.458 -4.619 14.654 1.00 94.25 335 ALA A O 1
ATOM 2616 N N . ARG A 1 336 ? -35.044 -3.889 16.066 1.00 95.94 336 ARG A N 1
ATOM 2617 C CA . ARG A 1 336 ? -34.707 -4.758 17.204 1.00 95.94 336 ARG A CA 1
ATOM 2618 C C . ARG A 1 336 ? -35.255 -6.170 17.018 1.00 95.94 336 ARG A C 1
ATOM 2620 O O . ARG A 1 336 ? -36.201 -6.568 17.702 1.00 95.94 336 ARG A O 1
ATOM 2627 N N . PHE A 1 337 ? -34.700 -6.898 16.059 1.00 96.44 337 PHE A N 1
ATOM 2628 C CA . PHE A 1 337 ? -35.047 -8.296 15.827 1.00 96.44 337 PHE A CA 1
ATOM 2629 C C . PHE A 1 337 ? -34.359 -9.229 16.828 1.00 96.44 337 PHE A C 1
ATOM 2631 O O . PHE A 1 337 ? -33.242 -8.971 17.279 1.00 96.44 337 PHE A O 1
ATOM 2638 N N . GLY A 1 338 ? -35.050 -10.306 17.196 1.00 94.38 338 GLY A N 1
ATOM 2639 C CA . GLY A 1 338 ? -34.448 -11.414 17.929 1.00 94.38 338 GLY A CA 1
ATOM 2640 C C . GLY A 1 338 ? -33.465 -12.208 17.071 1.00 94.38 338 GLY A C 1
ATOM 2641 O O . GLY A 1 338 ? -33.269 -11.918 15.887 1.00 94.38 338 GLY A O 1
ATOM 2642 N N . ARG A 1 339 ? -32.866 -13.246 17.661 1.00 91.12 339 ARG A N 1
ATOM 2643 C CA . ARG A 1 339 ? -31.877 -14.106 16.983 1.00 91.12 339 ARG A CA 1
ATOM 2644 C C . ARG A 1 339 ? -32.449 -14.844 15.772 1.00 91.12 339 ARG A C 1
ATOM 2646 O O . ARG A 1 339 ? -31.712 -15.242 14.878 1.00 91.12 339 ARG A O 1
ATOM 2653 N N . ASP A 1 340 ? -33.769 -15.003 15.728 1.00 92.56 340 ASP A N 1
ATOM 2654 C CA . ASP A 1 340 ? -34.495 -15.591 14.602 1.00 92.56 340 ASP A CA 1
ATOM 2655 C C . ASP A 1 340 ? -34.579 -14.676 13.364 1.00 92.56 340 ASP A C 1
ATOM 2657 O O . ASP A 1 340 ? -35.091 -15.109 12.328 1.00 92.56 340 ASP A O 1
ATOM 2661 N N . GLY A 1 341 ? -34.131 -13.417 13.475 1.00 93.00 341 GLY A N 1
ATOM 2662 C CA . GLY A 1 341 ? -34.201 -12.401 12.423 1.00 93.00 341 GLY A CA 1
ATOM 2663 C C . GLY A 1 341 ? -35.626 -11.992 12.032 1.00 93.00 341 GLY A C 1
ATOM 2664 O O . GLY A 1 341 ? -35.813 -11.325 11.021 1.00 93.00 341 GLY A O 1
ATOM 2665 N N . LYS A 1 342 ? -36.648 -12.413 12.790 1.00 93.69 342 LYS A N 1
ATOM 2666 C CA . LYS A 1 342 ? -38.072 -12.267 12.429 1.00 93.69 342 LYS A CA 1
ATOM 2667 C C . LYS A 1 342 ? -38.897 -11.630 13.536 1.00 93.69 342 LYS A C 1
ATOM 2669 O O . LYS A 1 342 ? -39.812 -10.853 13.262 1.00 93.69 342 LYS A O 1
ATOM 2674 N N . THR A 1 343 ? -38.603 -11.953 14.789 1.00 96.25 343 THR A N 1
ATOM 2675 C CA . THR A 1 343 ? -39.374 -11.487 15.938 1.00 96.25 343 THR A CA 1
ATOM 2676 C C . THR A 1 343 ? -38.951 -10.072 16.315 1.00 96.25 343 THR A C 1
ATOM 2678 O O . THR A 1 343 ? -37.853 -9.857 16.818 1.00 96.25 343 THR A O 1
ATOM 2681 N N . LEU A 1 344 ? -39.832 -9.089 16.106 1.00 96.56 344 LEU A N 1
ATOM 2682 C CA . LEU A 1 344 ? -39.591 -7.700 16.509 1.00 96.56 344 LEU A CA 1
ATOM 2683 C C . LEU A 1 344 ? -39.810 -7.513 18.022 1.00 96.56 344 LEU A C 1
ATOM 2685 O O . LEU A 1 344 ? -40.936 -7.615 18.517 1.00 96.56 344 LEU A O 1
ATOM 2689 N N . ILE A 1 345 ? -38.755 -7.153 18.755 1.00 96.81 345 ILE A N 1
ATOM 2690 C CA . ILE A 1 345 ? -38.772 -6.990 20.214 1.00 96.81 345 ILE A CA 1
ATOM 2691 C C . ILE A 1 345 ? -38.857 -5.504 20.586 1.00 96.81 345 ILE A C 1
ATOM 2693 O O . ILE A 1 345 ? -37.890 -4.748 20.520 1.00 96.81 345 ILE A O 1
ATOM 2697 N N . LYS A 1 346 ? -40.039 -5.061 21.036 1.00 95.06 346 LYS A N 1
ATOM 2698 C CA . LYS A 1 346 ? -40.281 -3.646 21.394 1.00 95.06 346 LYS A CA 1
ATOM 2699 C C . LYS A 1 346 ? -39.696 -3.241 22.750 1.00 95.06 346 LYS A C 1
ATOM 2701 O O . LYS A 1 346 ? -39.379 -2.071 22.966 1.00 95.06 346 LYS A O 1
ATOM 2706 N N . ASN A 1 347 ? -39.602 -4.183 23.687 1.00 92.75 347 ASN A N 1
ATOM 2707 C CA . ASN A 1 347 ? -39.123 -3.918 25.038 1.00 92.75 347 ASN A CA 1
ATOM 2708 C C . ASN A 1 347 ? -37.589 -3.987 25.084 1.00 92.75 347 ASN A C 1
ATOM 2710 O O . ASN A 1 347 ? -37.018 -5.045 24.845 1.00 92.75 347 ASN A O 1
ATOM 2714 N N . PHE A 1 348 ? -36.929 -2.884 25.449 1.00 89.62 348 PHE A N 1
ATOM 2715 C CA . PHE A 1 348 ? -35.461 -2.796 25.496 1.00 89.62 348 PHE A CA 1
ATOM 2716 C C . PHE A 1 348 ? -34.814 -3.819 26.437 1.00 89.62 348 PHE A C 1
ATOM 2718 O O . PHE A 1 348 ? -33.759 -4.360 26.127 1.00 89.62 348 PHE A O 1
ATOM 2725 N N . ARG A 1 349 ? -35.456 -4.121 27.573 1.00 87.31 349 ARG A N 1
ATOM 2726 C CA . ARG A 1 349 ? -34.933 -5.106 28.530 1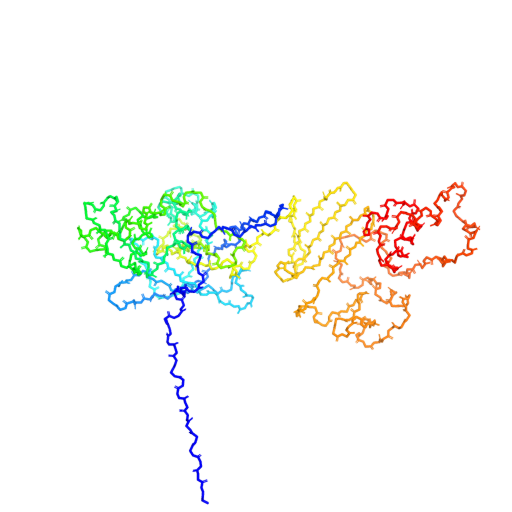.00 87.31 349 ARG A CA 1
ATOM 2727 C C . ARG A 1 349 ? -35.030 -6.514 27.966 1.00 87.31 349 ARG A C 1
ATOM 2729 O O . ARG A 1 349 ? -34.095 -7.283 28.113 1.00 87.31 349 ARG A O 1
ATOM 2736 N N . GLN A 1 350 ? -36.146 -6.842 27.321 1.00 90.94 350 GLN A N 1
ATOM 2737 C CA . GLN A 1 350 ? -36.308 -8.133 26.657 1.00 90.94 350 GLN A CA 1
ATOM 2738 C C . GLN A 1 350 ? -35.316 -8.285 25.500 1.00 90.94 350 GLN A C 1
ATOM 2740 O O . GLN A 1 350 ? -34.704 -9.335 25.376 1.00 90.94 350 GLN A O 1
ATOM 2745 N N . PHE A 1 351 ? -35.115 -7.227 24.712 1.00 93.56 351 PHE A N 1
ATOM 2746 C CA . PHE A 1 351 ? -34.161 -7.214 23.605 1.00 93.56 351 PHE A CA 1
ATOM 2747 C C . PHE A 1 351 ? -32.716 -7.414 24.082 1.00 93.56 351 PHE A C 1
ATOM 2749 O O . PHE A 1 351 ? -31.999 -8.237 23.530 1.00 93.56 351 PHE A O 1
ATOM 2756 N N . GLY A 1 352 ? -32.306 -6.739 25.160 1.00 89.50 352 GLY A N 1
ATOM 2757 C CA . GLY A 1 352 ? -30.976 -6.944 25.739 1.00 89.50 352 GLY A CA 1
ATOM 2758 C C . GLY A 1 352 ? -30.762 -8.350 26.314 1.00 89.50 352 GLY A C 1
ATOM 2759 O O . GLY A 1 352 ? -29.650 -8.861 26.271 1.00 89.50 352 GLY A O 1
ATOM 2760 N N . GLN A 1 353 ? -31.814 -8.986 26.842 1.00 88.62 353 GLN A N 1
ATOM 2761 C CA . GLN A 1 353 ? -31.742 -10.361 27.360 1.00 88.62 353 GLN A CA 1
ATOM 2762 C C . GLN A 1 353 ? -31.716 -11.402 26.236 1.00 88.62 353 GLN A C 1
ATOM 2764 O O . GLN A 1 353 ? -31.052 -12.418 26.383 1.00 88.62 353 GLN A O 1
ATOM 2769 N N . GLU A 1 354 ? -32.418 -11.150 25.128 1.00 91.06 354 GLU A N 1
ATOM 2770 C CA . GLU A 1 354 ? -32.385 -11.993 23.925 1.00 91.06 354 GLU A CA 1
ATOM 2771 C C . GLU A 1 354 ? -30.958 -12.122 23.374 1.00 91.06 354 GLU A C 1
ATOM 2773 O O . GLU A 1 354 ? -30.520 -13.214 23.035 1.00 91.06 354 GLU A O 1
ATOM 2778 N N . TRP A 1 355 ? -30.207 -11.020 23.345 1.00 89.69 355 TRP A N 1
ATOM 2779 C CA . TRP A 1 355 ? -28.837 -10.965 22.824 1.00 89.69 355 TRP A CA 1
ATOM 2780 C C . TRP A 1 355 ? -27.750 -11.258 23.869 1.00 89.69 355 TRP A C 1
ATOM 2782 O O . TRP A 1 355 ? -26.582 -10.915 23.685 1.00 89.69 355 TRP A O 1
ATOM 2792 N N . GLN A 1 356 ? -28.116 -11.891 24.983 1.00 86.44 356 GLN A N 1
ATOM 2793 C CA . GLN A 1 356 ? -27.145 -12.378 25.953 1.00 86.44 356 GLN A CA 1
ATOM 2794 C C . GLN A 1 356 ? -26.424 -13.616 25.404 1.00 86.44 356 GLN A C 1
ATOM 2796 O O . GLN A 1 356 ? -27.079 -14.529 24.908 1.00 86.44 356 GLN A O 1
ATOM 2801 N N . VAL A 1 357 ? -25.091 -13.650 25.512 1.00 81.81 357 VAL A N 1
ATOM 2802 C CA . VAL A 1 357 ? -24.260 -14.741 24.973 1.00 81.81 357 VAL A CA 1
ATOM 2803 C C . VAL A 1 357 ? -24.644 -16.089 25.596 1.00 81.81 357 VAL A C 1
ATOM 2805 O O . VAL A 1 357 ? -24.668 -16.223 26.824 1.00 81.81 357 VAL A O 1
ATOM 2808 N N . GLU A 1 358 ? -24.925 -17.082 24.751 1.00 82.06 358 GLU A N 1
ATOM 2809 C CA . GLU A 1 358 ? -25.246 -18.453 25.160 1.00 82.06 358 GLU A CA 1
ATOM 2810 C C . GLU A 1 358 ? -24.002 -19.352 25.167 1.00 82.06 358 GLU A C 1
ATOM 2812 O O . GLU A 1 358 ? -23.017 -19.115 24.470 1.00 82.06 358 GLU A O 1
ATOM 2817 N N . ASP A 1 359 ? -24.049 -20.433 25.948 1.00 79.12 359 ASP A N 1
ATOM 2818 C CA . ASP A 1 359 ? -22.913 -21.352 26.103 1.00 79.12 359 ASP A CA 1
ATOM 2819 C C . ASP A 1 359 ? -22.543 -22.106 24.818 1.00 79.12 359 ASP A C 1
ATOM 2821 O O . ASP A 1 359 ? -21.397 -22.527 24.651 1.00 79.12 359 ASP A O 1
ATOM 2825 N N . SER A 1 360 ? -23.519 -22.289 23.927 1.00 81.31 360 SER A N 1
ATOM 2826 C CA . SER A 1 360 ? -23.363 -22.939 22.625 1.00 81.31 360 SER A CA 1
ATOM 2827 C C . SER A 1 360 ? -22.769 -22.031 21.549 1.00 81.31 360 SER A C 1
ATOM 2829 O O . SER A 1 360 ? -22.496 -22.510 20.449 1.00 81.31 360 SER A O 1
ATOM 2831 N N . GLU A 1 361 ? -22.590 -20.738 21.825 1.00 79.75 361 GLU A N 1
ATOM 2832 C CA . GLU A 1 361 ? -22.101 -19.783 20.833 1.00 79.75 361 GLU A CA 1
ATOM 2833 C C . GLU A 1 361 ? -20.568 -19.790 20.714 1.00 79.75 361 GLU A C 1
ATOM 2835 O O . GLU A 1 361 ? -19.856 -20.079 21.685 1.00 79.75 361 GLU A O 1
ATOM 2840 N N . PRO A 1 362 ? -20.029 -19.450 19.527 1.00 75.88 362 PRO A N 1
ATOM 2841 C CA . PRO A 1 362 ? -18.600 -19.256 19.341 1.00 75.88 362 PRO A CA 1
ATOM 2842 C C . PRO A 1 362 ? -18.045 -18.222 20.320 1.00 75.88 362 PRO A C 1
ATOM 2844 O O . PRO A 1 362 ? -18.598 -17.139 20.515 1.00 75.88 362 PRO A O 1
ATOM 2847 N N . ARG A 1 363 ? -16.915 -18.564 20.932 1.00 70.00 363 ARG A N 1
ATOM 2848 C CA . ARG A 1 363 ? -16.297 -17.765 21.984 1.00 70.00 363 ARG A CA 1
ATOM 2849 C C . ARG A 1 363 ? -15.233 -16.847 21.402 1.00 70.00 363 ARG A C 1
ATOM 2851 O O . ARG A 1 363 ? -14.248 -17.331 20.856 1.00 70.00 363 ARG A O 1
ATOM 2858 N N . LEU A 1 364 ? -15.412 -15.534 21.560 1.00 68.75 364 LEU A N 1
ATOM 2859 C CA . LEU A 1 364 ? -14.399 -14.549 21.161 1.00 68.75 364 LEU A CA 1
ATOM 2860 C C . LEU A 1 364 ? -13.250 -14.456 22.181 1.00 68.75 364 LEU A C 1
ATOM 2862 O O . LEU A 1 364 ? -12.112 -14.185 21.811 1.00 68.75 364 LEU A O 1
ATOM 2866 N N . PHE A 1 365 ? -13.535 -14.697 23.465 1.00 67.31 365 PHE A N 1
ATOM 2867 C CA . PHE A 1 365 ? -12.557 -14.600 24.550 1.00 67.31 365 PHE A CA 1
ATOM 2868 C C . PHE A 1 365 ? -12.170 -15.979 25.094 1.00 67.31 365 PHE A C 1
ATOM 2870 O O . PHE A 1 365 ? -13.005 -16.875 25.222 1.00 67.31 365 PHE A O 1
ATOM 2877 N N . HIS A 1 366 ? -10.898 -16.132 25.477 1.00 62.84 366 HIS A N 1
ATOM 2878 C CA . HIS A 1 366 ? -10.354 -17.385 26.016 1.00 62.84 366 HIS A CA 1
ATOM 2879 C C . HIS A 1 366 ? -10.881 -17.741 27.420 1.00 62.84 366 HIS A C 1
ATOM 2881 O O . HIS A 1 366 ? -10.813 -18.901 27.820 1.00 62.84 366 HIS A O 1
ATOM 2887 N N . SER A 1 367 ? -11.406 -16.765 28.172 1.00 64.69 367 SER A N 1
ATOM 2888 C CA . SER A 1 367 ? -11.974 -16.955 29.512 1.00 64.69 367 SER A CA 1
ATOM 2889 C C . SER A 1 367 ? -13.244 -16.121 29.699 1.00 64.69 367 SER A C 1
ATOM 2891 O O . SER A 1 367 ? -13.317 -14.984 29.239 1.00 64.69 367 SER A O 1
ATOM 2893 N N . TYR A 1 368 ? -14.225 -16.697 30.398 1.00 61.16 368 TYR A N 1
ATOM 2894 C CA . TYR A 1 368 ? -15.527 -16.105 30.744 1.00 61.16 368 TYR A CA 1
ATOM 2895 C C . TYR A 1 368 ? -15.677 -15.934 32.261 1.00 61.16 368 TYR A C 1
ATOM 2897 O O . TYR A 1 368 ? -16.784 -15.982 32.795 1.00 61.16 368 TYR A O 1
ATOM 2905 N N . GLU A 1 369 ? -14.569 -15.795 32.988 1.00 57.00 369 GLU A N 1
ATOM 2906 C CA . GLU A 1 369 ? -14.601 -15.639 34.441 1.00 57.00 369 GLU A CA 1
ATOM 2907 C C . GLU A 1 369 ? -15.475 -14.427 34.827 1.00 57.00 369 GLU A C 1
ATOM 2909 O O . GLU A 1 369 ? -15.166 -13.283 34.504 1.00 57.00 369 GLU A O 1
ATOM 2914 N N . GLY A 1 370 ? -16.629 -14.687 35.453 1.00 56.78 370 GLY A N 1
ATOM 2915 C CA . GLY A 1 370 ? -17.619 -13.661 35.807 1.00 56.78 370 GLY A CA 1
ATOM 2916 C C . GLY A 1 370 ? -18.648 -13.308 34.723 1.00 56.78 370 GLY A C 1
ATOM 2917 O O . GLY A 1 370 ? -19.576 -12.550 35.011 1.00 56.78 370 GLY A O 1
ATOM 2918 N N . ALA A 1 371 ? -18.555 -13.867 33.514 1.00 61.62 371 ALA A N 1
ATOM 2919 C CA . ALA A 1 371 ? -19.579 -13.680 32.497 1.00 61.62 371 ALA A CA 1
ATOM 2920 C C . ALA A 1 371 ? -20.874 -14.393 32.894 1.00 61.62 371 ALA A C 1
ATOM 2922 O O . ALA A 1 371 ? -20.883 -15.512 33.417 1.00 61.62 371 ALA A O 1
ATOM 2923 N N . VAL A 1 372 ? -21.996 -13.734 32.628 1.00 61.75 372 VAL A N 1
ATOM 2924 C CA . VAL A 1 372 ? -23.320 -14.267 32.922 1.00 61.75 372 VAL A CA 1
ATOM 2925 C C . VAL A 1 372 ? -23.711 -15.223 31.792 1.00 61.75 372 VAL A C 1
ATOM 2927 O O . VAL A 1 372 ? -24.551 -14.899 30.966 1.00 61.75 372 VAL A O 1
ATOM 2930 N N . VAL A 1 373 ? -23.078 -16.390 31.710 1.00 64.25 373 VAL A N 1
ATOM 2931 C CA . VAL A 1 373 ? -23.500 -17.441 30.774 1.00 64.25 373 VAL A CA 1
ATOM 2932 C C . VAL A 1 373 ? -24.522 -18.333 31.486 1.00 64.25 373 VAL A C 1
ATOM 2934 O O . VAL A 1 373 ? -24.339 -18.690 32.653 1.00 64.25 373 VAL A O 1
ATOM 2937 N N . ASN A 1 374 ? -25.654 -18.621 30.837 1.00 66.00 374 ASN A N 1
ATOM 2938 C CA . ASN A 1 374 ? -26.792 -19.389 31.382 1.00 66.00 374 ASN A CA 1
ATOM 2939 C C . ASN A 1 374 ? -27.495 -18.805 32.627 1.00 66.00 374 ASN A C 1
ATOM 2941 O O . ASN A 1 374 ? -28.151 -19.530 33.381 1.00 66.00 374 ASN A O 1
ATOM 2945 N N . ARG A 1 375 ? -27.394 -17.497 32.880 1.00 72.25 375 ARG A N 1
ATOM 2946 C CA . ARG A 1 375 ? -28.188 -16.803 33.913 1.00 72.25 375 ARG A CA 1
ATOM 2947 C C . ARG A 1 375 ? -28.754 -15.522 33.322 1.00 72.25 375 ARG A C 1
ATOM 2949 O O . ARG A 1 375 ? -28.106 -14.916 32.490 1.00 72.25 375 ARG A O 1
ATOM 2956 N N . LYS A 1 376 ? -29.931 -15.067 33.749 1.00 74.00 376 LYS A N 1
ATOM 2957 C CA . LYS A 1 376 ? -30.452 -13.772 33.278 1.00 74.00 376 LYS A CA 1
ATOM 2958 C C . LYS A 1 376 ? -29.649 -12.624 33.883 1.00 74.00 376 LYS A C 1
ATOM 2960 O O . LYS A 1 376 ? -29.423 -12.618 35.096 1.00 74.00 376 LYS A O 1
ATOM 2965 N N . CYS A 1 377 ? -29.266 -11.643 33.066 1.00 74.19 377 CYS A N 1
ATOM 2966 C CA . CYS A 1 377 ? -28.661 -10.408 33.563 1.00 74.19 377 CYS A CA 1
ATOM 2967 C C . CYS A 1 377 ? -29.601 -9.728 34.573 1.00 74.19 377 CYS A C 1
ATOM 2969 O O . CYS A 1 377 ? -30.778 -9.491 34.284 1.00 74.19 377 CYS A O 1
ATOM 2971 N N . VAL A 1 378 ? -29.094 -9.410 35.767 1.00 75.38 378 VAL A N 1
ATOM 2972 C CA . VAL A 1 378 ? -29.860 -8.673 36.780 1.00 75.38 378 VAL A CA 1
ATOM 2973 C C . VAL A 1 378 ? -29.897 -7.206 36.368 1.00 75.38 378 VAL A C 1
ATOM 2975 O O . VAL A 1 378 ? -28.861 -6.549 36.313 1.00 75.38 378 VAL A O 1
ATOM 2978 N N . MET A 1 379 ? -31.088 -6.687 36.070 1.00 71.81 379 MET A N 1
ATOM 2979 C CA . MET A 1 379 ? -31.239 -5.284 35.681 1.00 71.81 379 MET A CA 1
ATOM 2980 C C . MET A 1 379 ? -30.927 -4.354 36.863 1.00 71.81 379 MET A C 1
ATOM 2982 O O . MET A 1 379 ? -31.383 -4.634 37.978 1.00 71.81 379 MET A O 1
ATOM 2986 N N . PRO A 1 380 ? -30.225 -3.228 36.639 1.00 65.62 380 PRO A N 1
ATOM 2987 C CA . PRO A 1 380 ? -30.037 -2.220 37.671 1.00 65.62 380 PRO A CA 1
ATOM 2988 C C . PRO A 1 380 ? -31.389 -1.664 38.160 1.00 65.62 380 PRO A C 1
ATOM 2990 O O . PRO A 1 380 ? -32.377 -1.646 37.410 1.00 65.62 380 PRO A O 1
ATOM 2993 N N . PRO A 1 381 ? -31.468 -1.234 39.432 1.00 63.88 381 PRO A N 1
ATOM 2994 C CA . PRO A 1 381 ? -32.673 -0.626 39.983 1.00 63.88 381 PRO A CA 1
ATOM 2995 C C . PRO A 1 381 ? -33.035 0.652 39.213 1.00 63.88 381 PRO A C 1
ATOM 2997 O O . PRO A 1 381 ? -32.172 1.370 38.721 1.00 63.88 381 PRO A O 1
ATOM 3000 N N . THR A 1 382 ? -34.327 0.955 39.097 1.00 56.91 382 THR A N 1
ATOM 3001 C CA . THR A 1 382 ? -34.789 2.178 38.428 1.00 56.91 382 THR A CA 1
ATOM 3002 C C . THR A 1 382 ? -34.504 3.404 39.294 1.00 56.91 382 THR A C 1
ATOM 3004 O O . THR A 1 382 ? -35.102 3.552 40.361 1.00 56.91 382 THR A O 1
ATOM 3007 N N . TYR A 1 383 ? -33.637 4.299 38.822 1.00 51.75 383 TYR A N 1
ATOM 3008 C CA . TYR A 1 383 ? -33.362 5.583 39.465 1.00 51.75 383 TYR A CA 1
ATOM 3009 C C . TYR A 1 383 ? -34.498 6.563 39.155 1.00 51.75 383 TYR A C 1
ATOM 3011 O O . TYR A 1 383 ? -34.615 7.085 38.051 1.00 51.75 383 TYR A O 1
ATOM 3019 N N . THR A 1 384 ? -35.388 6.804 40.115 1.00 52.44 384 THR A N 1
ATOM 3020 C CA . THR A 1 384 ? -36.369 7.895 40.005 1.00 52.44 384 THR A CA 1
ATOM 3021 C C . THR A 1 384 ? -35.789 9.165 40.621 1.00 52.44 384 THR A C 1
ATOM 3023 O O . THR A 1 384 ? -35.200 9.073 41.695 1.00 52.44 384 THR A O 1
ATOM 3026 N N . LYS A 1 385 ? -36.048 10.351 40.042 1.00 47.00 385 LYS A N 1
ATOM 3027 C CA . LYS A 1 385 ? -35.646 11.678 40.582 1.00 47.00 385 LYS A CA 1
ATOM 3028 C C . LYS A 1 385 ? -36.062 11.943 42.047 1.00 47.00 385 LYS A C 1
ATOM 3030 O O . LYS A 1 385 ? -35.617 12.906 42.651 1.00 47.00 385 LYS A O 1
ATOM 3035 N N . LYS A 1 386 ? -36.921 11.096 42.628 1.00 43.00 386 LYS A N 1
ATOM 3036 C CA . LYS A 1 386 ? -37.360 11.139 44.034 1.00 43.00 386 LYS A CA 1
ATOM 3037 C C . LYS A 1 386 ? -36.668 10.114 44.943 1.00 43.00 386 LYS A C 1
ATOM 3039 O O . LYS A 1 386 ? -37.090 9.938 46.082 1.00 43.00 386 LYS A O 1
ATOM 3044 N N . ALA A 1 387 ? -35.641 9.411 44.471 1.00 43.91 387 ALA A N 1
ATOM 3045 C CA . ALA A 1 387 ? -34.935 8.410 45.260 1.00 43.91 387 ALA A CA 1
ATOM 3046 C C . ALA A 1 387 ? -33.916 9.062 46.210 1.00 43.91 387 ALA A C 1
ATOM 3048 O O . ALA A 1 387 ? -32.720 8.816 46.125 1.00 43.91 387 ALA A O 1
ATOM 3049 N N . THR A 1 388 ? -34.403 9.803 47.207 1.00 39.16 388 THR A N 1
ATOM 3050 C CA . THR A 1 388 ? -33.654 10.161 48.431 1.00 39.16 388 THR A CA 1
ATOM 3051 C C . THR A 1 388 ? -33.335 8.941 49.313 1.00 39.16 388 THR A C 1
ATOM 3053 O O . THR A 1 388 ? -32.961 9.067 50.476 1.00 39.16 388 THR A O 1
ATOM 3056 N N . SER A 1 389 ? -33.474 7.722 48.786 1.00 41.22 389 SER A N 1
ATOM 3057 C CA . SER A 1 389 ? -33.163 6.491 49.500 1.00 41.22 389 SER A CA 1
ATOM 3058 C C . SER A 1 389 ? -32.632 5.401 48.569 1.00 41.22 389 SER A C 1
ATOM 3060 O O . SER A 1 389 ? -33.224 4.339 48.406 1.00 41.22 389 SER A O 1
ATOM 3062 N N . ILE A 1 390 ? -31.387 5.566 48.114 1.00 45.41 390 ILE A N 1
ATOM 3063 C CA . ILE A 1 390 ? -30.459 4.422 48.062 1.00 45.41 390 ILE A CA 1
ATOM 3064 C C . ILE A 1 390 ? -30.102 4.066 49.521 1.00 45.41 390 ILE A C 1
ATOM 3066 O O . ILE A 1 390 ? -28.978 4.189 49.992 1.00 45.41 390 ILE A O 1
ATOM 3070 N N . ARG A 1 391 ? -31.108 3.674 50.307 1.00 43.38 391 ARG A N 1
ATOM 3071 C CA . ARG A 1 391 ? -30.960 3.124 51.654 1.00 43.38 391 ARG A CA 1
ATOM 3072 C C . ARG A 1 391 ? -31.715 1.812 51.671 1.00 43.38 391 ARG A C 1
ATOM 3074 O O . ARG A 1 391 ? -32.870 1.781 52.061 1.00 43.38 391 ARG A O 1
ATOM 3081 N N . GLN A 1 392 ? -31.041 0.749 51.236 1.00 42.88 392 GLN A N 1
ATOM 3082 C CA . GLN A 1 392 ? -31.112 -0.59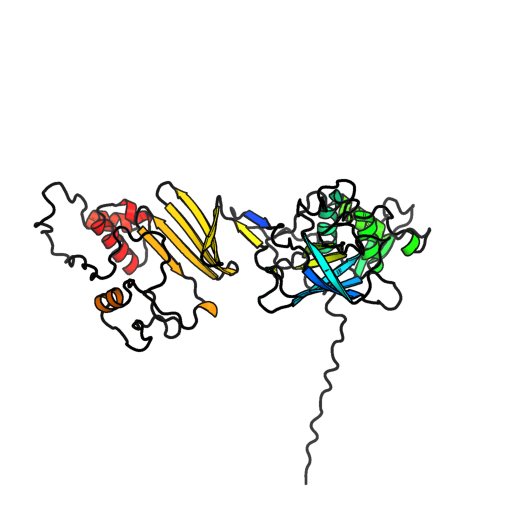3 51.831 1.00 42.88 392 GLN A CA 1
ATOM 3083 C C . GLN A 1 392 ? -30.308 -1.580 50.969 1.00 42.88 392 GLN A C 1
ATOM 3085 O O . GLN A 1 392 ? -30.878 -2.306 50.163 1.00 42.88 392 GLN A O 1
ATOM 3090 N N . LYS A 1 393 ? -28.973 -1.592 51.143 1.00 43.19 393 LYS A N 1
ATOM 3091 C CA . LYS A 1 393 ? -28.115 -2.804 51.266 1.00 43.19 393 LYS A CA 1
ATOM 3092 C C . LYS A 1 393 ? -26.630 -2.610 50.928 1.00 43.19 393 LYS A C 1
ATOM 3094 O O . LYS A 1 393 ? -25.863 -3.525 51.204 1.00 43.19 393 LYS A O 1
ATOM 3099 N N . ARG A 1 394 ? -26.167 -1.445 50.461 1.00 47.06 394 ARG A N 1
ATOM 3100 C CA . ARG A 1 394 ? -24.746 -1.084 50.634 1.00 47.06 394 ARG A CA 1
ATOM 3101 C C . ARG A 1 394 ? -24.606 -0.308 51.937 1.00 47.06 394 ARG A C 1
ATOM 3103 O O . ARG A 1 394 ? -25.212 0.741 52.123 1.00 47.06 394 ARG A O 1
ATOM 3110 N N . ARG A 1 395 ? -23.920 -0.925 52.897 1.00 45.19 395 ARG A N 1
ATOM 3111 C CA . ARG A 1 395 ? -23.629 -0.365 54.217 1.00 45.19 395 ARG A CA 1
ATOM 3112 C C . ARG A 1 395 ? -22.899 0.974 54.059 1.00 45.19 395 ARG A C 1
ATOM 3114 O O . ARG A 1 395 ? -21.814 0.996 53.503 1.00 45.19 395 ARG A O 1
ATOM 3121 N N . LEU A 1 396 ? -23.536 2.037 54.550 1.00 43.19 396 LEU A N 1
ATOM 3122 C CA . LEU A 1 396 ? -22.965 3.147 55.327 1.00 43.19 396 LEU A CA 1
ATOM 3123 C C . LEU A 1 396 ? -21.443 3.362 55.193 1.00 43.19 396 LEU A C 1
ATOM 3125 O O . LEU A 1 396 ? -20.694 3.055 56.114 1.00 43.19 396 LEU A O 1
ATOM 3129 N N . ALA A 1 397 ? -21.041 3.921 54.055 1.00 41.19 397 ALA A N 1
ATOM 3130 C CA . ALA A 1 397 ? -19.943 4.872 53.895 1.00 41.19 397 ALA A CA 1
ATOM 3131 C C . ALA A 1 397 ? -20.150 5.539 52.519 1.00 41.19 397 ALA A C 1
ATOM 3133 O O . ALA A 1 397 ? -19.803 4.967 51.495 1.00 41.19 397 ALA A O 1
ATOM 3134 N N . GLU A 1 398 ? -20.863 6.670 52.527 1.00 45.38 398 GLU A N 1
ATOM 3135 C CA . GLU A 1 398 ? -20.813 7.751 51.524 1.00 45.38 398 GLU A CA 1
ATOM 3136 C C . GLU A 1 398 ? -20.958 7.374 50.030 1.00 45.38 398 GLU A C 1
ATOM 3138 O O . GLU A 1 398 ? -19.980 7.185 49.315 1.00 45.38 398 GLU A O 1
ATOM 3143 N N . SER A 1 399 ? -22.187 7.397 49.496 1.00 51.59 399 SER A N 1
ATOM 3144 C CA . SER A 1 399 ? -22.373 7.801 48.091 1.00 51.59 399 SER A CA 1
ATOM 3145 C C . SER A 1 399 ? -22.202 9.321 48.040 1.00 51.59 399 SER A C 1
ATOM 3147 O O . SER A 1 399 ? -23.150 10.053 48.325 1.00 51.59 399 SER A O 1
ATOM 3149 N N . GLY A 1 400 ? -20.971 9.782 47.821 1.00 60.62 400 GLY A N 1
ATOM 3150 C CA . GLY A 1 400 ? -20.604 11.201 47.887 1.00 60.62 400 GLY A CA 1
ATOM 3151 C C . GLY A 1 400 ? -21.036 12.036 46.679 1.00 60.62 400 GLY A C 1
ATOM 3152 O O . GLY A 1 400 ? -20.832 13.241 46.700 1.00 60.62 400 GLY A O 1
ATOM 3153 N N . MET A 1 401 ? -21.608 11.423 45.638 1.00 73.56 401 MET A N 1
ATOM 3154 C CA . MET A 1 401 ? -21.886 12.103 44.372 1.00 73.56 401 MET A CA 1
ATOM 3155 C C . MET A 1 401 ? -23.334 12.569 44.276 1.00 73.56 401 MET A C 1
ATOM 3157 O O . MET A 1 401 ? -24.255 11.743 44.312 1.00 73.56 401 MET A O 1
ATOM 3161 N N . THR A 1 402 ? -23.536 13.880 44.145 1.00 83.69 402 THR A N 1
ATOM 3162 C CA . THR A 1 402 ? -24.865 14.450 43.913 1.00 83.69 402 THR A CA 1
ATOM 3163 C C . THR A 1 402 ? -25.229 14.411 42.430 1.00 83.69 402 THR A C 1
ATOM 3165 O O . THR A 1 402 ? -24.385 14.215 41.555 1.00 83.69 402 THR A O 1
ATOM 3168 N N . TYR A 1 403 ? -26.523 14.553 42.145 1.00 83.69 403 TYR A N 1
ATOM 3169 C CA . TYR A 1 403 ? -27.000 14.663 40.770 1.00 83.69 403 TYR A CA 1
ATOM 3170 C C . TYR A 1 403 ? -26.560 16.000 40.149 1.00 83.69 403 TYR A C 1
ATOM 3172 O O . TYR A 1 403 ? -26.231 16.021 38.968 1.00 83.69 403 TYR A O 1
ATOM 3180 N N . GLU A 1 404 ? -26.474 17.076 40.946 1.00 87.62 404 GLU A N 1
ATOM 3181 C CA . GLU A 1 404 ? -25.931 18.363 40.496 1.00 87.62 404 GLU A CA 1
ATOM 3182 C C . GLU A 1 404 ? -24.452 18.252 40.086 1.00 87.62 404 GLU A C 1
ATOM 3184 O O . GLU A 1 404 ? -24.104 18.681 38.989 1.00 87.62 404 GLU A O 1
ATOM 318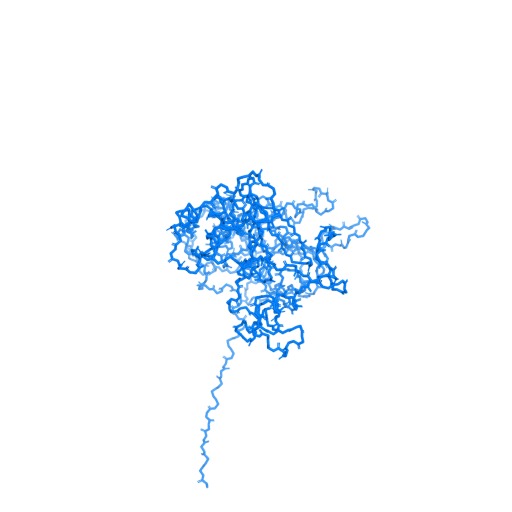9 N N . ASP A 1 405 ? -23.602 17.594 40.890 1.00 89.31 405 ASP A N 1
ATOM 3190 C CA . ASP A 1 405 ? -22.177 17.412 40.547 1.00 89.31 405 ASP A CA 1
ATOM 3191 C C . ASP A 1 405 ? -21.998 16.641 39.226 1.00 89.31 405 ASP A C 1
ATOM 3193 O O . ASP A 1 405 ? -21.085 16.915 38.444 1.00 89.31 405 ASP A O 1
ATOM 3197 N N . ALA A 1 406 ? -22.870 15.661 38.972 1.00 90.06 406 ALA A N 1
ATOM 3198 C CA . ALA A 1 406 ? -22.857 14.881 37.740 1.00 90.06 406 ALA A CA 1
ATOM 3199 C C . ALA A 1 406 ? -23.326 15.700 36.524 1.00 90.06 406 ALA A C 1
ATOM 3201 O O . ALA A 1 406 ? -22.720 15.596 35.458 1.00 90.06 406 ALA A O 1
ATOM 3202 N N . GLU A 1 407 ? -24.373 16.522 36.668 1.00 92.06 407 GLU A N 1
ATOM 3203 C CA . GLU A 1 407 ? -24.819 17.440 35.607 1.00 92.06 407 GLU A CA 1
ATOM 3204 C C . GLU A 1 407 ? -23.737 18.466 35.263 1.00 92.06 407 GLU A C 1
ATOM 3206 O O . GLU A 1 407 ? -23.459 18.686 34.082 1.00 92.06 407 GLU A O 1
ATOM 3211 N N . ASP A 1 408 ? -23.068 19.022 36.275 1.00 93.38 408 ASP A N 1
ATOM 3212 C CA . ASP A 1 408 ? -21.971 19.968 36.085 1.00 93.38 408 ASP A CA 1
ATOM 3213 C C . ASP A 1 408 ? -20.778 19.327 35.364 1.00 93.38 408 ASP A C 1
ATOM 3215 O O . ASP A 1 408 ? -20.214 19.934 34.455 1.00 93.38 408 ASP A O 1
ATOM 3219 N N . ALA A 1 409 ? -20.413 18.083 35.692 1.00 93.81 409 ALA A N 1
ATOM 3220 C CA . ALA A 1 409 ? -19.342 17.372 34.989 1.00 93.81 409 ALA A CA 1
ATOM 3221 C C . ALA A 1 409 ? -19.675 17.108 33.504 1.00 93.81 409 ALA A C 1
ATOM 3223 O O . ALA A 1 409 ? -18.795 17.167 32.642 1.00 93.81 409 ALA A O 1
ATOM 3224 N N . CYS A 1 410 ? -20.947 16.854 33.190 1.00 94.88 410 CYS A N 1
ATOM 3225 C CA . CYS A 1 410 ? -21.427 16.534 31.842 1.00 94.88 410 CYS A CA 1
ATOM 3226 C C . CYS A 1 410 ? -21.838 17.764 31.008 1.00 94.88 410 CYS A C 1
ATOM 3228 O O . CYS A 1 410 ? -22.258 17.610 29.861 1.00 94.88 410 CYS A O 1
ATOM 3230 N N . ASN A 1 411 ? -21.709 18.986 31.539 1.00 93.56 411 ASN A N 1
ATOM 3231 C CA . ASN A 1 411 ? -22.206 20.216 30.901 1.00 93.56 411 ASN A CA 1
ATOM 3232 C C . ASN A 1 411 ? -21.503 20.605 29.583 1.00 93.56 411 ASN A C 1
ATOM 3234 O O . ASN A 1 411 ? -21.961 21.501 28.874 1.00 93.56 411 ASN A O 1
ATOM 3238 N N . HIS A 1 412 ? -20.387 19.950 29.268 1.00 93.44 412 HIS A N 1
ATOM 3239 C CA . HIS A 1 412 ? -19.603 20.175 28.060 1.00 93.44 412 HIS A CA 1
ATOM 3240 C C . HIS A 1 412 ? -20.227 19.511 26.820 1.00 93.44 412 HIS A C 1
ATOM 3242 O O . HIS A 1 412 ? -19.899 19.886 25.691 1.00 93.44 412 HIS A O 1
ATOM 3248 N N . LEU A 1 413 ? -21.134 18.550 27.022 1.00 92.06 413 LEU A N 1
ATOM 3249 C CA . LEU A 1 413 ? -21.886 17.886 25.962 1.00 92.06 413 LEU A CA 1
ATOM 3250 C C . LEU A 1 413 ? -23.018 18.791 25.464 1.00 92.06 413 LEU A C 1
ATOM 3252 O O . LEU A 1 413 ? -23.579 19.592 26.212 1.00 92.06 413 LEU A O 1
ATOM 3256 N N . LYS A 1 414 ? -23.355 18.679 24.175 1.00 93.00 414 LYS A N 1
ATOM 3257 C CA . LYS A 1 414 ? -24.374 19.530 23.532 1.00 93.00 414 LYS A CA 1
ATOM 3258 C C . LYS A 1 414 ? -25.715 18.828 23.356 1.00 93.00 414 LYS A C 1
ATOM 3260 O O . LYS A 1 414 ? -26.745 19.500 23.393 1.00 93.00 414 LYS A O 1
ATOM 3265 N N . ASP A 1 415 ? -25.710 17.515 23.135 1.00 91.88 415 ASP A N 1
ATOM 3266 C CA . ASP A 1 415 ? -26.932 16.739 22.943 1.00 91.88 415 ASP A CA 1
ATOM 3267 C C . ASP A 1 415 ? -27.591 16.433 24.305 1.00 91.88 415 ASP A C 1
ATOM 3269 O O . ASP A 1 415 ? -26.962 15.821 25.173 1.00 91.88 415 ASP A O 1
ATOM 3273 N N . PRO A 1 416 ? -28.863 16.821 24.520 1.00 89.94 416 PRO A N 1
ATOM 3274 C CA . PRO A 1 416 ? -29.602 16.487 25.734 1.00 89.94 416 PRO A CA 1
ATOM 3275 C C . PRO A 1 416 ? -29.649 14.992 26.083 1.00 89.94 416 PRO A C 1
ATOM 3277 O O . PRO A 1 416 ? -29.739 14.659 27.267 1.00 89.94 416 PRO A O 1
ATOM 3280 N N . GLU A 1 417 ? -29.633 14.087 25.101 1.00 87.75 417 GLU A N 1
ATOM 3281 C CA . GLU A 1 417 ? -29.636 12.640 25.355 1.00 87.75 417 GLU A CA 1
ATOM 3282 C C . GLU A 1 417 ? -28.246 12.118 25.752 1.00 87.75 417 GLU A C 1
ATOM 3284 O O . GLU A 1 417 ? -28.145 11.263 26.640 1.00 87.75 417 GLU A O 1
ATOM 3289 N N . GLU A 1 418 ? -27.174 12.686 25.190 1.00 88.88 418 GLU A N 1
ATOM 3290 C CA . GLU A 1 418 ? -25.798 12.411 25.628 1.00 88.88 418 GLU A CA 1
ATOM 3291 C C . GLU A 1 418 ? -25.569 12.920 27.054 1.00 88.88 418 GLU A C 1
ATOM 3293 O O . GLU A 1 418 ? -25.058 12.178 27.890 1.00 88.88 418 GLU A O 1
ATOM 3298 N N . ILE A 1 419 ? -26.046 14.129 27.385 1.00 89.56 419 ILE A N 1
ATOM 3299 C CA . ILE A 1 419 ? -25.966 14.679 28.749 1.00 89.56 419 ILE A CA 1
ATOM 3300 C C . ILE A 1 419 ? -26.637 13.733 29.752 1.00 89.56 419 ILE A C 1
ATOM 3302 O O . ILE A 1 419 ? -26.042 13.385 30.771 1.00 89.56 419 ILE A O 1
ATOM 3306 N N . LYS A 1 420 ? -27.865 13.271 29.474 1.00 88.31 420 LYS A N 1
ATOM 3307 C CA . LYS A 1 420 ? -28.581 12.345 30.374 1.00 88.31 420 LYS A CA 1
ATOM 3308 C C . LYS A 1 420 ? -27.829 11.033 30.573 1.00 88.31 420 LYS A C 1
ATOM 3310 O O . LYS A 1 420 ? -27.829 10.497 31.683 1.00 88.31 420 LYS A O 1
ATOM 3315 N N . SER A 1 421 ? -27.236 10.510 29.507 1.00 86.75 421 SER A N 1
ATOM 3316 C CA . SER A 1 421 ? -26.505 9.246 29.538 1.00 86.75 421 SER A CA 1
ATOM 3317 C C . SER A 1 421 ? -25.177 9.391 30.293 1.00 86.75 421 SER A C 1
ATOM 3319 O O . SER A 1 421 ? -24.881 8.570 31.158 1.00 86.75 421 SER A O 1
ATOM 3321 N N . CYS A 1 422 ? -24.464 10.502 30.091 1.00 90.56 422 CYS A N 1
ATOM 3322 C CA . CYS A 1 422 ? -23.280 10.877 30.862 1.00 90.56 422 CYS A CA 1
ATOM 3323 C C . CYS A 1 422 ? -23.578 10.991 32.361 1.00 90.56 422 CYS A C 1
ATOM 3325 O O . CYS A 1 422 ? -22.911 10.358 33.181 1.00 90.56 422 CYS A O 1
ATOM 3327 N N . VAL A 1 423 ? -24.632 11.724 32.733 1.00 88.56 423 VAL A N 1
ATOM 3328 C CA . VAL A 1 423 ? -25.047 11.888 34.137 1.00 88.56 423 VAL A CA 1
ATOM 3329 C C . VAL A 1 423 ? -25.388 10.539 34.765 1.00 88.56 423 VAL A C 1
ATOM 3331 O O . VAL A 1 423 ? -25.009 10.262 35.906 1.00 88.56 423 VAL A O 1
ATOM 3334 N N . TYR A 1 424 ? -26.087 9.678 34.022 1.00 86.75 424 TYR A N 1
ATOM 3335 C CA . TYR A 1 424 ? -26.396 8.329 34.477 1.00 86.75 424 TYR A CA 1
ATOM 3336 C C . TYR A 1 424 ? -25.123 7.522 34.761 1.00 86.75 424 TYR A C 1
ATOM 3338 O O . TYR A 1 424 ? -25.022 6.931 35.837 1.00 86.75 424 TYR A O 1
ATOM 3346 N N . ASP A 1 425 ? -24.147 7.529 33.852 1.00 86.44 425 ASP A N 1
ATOM 3347 C CA . ASP A 1 425 ? -22.890 6.790 34.008 1.00 86.44 425 ASP A CA 1
ATOM 3348 C C . ASP A 1 425 ? -22.046 7.314 35.173 1.00 86.44 425 ASP A C 1
ATOM 3350 O O . ASP A 1 425 ? -21.536 6.524 35.973 1.00 86.44 425 ASP A O 1
ATOM 3354 N N . VAL A 1 426 ? -21.955 8.635 35.340 1.00 88.50 426 VAL A N 1
ATOM 3355 C CA . VAL A 1 426 ? -21.261 9.275 36.468 1.00 88.50 426 VAL A CA 1
ATOM 3356 C C . VAL A 1 426 ? -21.889 8.854 37.803 1.00 88.50 426 VAL A C 1
ATOM 3358 O O . VAL A 1 426 ? -21.187 8.411 38.714 1.00 88.50 426 VAL A O 1
ATOM 3361 N N . ILE A 1 427 ? -23.221 8.885 37.916 1.00 85.50 427 ILE A N 1
ATOM 3362 C CA . ILE A 1 427 ? -23.929 8.486 39.144 1.00 85.50 427 ILE A CA 1
ATOM 3363 C C . ILE A 1 427 ? -23.832 6.979 39.384 1.00 85.50 427 ILE A C 1
ATOM 3365 O O . ILE A 1 427 ? -23.643 6.545 40.524 1.00 85.50 427 ILE A O 1
ATOM 3369 N N . ALA A 1 428 ? -23.978 6.165 38.339 1.00 81.75 428 ALA A N 1
ATOM 3370 C CA . ALA A 1 428 ? -23.931 4.712 38.448 1.00 81.75 428 ALA A CA 1
ATOM 3371 C C . ALA A 1 428 ? -22.544 4.220 38.888 1.00 81.75 428 ALA A C 1
ATOM 3373 O O . ALA A 1 428 ? -22.448 3.259 39.656 1.00 81.75 428 ALA A O 1
ATOM 3374 N N . THR A 1 429 ? -21.485 4.899 38.445 1.00 83.50 429 THR A N 1
ATOM 3375 C CA . THR A 1 429 ? -20.097 4.590 38.815 1.00 83.50 429 THR A CA 1
ATOM 3376 C C . THR A 1 429 ? -19.635 5.279 40.094 1.00 83.50 429 THR A C 1
ATOM 3378 O O . THR A 1 429 ? -18.701 4.785 40.722 1.00 83.50 429 THR A O 1
ATOM 3381 N N . GLN A 1 430 ? -20.308 6.361 40.506 1.00 85.38 430 GLN A N 1
ATOM 3382 C CA . GLN A 1 430 ? -19.851 7.275 41.558 1.00 85.38 430 GLN A CA 1
ATOM 3383 C C . GLN A 1 430 ? -18.464 7.862 41.232 1.00 85.38 430 GLN A C 1
ATOM 3385 O O . GLN A 1 430 ? -17.605 7.963 42.107 1.00 85.38 430 GLN A O 1
ATOM 3390 N N . ASP A 1 431 ? -18.242 8.244 39.970 1.00 86.50 431 ASP A N 1
ATOM 3391 C CA . ASP A 1 431 ? -16.962 8.758 39.477 1.00 86.50 431 ASP A CA 1
ATOM 3392 C C . ASP A 1 431 ? -17.149 9.909 38.468 1.00 86.50 431 ASP A C 1
ATOM 3394 O O . ASP A 1 431 ? -17.516 9.688 37.316 1.00 86.50 431 ASP A O 1
ATOM 3398 N N . LEU A 1 432 ? -16.839 11.147 38.881 1.00 89.62 432 LEU A N 1
ATOM 3399 C CA . LEU A 1 432 ? -16.974 12.351 38.043 1.00 89.62 432 LEU A CA 1
ATOM 3400 C C . LEU A 1 432 ? -16.102 12.294 36.788 1.00 89.62 432 LEU A C 1
ATOM 3402 O O . LEU A 1 432 ? -16.462 12.855 35.757 1.00 89.62 432 LEU A O 1
ATOM 3406 N N . SER A 1 433 ? -14.963 11.600 36.849 1.00 88.75 433 SER A N 1
ATOM 3407 C CA . SER A 1 433 ? -14.071 11.499 35.692 1.00 88.75 433 SER A CA 1
ATOM 3408 C C . SER A 1 433 ? -14.644 10.632 34.570 1.00 88.75 433 SER A C 1
ATOM 3410 O O . SER A 1 433 ? -14.110 10.656 33.464 1.00 88.75 433 SER A O 1
ATOM 3412 N N . MET A 1 434 ? -15.750 9.915 34.809 1.00 88.50 434 MET A N 1
ATOM 3413 C CA . MET A 1 434 ? -16.496 9.248 33.740 1.00 88.50 434 MET A CA 1
ATOM 3414 C C . MET A 1 434 ? -17.090 10.227 32.733 1.00 88.50 434 MET A C 1
ATOM 3416 O O . MET A 1 434 ? -17.260 9.847 31.579 1.00 88.50 434 MET A O 1
ATOM 3420 N N . ALA A 1 435 ? -17.325 11.485 33.115 1.00 89.69 435 ALA A N 1
ATOM 3421 C CA . ALA A 1 435 ? -17.759 12.505 32.169 1.00 89.69 435 ALA A CA 1
ATOM 3422 C C . ALA A 1 435 ? -16.732 12.723 31.043 1.00 89.69 435 ALA A C 1
ATOM 3424 O O . ALA A 1 435 ? -17.110 13.042 29.928 1.00 89.69 435 ALA A O 1
ATOM 3425 N N . SER A 1 436 ? -15.439 12.474 31.291 1.00 85.62 436 SER A N 1
ATOM 3426 C CA . SER A 1 436 ? -14.384 12.576 30.271 1.00 85.62 436 SER A CA 1
ATOM 3427 C C . SER A 1 436 ? -14.380 11.433 29.244 1.00 85.62 436 SER A C 1
ATOM 3429 O O . SER A 1 436 ? -13.546 11.439 28.340 1.00 85.62 436 SER A O 1
ATOM 3431 N N . ALA A 1 437 ? -15.241 10.422 29.400 1.00 82.62 437 ALA A N 1
ATOM 3432 C CA . ALA A 1 437 ? -15.388 9.332 28.436 1.00 82.62 437 ALA A CA 1
ATOM 3433 C C . ALA A 1 437 ? -16.383 9.648 27.302 1.00 82.62 437 ALA A C 1
ATOM 3435 O O . ALA A 1 437 ? -16.447 8.872 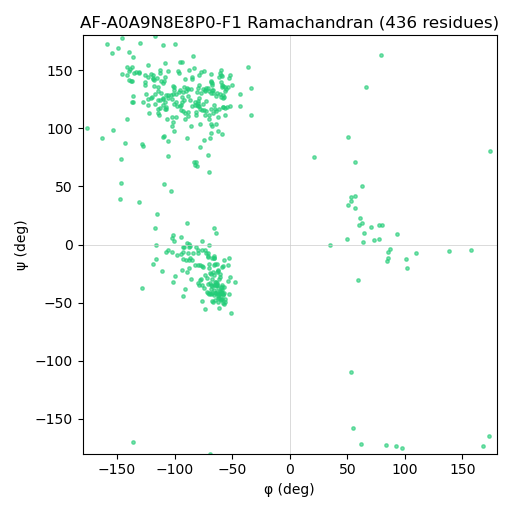26.343 1.00 82.62 437 ALA A O 1
ATOM 3436 N N . TRP A 1 438 ? -17.150 10.734 27.444 1.00 84.19 438 TRP A N 1
ATOM 3437 C CA . TRP A 1 438 ? -18.241 11.124 26.556 1.00 84.19 438 TRP A CA 1
ATOM 3438 C C . TRP A 1 438 ? -17.789 12.029 25.412 1.00 84.19 438 TRP A C 1
ATOM 3440 O O . TRP A 1 438 ? -16.893 12.877 25.634 1.00 84.19 438 TRP A O 1
#

Nearest PDB structures (foldseek):
  6cl6-assembly1_C  TM=4.210E-01  e=1.018E+00  Pseudomonas aeruginosa PAO1
  6ct8-assembly1_A  TM=3.641E-01  e=6.549E+00  Pseudomonas aeruginosa PAO1
  5o7v-assembly2_B  TM=2.390E-01  e=5.850E+00  Ralstonia solanacearum
  6zuk-assembly2_F  TM=2.265E-01  e=4.940E+00  Ralstonia solanacearum

Secondary structure (DSSP, 8-state):
---------------S-SSS--TTS---TTS------TT-EEEE-TTTT-EEEEEEEEEEE--TTS-S-EEEEEEES-TTSPTT-EEEEEEEES-SS----SEEEEEEEEETT-TTTT-GGG-TT--SSTTGGGHHHHHHHHHH--TTPEEEEE-TTSTTSEEEEE--HHHHHHHHHHHH-SSTTTTTTTSSS--HHHHHHHHHHHHH-TT----TT-TT-EEEEEEEEE--SSSTTTT-EEEEEEEEEEEGGGSTT-EEEE-SS-EEEEETTEEEEEEEEETTEEEEEEEEETTTEEEEEEEETTEEEEEE--TT-STTTT--STT-BGGGTTB-B-TTS--B---HHHHHHHTSPPTTSPPSSS--TT--SSS---PPP---TT-----SSS-SS-----HHHHHHHTTT--SHHHHHHHHHHHHHHT-GGGGGG-